Protein AF-A0ABD2NDL5-F1 (afdb_monomer_lite)

Secondary structure (DSSP, 8-state):
-HHHHHHHHHHHHTTTTSS-EEHHHHHHHHHHHHHIIIII-----GGGTTTHHHHHHHHHHHHHHHHHHH-GGGGSHHHHHTSHHHHHHHHHHHHHHHHHHHHHHHHHHHHHH-TTS--SHHHHHHHTTTT-GGGSSHHHHHHHHHHHHHHHHHHHHHHHHHHHHHHHH-HHHHHHHHHHHHHHS-TTPPP-HHHHTT-HHHHHHHHHHHHHS-SSS-EEEE-SS-EEETTEEE-TT-EEEE-HHHHTT-TTT-SSTTS--GGGGSHHHHHHS-TTS--TT--GGGS-TTHHHHHHHHHHHHHHHHHHEEEE--S---HHHHHHHHHSS-TTSSS--EEEEEE--HHHHHHHHHHHHHHHTTT-BGGGTB---TTEEEEEEEEEEEETTEEEEEEEEEEEEE-GGG-EEEEEEEEEEETTEEEEEEEEEEEEEEEEEEEEEEEEETTTEEEEEEEEEEEEEEEEEEEEEEEEEEETTEEEEEEEEEEEEEEEEEEEETTSSSSHHHHHHHHHHHHHHHHHHHHHHHHHHHHHHHHHHHHHHHHHHHTS-HHHHHHHHS--

Organism: NCBI:txid559131

InterPro domains:
  IPR001128 Cytochrome P450 [PF00067] (5-317)
  IPR001128 Cytochrome P450 [PR00385] (169-182)
  IPR001128 Cytochrome P450 [PR00385] (204-215)
  IPR001128 Cytochrome P450 [PR00385] (279-288)
  IPR001128 Cytochrome P450 [PR00385] (288-299)
  IPR002401 Cytochrome P450, E-class, group I [PR00463] (30-48)
  IPR002401 Cytochrome P450, E-class, group I [PR00463] (160-186)
  IPR002401 Cytochrome P450, E-class, group I [PR00463] (203-221)
  IPR002401 Cytochrome P450, E-class, group I [PR00463] (243-267)
  IPR002401 Cytochrome P450, E-class, group I [PR00463] (278-288)
  IPR002401 Cytochrome P450, E-class, group I [PR00463] (288-311)
  IPR010562 Haemolymph juvenile hormone binding [PF06585] (346-553)
  IPR010562 Haemolymph juvenile hormone binding [SM00700] (334-556)
  IPR017972 Cytochrome P450, conserved site [PS00086] (281-290)
  IPR036396 Cytochrome P450 superfamily [G3DSA:1.10.630.10] (1-344)
  IPR036396 Cytochrome P450 superfamily [SSF48264] (3-318)
  IPR038606 Takeout superfamily [G3DSA:3.15.10.30] (345-554)
  IPR050196 Cytochrome P450 Monooxygenases [PTHR24291] (2-347)

Foldseek 3Di:
DLVLLVLLLVLCVVQAPPQKDQSLQSLLLSQLQVCCCAALNDGDRCNVVPCVVLSVLLLLLVVLVLCCVVPVLCVVPVSVCVDVSVVSNVVSCCSLLVVLLVSLVVLVVVCVVPVPPGNHNLSVCVVCLVVDVLSVDSVSSSVVSSVSSSVRRSQLSVLLLLLLQVCQVDVVLLVVLLVQLCVQAPVPDRDDPVSLVSSQSLLLQSQLSCLLPQPDQKDKDFACAWDDDPPDTDHGRDIDIGRSNCLSQPVVLDDVSLDRDSCCPDPVNCVPGDPPSRASQHDDPNGNPCVVVSSSSSSSSNSSNSNFWRKHDRPDPDCLCVCSSVPRSPPSPRHCSMIHTHTCPVQVVVVLLLLLVLVALCVADVVLPGHNVAQDWDAKDWDWDDDPQKTKTKMWGGKTKHQPSVKDFPDWDWDDPDPQKIKIKTKIKRQKMKIKGWMFMWMDDGPPDTFGFTDIKMKMFGTKIKIKIWMWGQDPQQTAGPDMFIDIATDWMQMADPGRDDDDVVSVVVRVVCGVCVRVVCVVVCVVCRVVVRVVVRVSVCSSRVVDGPSRVCCVSPDD

Radius of gyration: 34.67 Å; chains: 1; bounding box: 88×45×112 Å

pLDDT: mean 81.93, std 14.52, range [29.78, 98.44]

Structure (mmCIF, N/CA/C/O backbone):
data_AF-A0ABD2NDL5-F1
#
_entry.id   AF-A0ABD2NDL5-F1
#
loop_
_atom_site.group_PDB
_atom_site.id
_atom_site.type_symbol
_atom_site.label_atom_id
_atom_site.label_alt_id
_atom_site.label_comp_id
_atom_site.label_asym_id
_atom_site.label_entity_id
_atom_site.label_seq_id
_atom_site.pdbx_PDB_ins_code
_atom_site.Cartn_x
_atom_site.Cartn_y
_atom_site.Cartn_z
_atom_site.occupancy
_atom_site.B_iso_or_equiv
_atom_site.auth_seq_id
_atom_site.auth_comp_id
_atom_site.auth_asym_id
_atom_site.auth_atom_id
_atom_site.pdbx_PDB_model_num
ATOM 1 N N . MET A 1 1 ? 13.851 -3.740 1.553 1.00 88.56 1 MET A N 1
ATOM 2 C CA . MET A 1 1 ? 12.398 -3.566 1.286 1.00 88.56 1 MET A CA 1
ATOM 3 C C . MET A 1 1 ? 11.616 -3.175 2.536 1.00 88.56 1 MET A C 1
ATOM 5 O O . MET A 1 1 ? 11.213 -2.027 2.623 1.00 88.56 1 MET A O 1
ATOM 9 N N . VAL A 1 2 ? 11.441 -4.063 3.525 1.00 88.69 2 VAL A N 1
ATOM 10 C CA . VAL A 1 2 ? 10.561 -3.800 4.689 1.00 88.69 2 VAL A CA 1
ATOM 11 C C . VAL A 1 2 ? 10.950 -2.557 5.496 1.00 88.69 2 VAL A C 1
ATOM 13 O O . VAL A 1 2 ? 10.071 -1.824 5.937 1.00 88.69 2 VAL A O 1
ATOM 16 N N . TYR A 1 3 ? 12.251 -2.309 5.673 1.00 89.31 3 TYR A N 1
ATOM 17 C CA . TYR A 1 3 ? 12.766 -1.117 6.352 1.00 89.31 3 TYR A CA 1
ATOM 18 C C . TYR A 1 3 ? 12.253 0.183 5.704 1.00 89.31 3 TYR A C 1
ATOM 20 O O . TYR A 1 3 ? 11.531 0.941 6.347 1.00 89.31 3 TYR A O 1
ATOM 28 N N . HIS A 1 4 ? 12.504 0.371 4.404 1.00 92.75 4 HIS A N 1
ATOM 29 C CA . HIS A 1 4 ? 12.040 1.542 3.644 1.00 92.75 4 HIS A CA 1
ATOM 30 C C . HIS A 1 4 ? 10.516 1.669 3.590 1.00 92.75 4 HIS A C 1
ATOM 32 O O . HIS A 1 4 ? 9.988 2.777 3.654 1.00 92.75 4 HIS A O 1
ATOM 38 N N . SER A 1 5 ? 9.785 0.549 3.546 1.00 90.81 5 SER A N 1
ATOM 39 C CA . SER A 1 5 ? 8.317 0.569 3.602 1.00 90.81 5 SER A CA 1
ATOM 40 C C . SER A 1 5 ? 7.766 1.015 4.964 1.00 90.81 5 SER A C 1
ATOM 42 O O . SER A 1 5 ? 6.661 1.547 5.020 1.00 90.81 5 SER A O 1
ATOM 44 N N . ARG A 1 6 ? 8.508 0.828 6.065 1.00 86.88 6 ARG A N 1
ATOM 45 C CA . ARG A 1 6 ? 8.119 1.353 7.386 1.00 86.88 6 ARG A CA 1
ATOM 46 C C . ARG A 1 6 ? 8.321 2.858 7.479 1.00 86.88 6 ARG A C 1
ATOM 48 O O . ARG A 1 6 ? 7.403 3.542 7.911 1.00 86.88 6 ARG A O 1
ATOM 55 N N . ILE A 1 7 ? 9.458 3.359 6.994 1.00 87.56 7 ILE A N 1
ATOM 56 C CA . ILE A 1 7 ? 9.716 4.804 6.891 1.00 87.56 7 ILE A CA 1
ATOM 57 C C . ILE A 1 7 ? 8.628 5.471 6.041 1.00 87.56 7 ILE A C 1
ATOM 59 O O . ILE A 1 7 ? 8.085 6.506 6.414 1.00 87.56 7 ILE A O 1
ATOM 63 N N . LEU A 1 8 ? 8.235 4.834 4.931 1.00 89.81 8 LEU A N 1
ATOM 64 C CA . LEU A 1 8 ? 7.115 5.294 4.112 1.00 89.81 8 LEU A CA 1
ATOM 65 C C . LEU A 1 8 ? 5.822 5.424 4.924 1.00 89.81 8 LEU A C 1
ATOM 67 O O . LEU A 1 8 ? 5.166 6.457 4.849 1.00 89.81 8 LEU A O 1
ATOM 71 N N . VAL A 1 9 ? 5.454 4.404 5.701 1.00 86.62 9 VAL A N 1
ATOM 72 C CA . VAL A 1 9 ? 4.267 4.459 6.566 1.00 86.62 9 VAL A CA 1
ATOM 73 C C . VAL A 1 9 ? 4.369 5.590 7.588 1.00 86.62 9 VAL A C 1
ATOM 75 O O . VAL A 1 9 ? 3.394 6.312 7.779 1.00 86.62 9 VAL A O 1
ATOM 78 N N . GLU A 1 10 ? 5.523 5.769 8.229 1.00 84.06 10 GLU A N 1
ATOM 79 C CA . GLU A 1 10 ? 5.743 6.849 9.198 1.00 84.06 10 GLU A CA 1
ATOM 80 C C . GLU A 1 10 ? 5.541 8.224 8.546 1.00 84.06 10 GLU A C 1
ATOM 82 O O . GLU A 1 10 ? 4.783 9.050 9.059 1.00 84.06 10 GLU A O 1
ATOM 87 N N . ASN A 1 11 ? 6.116 8.427 7.358 1.00 83.25 11 ASN A N 1
ATOM 88 C CA . ASN A 1 11 ? 5.963 9.658 6.585 1.00 83.25 11 ASN A CA 1
ATOM 89 C C . ASN A 1 11 ? 4.508 9.891 6.147 1.00 83.25 11 ASN A C 1
ATOM 91 O O . ASN A 1 11 ? 3.997 11.007 6.271 1.00 83.25 11 ASN A O 1
ATOM 95 N N . LEU A 1 12 ? 3.809 8.842 5.700 1.00 84.12 12 LEU A N 1
ATOM 96 C CA . LEU A 1 12 ? 2.383 8.899 5.353 1.00 84.12 12 LEU A CA 1
ATOM 97 C C . LEU A 1 12 ? 1.493 9.192 6.570 1.00 84.12 12 LEU A C 1
ATOM 99 O O . LEU A 1 12 ? 0.417 9.766 6.412 1.00 84.12 12 LEU A O 1
ATOM 103 N N . GLY A 1 13 ? 1.942 8.863 7.785 1.00 76.12 13 GLY A N 1
ATOM 104 C CA . GLY A 1 13 ? 1.235 9.175 9.027 1.00 76.12 13 GLY A CA 1
ATOM 105 C C . GLY A 1 13 ? 0.962 10.672 9.211 1.00 76.12 13 GLY A C 1
ATOM 106 O O . GLY A 1 13 ? -0.068 11.041 9.772 1.00 76.12 13 GLY A O 1
ATOM 107 N N . SER A 1 14 ? 1.835 11.535 8.676 1.00 78.19 14 SER A N 1
ATOM 108 C CA . SER A 1 14 ? 1.661 12.996 8.694 1.00 78.19 14 SER A CA 1
ATOM 109 C C . SER A 1 14 ? 0.554 13.507 7.764 1.00 78.19 14 SER A C 1
ATOM 111 O O . SER A 1 14 ? 0.133 14.658 7.882 1.00 78.19 14 SER A O 1
ATOM 113 N N . GLU A 1 15 ? 0.073 12.670 6.843 1.00 79.44 15 GLU A N 1
ATOM 114 C CA . GLU A 1 15 ? -0.952 13.007 5.854 1.00 79.44 15 GLU A CA 1
ATOM 115 C C . GLU A 1 15 ? -2.347 12.471 6.216 1.00 79.44 15 GLU A C 1
ATOM 117 O O . GLU A 1 15 ? -3.315 12.679 5.480 1.00 79.44 15 GLU A O 1
ATOM 122 N N . VAL A 1 16 ? -2.474 11.788 7.355 1.00 73.56 16 VAL A N 1
ATOM 123 C CA . VAL A 1 16 ? -3.747 11.223 7.806 1.00 73.56 16 VAL A CA 1
ATOM 124 C C . VAL A 1 16 ? -4.762 12.316 8.144 1.00 73.56 16 VAL A C 1
ATOM 126 O O . VAL A 1 16 ? -4.411 13.367 8.674 1.00 73.56 16 VAL A O 1
ATOM 129 N N . ASP A 1 17 ? -6.035 12.050 7.838 1.00 67.81 17 ASP A N 1
ATOM 130 C CA . ASP A 1 17 ? -7.184 12.940 8.056 1.00 67.81 17 ASP A CA 1
ATOM 131 C C . ASP A 1 17 ? -7.135 14.244 7.219 1.00 67.81 17 ASP A C 1
ATOM 133 O O . ASP A 1 17 ? -8.033 15.084 7.325 1.00 67.81 17 ASP A O 1
ATOM 137 N N . LYS A 1 18 ? -6.142 14.413 6.329 1.00 71.44 18 LYS A N 1
ATOM 138 C CA . LYS A 1 18 ? -6.111 15.513 5.352 1.00 71.44 18 LYS A CA 1
ATOM 139 C C . LYS A 1 18 ? -7.074 15.251 4.181 1.00 71.44 18 LYS A C 1
ATOM 141 O O . LYS A 1 18 ? -7.290 14.094 3.820 1.00 71.44 18 LYS A O 1
ATOM 146 N N . PRO A 1 19 ? -7.610 16.301 3.521 1.00 66.56 19 PRO A N 1
ATOM 147 C CA . PRO A 1 19 ? -8.629 16.145 2.479 1.00 66.56 19 PRO A CA 1
ATOM 148 C C . PRO A 1 19 ? -8.207 15.284 1.283 1.00 66.56 19 PRO A C 1
ATOM 150 O O . PRO A 1 19 ? -9.039 14.548 0.763 1.00 66.56 19 PRO A O 1
ATOM 153 N N . ALA A 1 20 ? -6.955 15.408 0.823 1.00 74.75 20 ALA A N 1
ATOM 154 C CA . ALA A 1 20 ? -6.309 14.546 -0.171 1.00 74.75 20 ALA A CA 1
ATOM 155 C C . ALA A 1 20 ? -4.837 14.954 -0.360 1.00 74.75 20 ALA A C 1
ATOM 157 O O . ALA A 1 20 ? -4.524 16.144 -0.286 1.00 74.75 20 ALA A O 1
ATOM 158 N N . PHE A 1 21 ? -3.952 14.019 -0.710 1.00 77.00 21 PHE A N 1
ATOM 159 C CA . PHE A 1 21 ? -2.549 14.331 -1.016 1.00 77.00 21 PHE A CA 1
ATOM 160 C C . PHE A 1 21 ? -1.947 13.377 -2.048 1.00 77.00 21 PHE A C 1
ATOM 162 O O . PHE A 1 21 ? -2.416 12.253 -2.192 1.00 77.00 21 PHE A O 1
ATOM 169 N N . ASN A 1 22 ? -0.892 13.820 -2.741 1.00 80.19 22 ASN A N 1
ATOM 170 C CA . ASN A 1 22 ? -0.174 13.010 -3.727 1.00 80.19 22 ASN A CA 1
ATOM 171 C C . ASN A 1 22 ? 0.654 11.908 -3.036 1.00 80.19 22 ASN A C 1
ATOM 173 O O . ASN A 1 22 ? 1.711 12.194 -2.470 1.00 80.19 22 ASN A O 1
ATOM 177 N N . VAL A 1 23 ? 0.196 10.655 -3.109 1.00 84.56 23 VAL A N 1
ATOM 178 C CA . VAL A 1 23 ? 0.885 9.499 -2.517 1.00 84.56 23 VAL A CA 1
ATOM 179 C C . VAL A 1 23 ? 2.127 9.085 -3.311 1.00 84.56 23 VAL A C 1
ATOM 181 O O . VAL A 1 23 ? 3.100 8.619 -2.709 1.00 84.56 23 VAL A O 1
ATOM 184 N N . LYS A 1 24 ? 2.136 9.302 -4.640 1.00 84.56 24 LYS A N 1
ATOM 185 C CA . LYS A 1 24 ? 3.252 8.927 -5.522 1.00 84.56 24 LYS A CA 1
ATOM 186 C C . LYS A 1 24 ? 4.547 9.555 -5.029 1.00 84.56 24 LYS A C 1
ATOM 188 O O . LYS A 1 24 ? 5.542 8.852 -4.949 1.00 84.56 24 LYS A O 1
ATOM 193 N N . LYS A 1 25 ? 4.534 10.825 -4.607 1.00 86.31 25 LYS A N 1
ATOM 194 C CA . LYS A 1 25 ? 5.729 11.514 -4.082 1.00 86.31 25 LYS A CA 1
ATOM 195 C C . LYS A 1 25 ? 6.410 10.749 -2.935 1.00 86.31 25 LYS A C 1
ATOM 197 O O . LYS A 1 25 ? 7.629 10.597 -2.937 1.00 86.31 25 LYS A O 1
ATOM 202 N N . TYR A 1 26 ? 5.638 10.266 -1.962 1.00 91.00 26 TYR A N 1
ATOM 203 C CA . TYR A 1 26 ? 6.174 9.548 -0.799 1.00 91.00 26 TYR A CA 1
ATOM 204 C C . TYR A 1 26 ? 6.679 8.161 -1.189 1.00 91.00 26 TYR A C 1
ATOM 206 O O . TYR A 1 26 ? 7.771 7.758 -0.789 1.00 91.00 26 TYR A O 1
ATOM 214 N N . ILE A 1 27 ? 5.905 7.450 -2.015 1.00 92.19 27 ILE A N 1
ATOM 215 C CA . ILE A 1 27 ? 6.296 6.137 -2.530 1.00 92.19 27 ILE A CA 1
ATOM 216 C C . ILE A 1 27 ? 7.577 6.259 -3.354 1.00 92.19 27 ILE A C 1
ATOM 218 O O . ILE A 1 27 ? 8.486 5.464 -3.158 1.00 92.19 27 ILE A O 1
ATOM 222 N N . GLN A 1 28 ? 7.671 7.262 -4.226 1.00 90.81 28 GLN A N 1
ATOM 223 C CA . GLN A 1 28 ? 8.812 7.491 -5.104 1.00 90.81 28 GLN A CA 1
ATOM 224 C C . GLN A 1 28 ? 10.102 7.683 -4.297 1.00 90.81 28 GLN A C 1
ATOM 226 O O . GLN A 1 28 ? 11.097 7.017 -4.559 1.00 90.81 28 GLN A O 1
ATOM 231 N N . ARG A 1 29 ? 10.063 8.501 -3.237 1.00 94.25 29 ARG A N 1
ATOM 232 C CA . ARG A 1 29 ? 11.198 8.663 -2.313 1.00 94.25 29 ARG A CA 1
ATOM 233 C C . ARG A 1 29 ? 11.581 7.353 -1.616 1.00 94.25 29 ARG A C 1
ATOM 235 O O . ARG A 1 29 ? 12.750 6.992 -1.594 1.00 94.25 29 ARG A O 1
ATOM 242 N N . SER A 1 30 ? 10.604 6.607 -1.097 1.00 95.06 30 SER A N 1
ATOM 243 C CA . SER A 1 30 ? 10.858 5.318 -0.433 1.00 95.06 30 SER A CA 1
ATOM 244 C C . SER A 1 30 ? 11.430 4.259 -1.387 1.00 95.06 30 SER A C 1
ATOM 246 O O . SER A 1 30 ? 12.334 3.509 -1.022 1.00 95.06 30 SER A O 1
ATOM 248 N N . VAL A 1 31 ? 10.927 4.208 -2.622 1.00 94.62 31 VAL A N 1
ATOM 249 C CA . VAL A 1 31 ? 11.410 3.308 -3.675 1.00 94.62 31 VAL A CA 1
ATOM 250 C C . VAL A 1 31 ? 12.810 3.717 -4.144 1.00 94.62 31 VAL A C 1
ATOM 252 O O . VAL A 1 31 ? 13.638 2.840 -4.372 1.00 94.62 31 VAL A O 1
ATOM 255 N N . CYS A 1 32 ? 13.103 5.018 -4.219 1.00 94.75 32 CYS A N 1
ATOM 256 C CA . CYS A 1 32 ? 14.436 5.539 -4.513 1.00 94.75 32 CYS A CA 1
ATOM 257 C C . CYS A 1 32 ? 15.469 5.045 -3.490 1.00 94.75 32 CYS A C 1
ATOM 259 O O . CYS A 1 32 ? 16.437 4.405 -3.890 1.00 94.75 32 CYS A O 1
ATOM 261 N N . ASP A 1 33 ? 15.226 5.229 -2.186 1.00 94.62 33 ASP A N 1
ATOM 262 C CA . ASP A 1 33 ? 16.136 4.729 -1.139 1.00 94.62 33 ASP A CA 1
ATOM 263 C C . ASP A 1 33 ? 16.263 3.200 -1.172 1.00 94.62 33 ASP A C 1
ATOM 265 O O . ASP A 1 33 ? 17.358 2.648 -1.051 1.00 94.62 33 ASP A O 1
ATOM 269 N N . LEU A 1 34 ? 15.155 2.495 -1.423 1.00 94.38 34 LEU A N 1
ATOM 270 C CA . LEU A 1 34 ? 15.169 1.047 -1.596 1.00 94.38 34 LEU A CA 1
ATOM 271 C C . LEU A 1 34 ? 16.096 0.605 -2.738 1.00 94.38 34 LEU A C 1
ATOM 273 O O . LEU A 1 34 ? 16.859 -0.347 -2.573 1.00 94.38 34 LEU A O 1
ATOM 277 N N . ILE A 1 35 ? 16.004 1.244 -3.898 1.00 93.62 35 ILE A N 1
ATOM 278 C CA . ILE A 1 35 ? 16.787 0.895 -5.088 1.00 93.62 35 ILE A CA 1
ATOM 279 C C . ILE A 1 35 ? 18.239 1.320 -4.923 1.00 93.62 35 ILE A C 1
ATOM 281 O O . ILE A 1 35 ? 19.132 0.550 -5.278 1.00 93.62 35 ILE A O 1
ATOM 285 N N . ASN A 1 36 ? 18.481 2.495 -4.348 1.00 92.38 36 ASN A N 1
ATOM 286 C CA . ASN A 1 36 ? 19.826 2.957 -4.043 1.00 92.38 36 ASN A CA 1
ATOM 287 C C . ASN A 1 36 ? 20.545 1.944 -3.151 1.00 92.38 36 ASN A C 1
ATOM 289 O O . ASN A 1 36 ? 21.659 1.549 -3.470 1.00 92.38 36 ASN A O 1
ATOM 293 N N . GLU A 1 37 ? 19.889 1.401 -2.126 1.00 91.25 37 GLU A N 1
ATOM 294 C CA . GLU A 1 37 ? 20.528 0.411 -1.257 1.00 91.25 37 GLU A CA 1
ATOM 295 C C . GLU A 1 37 ? 20.640 -0.990 -1.877 1.00 91.25 37 GLU A C 1
ATOM 297 O O . GLU A 1 37 ? 21.647 -1.667 -1.687 1.00 91.25 37 GLU A O 1
ATOM 302 N N . THR A 1 38 ? 19.615 -1.463 -2.593 1.00 90.62 38 THR A N 1
ATOM 303 C CA . THR A 1 38 ? 19.553 -2.873 -3.041 1.00 90.62 38 THR A CA 1
ATOM 304 C C . THR A 1 38 ? 20.092 -3.108 -4.449 1.00 90.62 38 THR A C 1
ATOM 306 O O . THR A 1 38 ? 20.641 -4.173 -4.726 1.00 90.62 38 THR A O 1
ATOM 309 N N . ILE A 1 39 ? 19.947 -2.138 -5.350 1.00 88.94 39 ILE A N 1
ATOM 310 C CA . ILE A 1 39 ? 20.439 -2.231 -6.726 1.00 88.94 39 ILE A CA 1
ATOM 311 C C . ILE A 1 39 ? 21.792 -1.549 -6.826 1.00 88.94 39 ILE A C 1
ATOM 313 O O . ILE A 1 39 ? 22.735 -2.175 -7.298 1.00 88.94 39 ILE A O 1
ATOM 317 N N . ILE A 1 40 ? 21.893 -0.301 -6.367 1.00 88.88 40 ILE A N 1
ATOM 318 C CA . ILE A 1 40 ? 23.134 0.469 -6.481 1.00 88.88 40 ILE A CA 1
ATOM 319 C C . ILE A 1 40 ? 24.108 0.104 -5.354 1.00 88.88 40 ILE A C 1
ATOM 321 O O . ILE A 1 40 ? 25.292 0.002 -5.605 1.00 88.88 40 ILE A O 1
ATOM 325 N N . GLY A 1 41 ? 23.652 -0.163 -4.133 1.00 87.62 41 GLY A N 1
ATOM 326 C CA . GLY A 1 41 ? 24.536 -0.440 -2.995 1.00 87.62 41 GLY A CA 1
ATOM 327 C C . GLY A 1 41 ? 25.013 0.801 -2.237 1.00 87.62 41 GLY A C 1
ATOM 328 O O . GLY A 1 41 ? 25.973 0.699 -1.477 1.00 87.62 41 GLY A O 1
ATOM 329 N N . VAL A 1 42 ? 24.342 1.945 -2.406 1.00 88.38 42 VAL A N 1
ATOM 330 C CA . VAL A 1 42 ? 24.605 3.189 -1.663 1.00 88.38 42 VAL A CA 1
ATOM 331 C C . VAL A 1 42 ? 23.419 3.537 -0.771 1.00 88.38 42 VAL A C 1
ATOM 333 O O . VAL A 1 42 ? 22.262 3.427 -1.176 1.00 88.38 42 VAL A O 1
ATOM 336 N N . LYS A 1 43 ? 23.691 3.960 0.464 1.00 89.62 43 LYS A N 1
ATOM 337 C CA . LYS A 1 43 ? 22.641 4.447 1.365 1.00 89.62 43 LYS A CA 1
ATOM 338 C C . LYS A 1 43 ? 22.362 5.910 1.072 1.00 89.62 43 LYS A C 1
ATOM 340 O O . LYS A 1 43 ? 23.276 6.727 1.073 1.00 89.62 43 LYS A O 1
ATOM 345 N N . THR A 1 44 ? 21.094 6.237 0.877 1.00 90.75 44 THR A N 1
ATOM 346 C CA . THR A 1 44 ? 20.635 7.605 0.633 1.00 90.75 44 THR A CA 1
ATOM 347 C C . THR A 1 44 ? 19.526 7.983 1.604 1.00 90.75 44 THR A C 1
ATOM 349 O O . THR A 1 44 ? 19.044 7.153 2.371 1.00 90.75 44 THR A O 1
ATOM 352 N N . ASP A 1 45 ? 19.148 9.259 1.585 1.00 91.00 45 ASP A N 1
ATOM 353 C CA . ASP A 1 45 ? 18.039 9.790 2.374 1.00 91.00 45 ASP A CA 1
ATOM 354 C C . ASP A 1 45 ? 17.078 10.576 1.468 1.00 91.00 45 ASP A C 1
ATOM 356 O O . ASP A 1 45 ? 16.866 11.782 1.608 1.00 91.00 45 ASP A O 1
ATOM 360 N N . ALA A 1 46 ? 16.518 9.906 0.461 1.00 91.75 46 ALA A N 1
ATOM 361 C CA . ALA A 1 46 ? 15.512 10.477 -0.427 1.00 91.75 46 ALA A CA 1
ATOM 362 C C . ALA A 1 46 ? 14.252 10.889 0.348 1.00 91.75 46 ALA A C 1
ATOM 364 O O . ALA A 1 46 ? 13.554 11.825 -0.051 1.00 91.75 46 ALA A O 1
ATOM 365 N N . ASN A 1 47 ? 13.958 10.218 1.466 1.00 87.81 47 ASN A N 1
ATOM 366 C CA . ASN A 1 47 ? 12.808 10.518 2.315 1.00 87.81 47 ASN A CA 1
ATOM 367 C C . ASN A 1 47 ? 12.836 11.940 2.909 1.00 87.81 47 ASN A C 1
ATOM 369 O O . ASN A 1 47 ? 11.774 12.572 2.952 1.00 87.81 47 ASN A O 1
ATOM 373 N N . SER A 1 48 ? 14.007 12.494 3.257 1.00 88.06 48 SER A N 1
ATOM 374 C CA . SER A 1 48 ? 14.131 13.907 3.668 1.00 88.06 48 SER A CA 1
ATOM 375 C C . SER A 1 48 ? 13.906 14.911 2.532 1.00 88.06 48 SER A C 1
ATOM 377 O O . SER A 1 48 ? 13.716 16.103 2.775 1.00 88.06 48 SER A O 1
ATOM 379 N N . GLY A 1 49 ? 13.863 14.438 1.284 1.00 89.81 49 GLY A N 1
ATOM 380 C CA . GLY A 1 49 ? 13.773 15.267 0.085 1.00 89.81 49 GLY A CA 1
ATOM 381 C C . GLY A 1 49 ? 15.129 15.663 -0.497 1.00 89.81 49 GLY A C 1
ATOM 382 O O . GLY A 1 49 ? 15.156 16.419 -1.465 1.00 89.81 49 GLY A O 1
ATOM 383 N N . SER A 1 50 ? 16.240 15.137 0.034 1.00 92.69 50 SER A N 1
ATOM 384 C CA . SER A 1 50 ? 17.595 15.415 -0.471 1.00 92.69 50 SER A CA 1
ATOM 385 C C . SER A 1 50 ? 17.775 15.091 -1.964 1.00 92.69 50 SER A C 1
ATOM 387 O O . SER A 1 50 ? 18.521 15.773 -2.663 1.00 92.69 50 SER A O 1
ATOM 389 N N . LEU A 1 51 ? 17.034 14.100 -2.476 1.00 93.69 51 LEU A N 1
ATOM 390 C CA . LEU A 1 51 ? 17.059 13.666 -3.877 1.00 93.69 51 LEU A CA 1
ATOM 391 C C . LEU A 1 51 ? 15.865 14.169 -4.709 1.00 93.69 51 LEU A C 1
ATOM 393 O O . LEU A 1 51 ? 15.665 13.708 -5.831 1.00 93.69 51 LEU A O 1
ATOM 397 N N . ASP A 1 52 ? 15.076 15.131 -4.218 1.00 92.75 52 ASP A N 1
ATOM 398 C CA . ASP A 1 52 ? 13.899 15.630 -4.947 1.00 92.75 52 ASP A CA 1
ATOM 399 C C . ASP A 1 52 ? 14.262 16.223 -6.317 1.00 92.75 52 ASP A C 1
ATOM 401 O O . ASP A 1 52 ? 13.556 15.968 -7.291 1.00 92.75 52 ASP A O 1
ATOM 405 N N . TYR A 1 53 ? 15.356 16.988 -6.419 1.00 93.50 53 TYR A N 1
ATOM 406 C CA . TYR A 1 53 ? 15.808 17.549 -7.701 1.00 93.50 53 TYR A CA 1
ATOM 407 C C . TYR A 1 53 ? 16.200 16.445 -8.692 1.00 93.50 53 TYR A C 1
ATOM 409 O O . TYR A 1 53 ? 15.827 16.495 -9.865 1.00 93.50 53 TYR A O 1
ATOM 417 N N . TYR A 1 54 ? 16.887 15.410 -8.208 1.00 92.69 54 TYR A N 1
ATOM 418 C CA . TYR A 1 54 ? 17.280 14.254 -9.009 1.00 92.69 54 TYR A CA 1
ATOM 419 C C . TYR A 1 54 ? 16.053 13.484 -9.532 1.00 92.69 54 TYR A C 1
ATOM 421 O O . TYR A 1 54 ? 15.929 13.253 -10.736 1.00 92.69 54 TYR A O 1
ATOM 429 N N . LEU A 1 55 ? 15.084 13.184 -8.660 1.00 90.31 55 LEU A N 1
ATOM 430 C CA . LEU A 1 55 ? 13.833 12.513 -9.039 1.00 90.31 55 LEU A CA 1
ATOM 431 C C . LEU A 1 55 ? 12.983 13.359 -10.001 1.00 90.31 55 LEU A C 1
ATOM 433 O O . LEU A 1 55 ? 12.435 12.846 -10.977 1.00 90.31 55 LEU A O 1
ATOM 437 N N . GLN A 1 56 ? 12.898 14.674 -9.779 1.00 90.06 56 GLN A N 1
ATOM 438 C CA . GLN A 1 56 ? 12.226 15.594 -10.705 1.00 90.06 56 GLN A CA 1
ATOM 439 C C . GLN A 1 56 ? 12.908 15.621 -12.076 1.00 90.06 56 GLN A C 1
ATOM 441 O O . GLN A 1 56 ? 12.222 15.645 -13.099 1.00 90.06 56 GLN A O 1
ATOM 446 N N . THR A 1 57 ? 14.239 15.566 -12.104 1.00 92.50 57 THR A N 1
ATOM 447 C CA . THR A 1 57 ? 15.025 15.520 -13.340 1.00 92.50 57 THR A CA 1
ATOM 448 C C . THR A 1 57 ? 14.750 14.240 -14.129 1.00 92.50 57 THR A C 1
ATOM 450 O O . THR A 1 57 ? 14.496 14.309 -15.330 1.00 92.50 57 THR A O 1
ATOM 453 N N . ILE A 1 58 ? 14.689 13.080 -13.469 1.00 88.62 58 ILE A N 1
ATOM 454 C CA . ILE A 1 58 ? 14.283 11.818 -14.111 1.00 88.62 58 ILE A CA 1
ATOM 455 C C . ILE A 1 58 ? 12.865 11.919 -14.678 1.00 88.62 58 ILE A C 1
ATOM 457 O O . ILE A 1 58 ? 12.635 11.591 -15.843 1.00 88.62 58 ILE A O 1
ATOM 461 N N . ASN A 1 59 ? 11.919 12.435 -13.890 1.00 84.25 59 ASN A N 1
ATOM 462 C CA . ASN A 1 59 ? 10.544 12.618 -14.344 1.00 84.25 59 ASN A CA 1
ATOM 463 C C . ASN A 1 59 ? 10.480 13.510 -15.597 1.00 84.25 59 ASN A C 1
ATOM 465 O O . ASN A 1 59 ? 9.757 13.191 -16.538 1.00 84.25 59 ASN A O 1
ATOM 469 N N . ARG A 1 60 ? 11.274 14.591 -15.658 1.00 87.88 60 ARG A N 1
ATOM 470 C CA . ARG A 1 60 ? 11.409 15.442 -16.854 1.00 87.88 60 ARG A CA 1
ATOM 471 C C . ARG A 1 60 ? 12.005 14.697 -18.047 1.00 87.88 60 ARG A C 1
ATOM 473 O O . ARG A 1 60 ? 11.487 14.829 -19.155 1.00 87.88 60 ARG A O 1
ATOM 480 N N . MET A 1 61 ? 13.023 13.868 -17.828 1.00 90.25 61 MET A N 1
ATOM 481 C CA . MET A 1 61 ? 13.611 13.033 -18.879 1.00 90.25 61 MET A CA 1
ATOM 482 C C . MET A 1 61 ? 12.584 12.089 -19.507 1.00 90.25 61 MET A C 1
ATOM 484 O O . MET A 1 61 ? 12.562 11.946 -20.730 1.00 90.25 61 MET A O 1
ATOM 488 N N . TYR A 1 62 ? 11.668 11.515 -18.719 1.00 84.25 62 TYR A N 1
ATOM 489 C CA . TYR A 1 62 ? 10.567 10.733 -19.284 1.00 84.25 62 TYR A CA 1
ATOM 490 C C . TYR A 1 62 ? 9.682 11.577 -20.204 1.00 84.25 62 TYR A C 1
ATOM 492 O O . TYR A 1 62 ? 9.341 11.112 -21.288 1.00 84.25 62 TYR A O 1
ATOM 500 N N . ILE A 1 63 ? 9.351 12.824 -19.853 1.00 83.12 63 ILE A N 1
ATOM 501 C CA . ILE A 1 63 ? 8.563 13.719 -20.726 1.00 83.12 63 ILE A CA 1
ATOM 502 C C . ILE A 1 63 ? 9.266 13.927 -22.069 1.00 83.12 63 ILE A C 1
ATOM 504 O O . ILE A 1 63 ? 8.624 13.850 -23.118 1.00 83.12 63 ILE A O 1
ATOM 508 N N . VAL A 1 64 ? 10.581 14.161 -22.044 1.00 89.62 64 VAL A N 1
ATOM 509 C CA . VAL A 1 64 ? 11.399 14.320 -23.254 1.00 89.62 64 VAL A CA 1
ATOM 510 C C . VAL A 1 64 ? 11.333 13.058 -24.116 1.00 89.62 64 VAL A C 1
ATOM 512 O O . VAL A 1 64 ? 11.050 13.147 -25.311 1.00 89.62 64 VAL A O 1
ATOM 515 N N . VAL A 1 65 ? 11.540 11.879 -23.521 1.00 86.81 65 VAL A N 1
ATOM 516 C CA . VAL A 1 65 ? 11.504 10.591 -24.232 1.00 86.81 65 VAL A CA 1
ATOM 517 C C . VAL A 1 65 ? 10.132 10.345 -24.864 1.00 86.81 65 VAL A C 1
ATOM 519 O O . VAL A 1 65 ? 10.054 10.053 -26.057 1.00 86.81 65 VAL A O 1
ATOM 522 N N . HIS A 1 66 ? 9.044 10.541 -24.116 1.00 82.62 66 HIS A N 1
ATOM 523 C CA . HIS A 1 66 ? 7.682 10.387 -24.636 1.00 82.62 66 HIS A CA 1
ATOM 524 C C . HIS A 1 66 ? 7.377 11.384 -25.756 1.00 82.62 66 HIS A C 1
ATOM 526 O O . HIS A 1 66 ? 6.779 11.015 -26.767 1.00 82.62 66 HIS A O 1
ATOM 532 N N . ALA A 1 67 ? 7.824 12.636 -25.619 1.00 84.69 67 ALA A N 1
ATOM 533 C CA . ALA A 1 67 ? 7.672 13.635 -26.667 1.00 84.69 67 ALA A CA 1
ATOM 534 C C . ALA A 1 67 ? 8.404 13.215 -27.946 1.00 84.69 67 ALA A C 1
ATOM 536 O O . ALA A 1 67 ? 7.827 13.342 -29.024 1.00 84.69 67 ALA A O 1
ATOM 537 N N . ARG A 1 68 ? 9.629 12.677 -27.841 1.00 90.88 68 ARG A N 1
ATOM 538 C CA . ARG A 1 68 ? 10.366 12.153 -29.000 1.00 90.88 68 ARG A CA 1
ATOM 539 C C . ARG A 1 68 ? 9.625 10.986 -29.645 1.00 90.88 68 ARG A C 1
ATOM 541 O O . ARG A 1 68 ? 9.480 10.986 -30.861 1.00 90.88 68 ARG A O 1
ATOM 548 N N . ILE A 1 69 ? 9.114 10.035 -28.861 1.00 83.88 69 ILE A N 1
ATOM 549 C CA . ILE A 1 69 ? 8.340 8.891 -29.378 1.00 83.88 69 ILE A CA 1
ATOM 550 C C . ILE A 1 69 ? 7.093 9.361 -30.145 1.00 83.88 69 ILE A C 1
ATOM 552 O O . ILE A 1 69 ? 6.835 8.88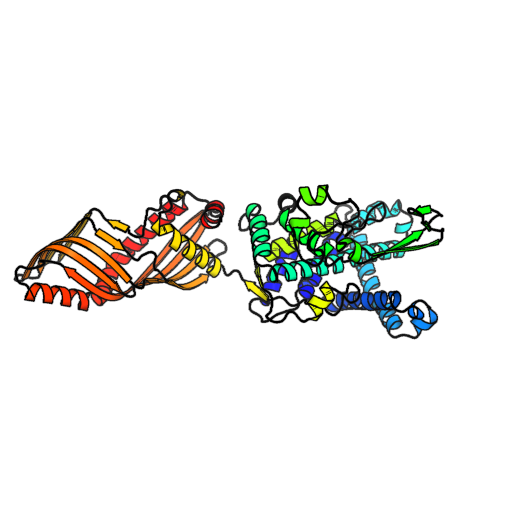0 -31.243 1.00 83.88 69 ILE A O 1
ATOM 556 N N . ALA A 1 70 ? 6.335 10.311 -29.591 1.00 83.44 70 ALA A N 1
ATOM 557 C CA . ALA A 1 70 ? 5.058 10.741 -30.162 1.00 83.44 70 ALA A CA 1
ATOM 558 C C . ALA A 1 70 ? 5.194 11.740 -31.327 1.00 83.44 70 ALA A C 1
ATOM 560 O O . ALA A 1 70 ? 4.321 11.807 -32.191 1.00 83.44 70 ALA A O 1
ATOM 561 N N . LYS A 1 71 ? 6.256 12.555 -31.349 1.00 87.38 71 LYS A N 1
ATOM 562 C CA . LYS A 1 71 ? 6.436 13.641 -32.323 1.00 87.38 71 LYS A CA 1
ATOM 563 C C . LYS A 1 71 ? 7.542 13.280 -33.303 1.00 87.38 71 LYS A C 1
ATOM 565 O O . LYS A 1 71 ? 8.721 13.466 -33.005 1.00 87.38 71 LYS A O 1
ATOM 570 N N . PHE A 1 72 ? 7.165 12.825 -34.497 1.00 90.75 72 PHE A N 1
ATOM 571 C CA . PHE A 1 72 ? 8.123 12.345 -35.501 1.00 90.75 72 PHE A CA 1
ATOM 572 C C . PHE A 1 72 ? 9.219 13.374 -35.843 1.00 90.75 72 PHE A C 1
ATOM 574 O O . PHE A 1 72 ? 10.368 12.997 -36.042 1.00 90.75 72 PHE A O 1
ATOM 581 N N . TRP A 1 73 ? 8.920 14.680 -35.846 1.00 93.25 73 TRP A N 1
ATOM 582 C CA . TRP A 1 73 ? 9.923 15.715 -36.136 1.00 93.25 73 TRP A CA 1
ATOM 583 C C . TRP A 1 73 ? 11.005 15.837 -35.052 1.00 93.25 73 TRP A C 1
ATOM 585 O O . TRP A 1 73 ? 12.093 16.325 -35.336 1.00 93.25 73 TRP A O 1
ATOM 595 N N . LEU A 1 74 ? 10.752 15.359 -33.827 1.00 94.38 74 LEU A N 1
ATOM 596 C CA . LEU A 1 74 ? 11.760 15.275 -32.761 1.00 94.38 74 LEU A CA 1
ATOM 597 C C . LEU A 1 74 ? 12.671 14.037 -32.888 1.00 94.38 74 LEU A C 1
ATOM 599 O O . LEU A 1 74 ? 13.629 13.900 -32.123 1.00 94.38 74 LEU A O 1
ATOM 603 N N . GLN A 1 75 ? 12.399 13.135 -33.836 1.00 93.19 75 GLN A N 1
ATOM 604 C CA . GLN A 1 75 ? 13.326 12.059 -34.214 1.00 93.19 75 GLN A CA 1
ATOM 605 C C . GLN A 1 75 ? 14.455 12.582 -35.112 1.00 93.19 75 GLN A C 1
ATOM 607 O O . GLN A 1 75 ? 15.527 11.986 -35.174 1.00 93.19 75 GLN A O 1
ATOM 612 N N . ILE A 1 76 ? 14.242 13.721 -35.777 1.00 95.50 76 ILE A N 1
ATOM 613 C CA . ILE A 1 76 ? 15.247 14.370 -36.614 1.00 95.50 76 ILE A CA 1
ATOM 614 C C . ILE A 1 76 ? 16.205 15.144 -35.706 1.00 95.50 76 ILE A C 1
ATOM 616 O O . ILE A 1 76 ? 15.846 16.159 -35.111 1.00 95.50 76 ILE A O 1
ATOM 620 N N . GLU A 1 77 ? 17.442 14.662 -35.603 1.00 95.12 77 GLU A N 1
ATOM 621 C CA . GLU A 1 77 ? 18.387 15.094 -34.566 1.00 95.12 77 GLU A CA 1
ATOM 622 C C . GLU A 1 77 ? 18.700 16.600 -34.596 1.00 95.12 77 GLU A C 1
ATOM 624 O O . GLU A 1 77 ? 18.773 17.238 -33.547 1.00 95.12 77 GLU A O 1
ATOM 629 N N . TRP A 1 78 ? 18.842 17.209 -35.777 1.00 96.62 78 TRP A N 1
ATOM 630 C CA . TRP A 1 78 ? 19.106 18.649 -35.870 1.00 96.62 78 TRP A CA 1
ATOM 631 C C . TRP A 1 78 ? 17.895 19.495 -35.457 1.00 96.62 78 TRP A C 1
ATOM 633 O O . TRP A 1 78 ? 18.080 20.517 -34.805 1.00 96.62 78 TRP A O 1
ATOM 643 N N . ILE A 1 79 ? 16.666 19.052 -35.759 1.00 96.12 79 ILE A N 1
ATOM 644 C CA . ILE A 1 79 ? 15.439 19.719 -35.293 1.00 96.12 79 ILE A CA 1
ATOM 645 C C . ILE A 1 79 ? 15.366 19.608 -33.776 1.00 96.12 79 ILE A C 1
ATOM 647 O O . ILE A 1 79 ? 15.141 20.603 -33.093 1.00 96.12 79 ILE A O 1
ATOM 651 N N . PHE A 1 80 ? 15.599 18.408 -33.240 1.00 96.94 80 PHE A N 1
ATOM 652 C CA . PHE A 1 80 ? 15.570 18.161 -31.805 1.00 96.94 80 PHE A CA 1
ATOM 653 C C . PHE A 1 80 ? 16.539 19.078 -31.050 1.00 96.94 80 PHE A C 1
ATOM 655 O O . PHE A 1 80 ? 16.125 19.715 -30.080 1.00 96.94 80 PHE A O 1
ATOM 662 N N . LYS A 1 81 ? 17.774 19.236 -31.547 1.00 97.06 81 LYS A N 1
ATOM 663 C CA . LYS A 1 81 ? 18.804 20.129 -30.983 1.00 97.06 81 LYS A CA 1
ATOM 664 C C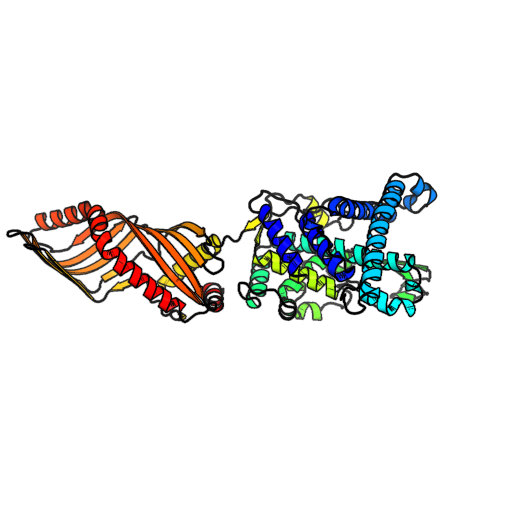 . LYS A 1 81 ? 18.382 21.596 -30.861 1.00 97.06 81 LYS A C 1
ATOM 666 O O . LYS A 1 81 ? 18.903 22.300 -30.001 1.00 97.06 81 LYS A O 1
ATOM 671 N N . LEU A 1 82 ? 17.425 22.052 -31.671 1.00 96.81 82 LEU A N 1
ATOM 672 C CA . LEU A 1 82 ? 16.889 23.418 -31.618 1.00 96.81 82 LEU A CA 1
ATOM 673 C C . LEU A 1 82 ? 15.779 23.595 -30.567 1.00 96.81 82 LEU A C 1
ATOM 675 O O . LEU A 1 82 ? 15.317 24.711 -30.338 1.00 96.81 82 LEU A O 1
ATOM 679 N N . THR A 1 83 ? 15.330 22.517 -29.919 1.00 96.69 83 THR A N 1
ATOM 680 C CA . THR A 1 83 ? 14.206 22.550 -28.973 1.00 96.69 83 THR A CA 1
ATOM 681 C C . THR A 1 83 ? 14.647 22.675 -27.515 1.00 96.69 83 THR A C 1
ATOM 683 O O . THR A 1 83 ? 15.748 22.278 -27.133 1.00 96.69 83 THR A O 1
ATOM 686 N N . ASN A 1 84 ? 13.737 23.144 -26.654 1.00 96.06 84 ASN A N 1
ATOM 687 C CA . ASN A 1 84 ? 13.943 23.099 -25.201 1.00 96.06 84 ASN A CA 1
ATOM 688 C C . ASN A 1 84 ? 14.056 21.662 -24.670 1.00 96.06 84 ASN A C 1
ATOM 690 O O . ASN A 1 84 ? 14.784 21.438 -23.710 1.00 96.06 84 ASN A O 1
ATOM 694 N N . TYR A 1 85 ? 13.430 20.681 -25.334 1.00 94.75 85 TYR A N 1
ATOM 695 C CA . TYR A 1 85 ? 13.568 19.274 -24.959 1.00 94.75 85 TYR A CA 1
ATOM 696 C C . TYR A 1 85 ? 15.018 18.785 -25.041 1.00 94.75 85 TYR A C 1
ATOM 698 O O . TYR A 1 85 ? 15.428 17.994 -24.201 1.00 94.75 85 TYR A O 1
ATOM 706 N N . TYR A 1 86 ? 15.809 19.256 -26.012 1.00 96.50 86 TYR A N 1
ATOM 707 C CA . TYR A 1 86 ? 17.231 18.910 -26.079 1.00 96.50 86 TYR A CA 1
ATOM 708 C C . TYR A 1 86 ? 18.018 19.520 -24.917 1.00 96.50 86 TYR A C 1
ATOM 710 O O . TYR A 1 86 ? 18.828 18.830 -24.308 1.00 96.50 86 TYR A O 1
ATOM 718 N N . LYS A 1 87 ? 17.741 20.780 -24.556 1.00 95.56 87 LYS A N 1
ATOM 719 C CA . LYS A 1 87 ? 18.371 21.424 -23.391 1.00 95.56 87 LYS A CA 1
ATOM 720 C C . LYS A 1 87 ? 18.065 20.658 -22.101 1.00 95.56 87 LYS A C 1
ATOM 722 O O . LYS A 1 87 ? 18.991 20.330 -21.367 1.00 95.56 87 LYS A O 1
ATOM 727 N N . GLU A 1 88 ? 16.794 20.308 -21.886 1.00 95.31 88 GLU A N 1
ATOM 728 C CA . GLU A 1 88 ? 16.359 19.472 -20.758 1.00 95.31 88 GLU A CA 1
ATOM 729 C C . GLU A 1 88 ? 17.032 18.091 -20.786 1.00 95.31 88 GLU A C 1
ATOM 731 O O . GLU A 1 88 ? 17.465 17.601 -19.747 1.00 95.31 88 GLU A O 1
ATOM 736 N N . GLN A 1 89 ? 17.186 17.480 -21.969 1.00 95.50 89 GLN A N 1
ATOM 737 C CA . GLN A 1 89 ? 17.872 16.194 -22.117 1.00 95.50 89 GLN A CA 1
ATOM 738 C C . GLN A 1 89 ? 19.343 16.270 -21.696 1.00 95.50 89 GLN A C 1
ATOM 740 O O . GLN A 1 89 ? 19.839 15.380 -21.009 1.00 95.50 89 GLN A O 1
ATOM 745 N N . GLU A 1 90 ? 20.058 17.304 -22.133 1.00 96.19 90 GLU A N 1
ATOM 746 C CA . GLU A 1 90 ? 21.485 17.452 -21.846 1.00 96.19 90 GLU A CA 1
ATOM 747 C C . GLU A 1 90 ? 21.744 17.824 -20.382 1.00 96.19 90 GLU A C 1
ATOM 749 O O . GLU A 1 90 ? 22.695 17.320 -19.786 1.00 96.19 90 GLU A O 1
ATOM 754 N N . GLU A 1 91 ? 20.888 18.644 -19.768 1.00 95.31 91 GLU A N 1
ATOM 755 C CA . GLU A 1 91 ? 20.931 18.888 -18.322 1.00 95.31 91 GLU A CA 1
ATOM 756 C C . GLU A 1 91 ? 20.614 17.609 -17.539 1.00 95.31 91 GLU A C 1
ATOM 758 O O . GLU A 1 91 ? 21.381 17.209 -16.661 1.00 95.31 91 GLU A O 1
ATOM 763 N N . GLY A 1 92 ? 19.546 16.903 -17.920 1.00 95.44 92 GLY A N 1
ATOM 764 C CA . GLY A 1 92 ? 19.134 15.675 -17.254 1.00 95.44 92 GLY A CA 1
ATOM 765 C C . GLY A 1 92 ? 20.182 14.570 -17.330 1.00 95.44 92 GLY A C 1
ATOM 766 O O . GLY A 1 92 ? 20.459 13.920 -16.324 1.00 95.44 92 GLY A O 1
ATOM 767 N N . LYS A 1 93 ? 20.851 14.408 -18.478 1.00 94.25 93 LYS A N 1
ATOM 768 C CA . LYS A 1 93 ? 21.993 13.491 -18.615 1.00 94.25 93 LYS A CA 1
ATOM 769 C C . LYS A 1 93 ? 23.127 13.833 -17.656 1.00 94.25 93 LYS A C 1
ATOM 771 O O . LYS A 1 93 ? 23.694 12.917 -17.071 1.00 94.25 93 LYS A O 1
ATOM 776 N N . LYS A 1 94 ? 23.471 15.115 -17.484 1.00 94.88 94 LYS A N 1
ATOM 777 C CA . LYS A 1 94 ? 24.543 15.525 -16.559 1.00 94.88 94 LYS A CA 1
ATOM 778 C C . LYS A 1 94 ? 24.211 15.140 -15.122 1.00 94.88 94 LYS A C 1
ATOM 780 O O . LYS A 1 94 ? 25.057 14.562 -14.450 1.00 94.88 94 LYS A O 1
ATOM 785 N N . VAL A 1 95 ? 22.984 15.413 -14.682 1.00 95.38 95 VAL A N 1
ATOM 786 C CA . VAL A 1 95 ? 22.518 15.087 -13.325 1.00 95.38 95 VAL A CA 1
ATOM 787 C C . VAL A 1 95 ? 22.465 13.572 -13.110 1.00 95.38 95 VAL A C 1
ATOM 789 O O . VAL A 1 95 ? 23.022 13.071 -12.137 1.00 95.38 95 VAL A O 1
ATOM 792 N N . ILE A 1 96 ? 21.845 12.833 -14.038 1.00 92.88 96 ILE A N 1
ATOM 793 C CA . ILE A 1 96 ? 21.662 11.381 -13.913 1.00 92.88 96 ILE A CA 1
ATOM 794 C C . ILE A 1 96 ? 23.001 10.649 -13.977 1.00 92.88 96 ILE A C 1
ATOM 796 O O . ILE A 1 96 ? 23.310 9.849 -13.098 1.00 92.88 96 ILE A O 1
ATOM 800 N N . HIS A 1 97 ? 23.821 10.933 -14.990 1.00 92.31 97 HIS A N 1
ATOM 801 C CA . HIS A 1 97 ? 25.119 10.278 -15.122 1.00 92.31 97 HIS A CA 1
ATOM 802 C C . HIS A 1 97 ? 26.099 10.707 -14.031 1.00 92.31 97 HIS A C 1
ATOM 804 O O . HIS A 1 97 ? 26.921 9.889 -13.636 1.00 92.31 97 HIS A O 1
ATOM 810 N N . GLY A 1 98 ? 26.015 11.948 -13.536 1.00 93.56 98 GLY A N 1
ATOM 811 C CA . GLY A 1 98 ? 26.807 12.404 -12.393 1.00 93.56 98 GLY A CA 1
ATOM 812 C C . GLY A 1 98 ? 26.535 11.550 -11.159 1.00 93.56 98 GLY A C 1
ATOM 813 O O . GLY A 1 98 ? 27.447 10.906 -10.653 1.00 93.56 98 GLY A O 1
ATOM 814 N N . PHE A 1 99 ? 25.263 11.430 -10.769 1.00 92.56 99 PHE A N 1
ATOM 815 C CA . PHE A 1 99 ? 24.856 10.581 -9.646 1.00 92.56 99 PHE A CA 1
ATOM 816 C C . PHE A 1 99 ? 25.293 9.117 -9.820 1.00 92.56 99 PHE A C 1
ATOM 818 O O . PHE A 1 99 ? 25.850 8.520 -8.902 1.00 92.56 99 PHE A O 1
ATOM 825 N N . MET A 1 100 ? 25.083 8.537 -11.009 1.00 91.50 100 MET A N 1
ATOM 826 C CA . MET A 1 100 ? 25.462 7.143 -11.280 1.00 91.50 100 MET A CA 1
ATOM 827 C C . MET A 1 100 ? 26.971 6.923 -11.247 1.00 91.50 100 MET A C 1
ATOM 829 O O . MET A 1 100 ? 27.423 5.874 -10.794 1.00 91.50 100 MET A O 1
ATOM 833 N N . ARG A 1 101 ? 27.754 7.898 -11.719 1.00 92.00 101 ARG A N 1
ATOM 834 C CA . ARG A 1 101 ? 29.214 7.846 -11.656 1.00 92.00 101 ARG A CA 1
ATOM 835 C C . ARG A 1 101 ? 29.702 7.916 -10.212 1.00 92.00 101 ARG A C 1
ATOM 837 O O . ARG A 1 101 ? 30.545 7.111 -9.827 1.00 92.00 101 ARG A O 1
ATOM 844 N N . ASP A 1 102 ? 29.167 8.841 -9.422 1.00 91.31 102 ASP A N 1
ATOM 845 C CA . ASP A 1 102 ? 29.554 8.999 -8.018 1.00 91.31 102 ASP A CA 1
ATOM 846 C C . ASP A 1 102 ? 29.255 7.716 -7.233 1.00 91.31 102 ASP A C 1
ATOM 848 O O . ASP A 1 102 ? 30.134 7.177 -6.557 1.00 91.31 102 ASP A O 1
ATOM 852 N N . ALA A 1 103 ? 28.057 7.155 -7.422 1.00 88.75 103 ALA A N 1
ATOM 853 C CA . ALA A 1 103 ? 27.673 5.895 -6.801 1.00 88.75 103 ALA A CA 1
ATOM 854 C C . ALA A 1 103 ? 28.530 4.709 -7.278 1.00 88.75 103 ALA A C 1
ATOM 856 O O . ALA A 1 103 ? 28.933 3.870 -6.472 1.00 88.75 103 ALA A O 1
ATOM 857 N N . TYR A 1 104 ? 28.860 4.650 -8.573 1.00 87.88 104 TYR A N 1
ATOM 858 C CA . TYR A 1 104 ? 29.778 3.646 -9.111 1.00 87.88 104 TYR A CA 1
ATOM 859 C C . TYR A 1 104 ? 31.147 3.706 -8.425 1.00 87.88 104 TYR A C 1
ATOM 861 O O . TYR A 1 104 ? 31.657 2.673 -7.992 1.00 87.88 104 TYR A O 1
ATOM 869 N N . HIS A 1 105 ? 31.738 4.895 -8.290 1.00 89.44 105 HIS A N 1
ATOM 870 C CA . HIS A 1 105 ? 33.042 5.048 -7.645 1.00 89.44 105 HIS A CA 1
ATOM 871 C C . HIS A 1 105 ? 33.005 4.712 -6.154 1.00 89.44 105 HIS A C 1
ATOM 873 O O . HIS A 1 105 ? 33.952 4.109 -5.646 1.00 89.44 105 HIS A O 1
ATOM 879 N N . GLU A 1 106 ? 31.929 5.073 -5.453 1.00 87.50 106 GLU A N 1
ATOM 880 C CA . GLU A 1 106 ? 31.748 4.717 -4.047 1.00 87.50 106 GLU A CA 1
ATOM 881 C C . GLU A 1 106 ? 31.724 3.195 -3.864 1.00 87.50 106 GLU A C 1
ATOM 883 O O . GLU A 1 106 ? 32.473 2.648 -3.050 1.00 87.50 106 GLU A O 1
ATOM 888 N N . VAL A 1 107 ? 30.933 2.495 -4.676 1.00 83.69 107 VAL A N 1
ATOM 889 C CA . VAL A 1 107 ? 30.781 1.042 -4.562 1.00 83.69 107 VAL A CA 1
ATOM 890 C C . VAL A 1 107 ? 32.002 0.291 -5.082 1.00 83.69 107 VAL A C 1
ATOM 892 O O . VAL A 1 107 ? 32.413 -0.673 -4.444 1.00 83.69 107 VAL A O 1
ATOM 895 N N . ASP A 1 108 ? 32.657 0.741 -6.157 1.00 85.00 108 ASP A N 1
ATOM 896 C CA . ASP A 1 108 ? 33.931 0.160 -6.614 1.00 85.00 108 ASP A CA 1
ATOM 897 C C . ASP A 1 108 ? 35.032 0.315 -5.552 1.00 85.00 108 ASP A C 1
ATOM 899 O O . ASP A 1 108 ? 35.812 -0.612 -5.319 1.00 85.00 108 ASP A O 1
ATOM 903 N N . LYS A 1 109 ? 35.072 1.454 -4.846 1.00 86.06 109 LYS A N 1
ATOM 904 C CA . LYS A 1 109 ? 36.000 1.668 -3.728 1.00 86.06 109 LYS A CA 1
ATOM 905 C C . LYS A 1 109 ? 35.725 0.704 -2.573 1.00 86.06 109 LYS A C 1
ATOM 907 O O . LYS A 1 109 ? 36.670 0.108 -2.057 1.00 86.06 109 LYS A O 1
ATOM 912 N N . LEU A 1 110 ? 34.460 0.540 -2.177 1.00 80.94 110 LEU A N 1
ATOM 913 C CA . LEU A 1 110 ? 34.063 -0.403 -1.124 1.00 80.94 110 LEU A CA 1
ATOM 914 C C . LEU A 1 110 ? 34.358 -1.851 -1.526 1.00 80.94 110 LEU A C 1
ATOM 916 O O . LEU A 1 110 ? 34.946 -2.594 -0.748 1.00 80.94 110 LEU A O 1
ATOM 920 N N . TYR A 1 111 ? 34.046 -2.218 -2.767 1.00 79.12 111 TYR A N 1
ATOM 921 C CA . TYR A 1 111 ? 34.295 -3.546 -3.318 1.00 79.12 111 TYR A CA 1
ATOM 922 C C . TYR A 1 111 ? 35.789 -3.907 -3.347 1.00 79.12 111 TYR A C 1
ATOM 924 O O . TYR A 1 111 ? 36.164 -5.041 -3.055 1.00 79.12 111 TYR A O 1
ATOM 932 N N . LYS A 1 112 ? 36.670 -2.947 -3.666 1.00 81.19 112 LYS A N 1
ATOM 933 C CA . LYS A 1 112 ? 38.132 -3.142 -3.614 1.00 81.19 112 LYS A CA 1
ATOM 934 C C . LYS A 1 112 ? 38.653 -3.374 -2.197 1.00 81.19 112 LYS A C 1
ATOM 936 O O . LYS A 1 112 ? 39.660 -4.061 -2.041 1.00 81.19 112 LYS A O 1
ATOM 941 N N . TYR A 1 113 ? 38.004 -2.783 -1.197 1.00 80.94 113 TYR A N 1
ATOM 942 C CA . TYR A 1 113 ? 38.383 -2.920 0.207 1.00 80.94 113 TYR A CA 1
ATOM 943 C C . TYR A 1 113 ? 37.852 -4.222 0.819 1.00 80.94 113 TYR A C 1
ATOM 945 O O . TYR A 1 113 ? 38.590 -4.924 1.504 1.00 80.94 113 TYR A O 1
ATOM 953 N N . ASP A 1 114 ? 36.596 -4.563 0.535 1.00 76.19 114 ASP A N 1
ATOM 954 C CA . ASP A 1 114 ? 35.946 -5.786 0.994 1.00 76.19 114 ASP A CA 1
ATOM 955 C C . ASP A 1 114 ? 35.013 -6.333 -0.099 1.00 76.19 114 ASP A C 1
ATOM 957 O O . ASP A 1 114 ? 33.899 -5.841 -0.314 1.00 76.19 114 ASP A O 1
ATOM 961 N N . LYS A 1 115 ? 35.483 -7.389 -0.773 1.00 67.69 115 LYS A N 1
ATOM 962 C CA . LYS A 1 115 ? 34.781 -8.051 -1.882 1.00 67.69 115 LYS A CA 1
ATOM 963 C C . LYS A 1 115 ? 33.490 -8.761 -1.453 1.00 67.69 115 LYS A C 1
ATOM 965 O O . LYS A 1 115 ? 32.676 -9.077 -2.323 1.00 67.69 115 LYS A O 1
ATOM 970 N N . GLU A 1 116 ? 33.298 -9.012 -0.157 1.00 66.62 116 GLU A N 1
ATOM 971 C CA . GLU A 1 116 ? 32.105 -9.662 0.404 1.00 66.62 116 GLU A CA 1
ATOM 972 C C . GLU A 1 116 ? 31.141 -8.669 1.082 1.00 66.62 116 GLU A C 1
ATOM 974 O O . GLU A 1 116 ? 30.021 -9.043 1.430 1.00 66.62 116 GLU A O 1
ATOM 979 N N . SER A 1 117 ? 31.522 -7.391 1.218 1.00 62.16 117 SER A N 1
ATOM 980 C CA . SER A 1 117 ? 30.760 -6.390 1.988 1.00 62.16 117 SER A CA 1
ATOM 981 C C . SER A 1 117 ? 29.388 -6.006 1.424 1.00 62.16 117 SER A C 1
ATOM 983 O O . SER A 1 117 ? 28.544 -5.510 2.175 1.00 62.16 117 SER A O 1
ATOM 985 N N . SER A 1 118 ? 29.137 -6.186 0.122 1.00 61.84 118 SER A N 1
ATOM 986 C CA . SER A 1 118 ? 27.930 -5.671 -0.539 1.00 61.84 118 SER A CA 1
ATOM 987 C C . SER A 1 118 ? 27.156 -6.763 -1.274 1.00 61.84 118 SER A C 1
ATOM 989 O O . SER A 1 118 ? 27.689 -7.459 -2.132 1.00 61.84 118 SER A O 1
ATOM 991 N N . SER A 1 119 ? 25.865 -6.869 -0.947 1.00 72.06 119 SER A N 1
ATOM 992 C CA . SER A 1 119 ? 24.879 -7.772 -1.565 1.00 72.06 119 SER A CA 1
ATOM 993 C C . SER A 1 119 ? 24.022 -7.079 -2.635 1.00 72.06 119 SER A C 1
ATOM 995 O O . SER A 1 119 ? 22.967 -7.584 -3.021 1.00 72.06 119 SER A O 1
ATOM 997 N N . SER A 1 120 ? 24.444 -5.896 -3.091 1.00 85.81 120 SER A N 1
ATOM 998 C CA . SER A 1 120 ? 23.730 -5.147 -4.127 1.00 85.81 120 SER A CA 1
ATOM 999 C C . SER A 1 120 ? 23.914 -5.766 -5.513 1.00 85.81 120 SER A C 1
ATOM 1001 O O . SER A 1 120 ? 24.935 -6.394 -5.799 1.00 85.81 120 SER A O 1
ATOM 1003 N N . ILE A 1 121 ? 22.952 -5.529 -6.413 1.00 83.44 121 ILE A N 1
ATOM 1004 C CA . ILE A 1 121 ? 23.074 -5.943 -7.824 1.00 83.44 121 ILE A CA 1
ATOM 1005 C C . ILE A 1 121 ? 24.341 -5.345 -8.447 1.00 83.44 121 ILE A C 1
ATOM 1007 O O . ILE A 1 121 ? 25.041 -6.027 -9.191 1.00 83.44 121 ILE A O 1
ATOM 1011 N N . LEU A 1 122 ? 24.666 -4.097 -8.108 1.00 83.31 122 LEU A N 1
ATOM 1012 C CA . LEU A 1 122 ? 25.861 -3.422 -8.582 1.00 83.31 122 LEU A CA 1
ATOM 1013 C C . LEU A 1 122 ? 27.147 -4.153 -8.168 1.00 83.31 122 LEU A C 1
ATOM 1015 O O . LEU A 1 122 ? 28.027 -4.374 -9.000 1.00 83.31 122 LEU A O 1
ATOM 1019 N N . ALA A 1 123 ? 27.247 -4.565 -6.905 1.00 82.00 123 ALA A N 1
ATOM 1020 C CA . ALA A 1 123 ? 28.393 -5.326 -6.419 1.00 82.00 123 ALA A CA 1
ATOM 1021 C C . ALA A 1 123 ? 28.526 -6.684 -7.130 1.00 82.00 123 ALA A C 1
ATOM 1023 O O . ALA A 1 123 ? 29.634 -7.086 -7.485 1.00 82.00 123 ALA A O 1
ATOM 1024 N N . GLU A 1 124 ? 27.412 -7.364 -7.415 1.00 83.88 124 GLU A N 1
ATOM 1025 C CA . GLU A 1 124 ? 27.421 -8.595 -8.217 1.00 83.88 124 GLU A CA 1
ATOM 1026 C C . GLU A 1 124 ? 27.856 -8.339 -9.669 1.00 83.88 124 GLU A C 1
ATOM 1028 O O . GLU A 1 124 ? 28.644 -9.105 -10.225 1.00 83.88 124 GLU A O 1
ATOM 1033 N N . MET A 1 125 ? 27.424 -7.230 -10.279 1.00 81.94 125 MET A N 1
ATOM 1034 C CA . MET A 1 125 ? 27.879 -6.829 -11.615 1.00 81.94 125 MET A CA 1
ATOM 1035 C C . MET A 1 125 ? 29.389 -6.547 -11.647 1.00 81.94 125 MET A C 1
ATOM 1037 O O . MET A 1 125 ? 30.059 -6.912 -12.614 1.00 81.94 125 MET A O 1
ATOM 1041 N N . LEU A 1 126 ? 29.949 -5.950 -10.587 1.00 81.12 126 LEU A N 1
ATOM 1042 C CA . LEU A 1 126 ? 31.393 -5.720 -10.472 1.00 81.12 126 LEU A CA 1
ATOM 1043 C C . LEU A 1 126 ? 32.194 -7.029 -10.426 1.00 81.12 126 LEU A C 1
ATOM 1045 O O . LEU A 1 126 ? 33.285 -7.074 -10.992 1.00 81.12 126 LEU A O 1
ATOM 1049 N N . LYS A 1 127 ? 31.658 -8.108 -9.835 1.00 80.06 127 LYS A N 1
ATOM 1050 C CA . LYS A 1 127 ? 32.328 -9.425 -9.799 1.00 80.06 127 LYS A CA 1
ATOM 1051 C C . LYS A 1 127 ? 32.514 -10.040 -11.186 1.00 80.06 127 LYS A C 1
ATOM 1053 O O . LYS A 1 127 ? 33.478 -10.765 -11.406 1.00 80.06 127 LYS A O 1
ATOM 1058 N N . ILE A 1 128 ? 31.606 -9.757 -12.118 1.00 78.81 128 ILE A N 1
ATOM 1059 C CA . ILE A 1 128 ? 31.615 -10.327 -13.477 1.00 78.81 128 ILE A CA 1
ATOM 1060 C C . ILE A 1 128 ? 32.135 -9.352 -14.541 1.00 78.81 128 ILE A C 1
ATOM 1062 O O . ILE A 1 128 ? 32.177 -9.698 -15.722 1.00 78.81 128 ILE A O 1
ATOM 1066 N N . ARG A 1 129 ? 32.570 -8.147 -14.142 1.00 77.31 129 ARG A N 1
ATOM 1067 C CA . ARG A 1 129 ? 33.001 -7.088 -15.071 1.00 77.31 129 ARG A CA 1
ATOM 1068 C C . ARG A 1 129 ? 34.203 -7.476 -15.934 1.00 77.31 129 ARG A C 1
ATOM 1070 O O . ARG A 1 129 ? 34.302 -7.041 -17.070 1.00 77.31 129 ARG A O 1
ATOM 1077 N N . GLU A 1 130 ? 35.109 -8.291 -15.392 1.00 69.88 130 GLU A N 1
ATOM 1078 C CA . GLU A 1 130 ? 36.330 -8.729 -16.087 1.00 69.88 130 GLU A CA 1
ATOM 1079 C C . GLU A 1 130 ? 36.041 -9.837 -17.110 1.00 69.88 130 GLU A C 1
ATOM 1081 O O . GLU A 1 130 ? 36.840 -10.080 -18.009 1.00 69.88 130 GLU A O 1
ATOM 1086 N N . VAL A 1 131 ? 34.880 -10.490 -16.992 1.00 75.94 131 VAL A N 1
ATOM 1087 C CA . VAL A 1 131 ? 34.452 -11.601 -17.852 1.00 75.94 131 VAL A CA 1
ATOM 1088 C C . VAL A 1 131 ? 33.533 -11.117 -18.979 1.00 75.94 131 VAL A C 1
ATOM 1090 O O . VAL A 1 131 ? 33.458 -11.751 -20.029 1.00 75.94 131 VAL A O 1
ATOM 1093 N N . ILE A 1 132 ? 32.837 -9.991 -18.785 1.00 74.44 132 ILE A N 1
ATOM 1094 C CA . ILE A 1 132 ? 31.859 -9.448 -19.734 1.00 74.44 132 ILE A CA 1
ATOM 1095 C C . ILE A 1 132 ? 32.425 -8.177 -20.392 1.00 74.44 132 ILE A C 1
ATOM 1097 O O . ILE A 1 132 ? 32.500 -7.142 -19.732 1.00 74.44 132 ILE A O 1
ATOM 1101 N N . PRO A 1 133 ? 32.764 -8.205 -21.698 1.00 69.19 133 PRO A N 1
ATOM 1102 C CA . PRO A 1 133 ? 33.358 -7.063 -22.403 1.00 69.19 133 PRO A CA 1
ATOM 1103 C C . PRO A 1 133 ? 32.536 -5.766 -22.324 1.00 69.19 133 PRO A C 1
ATOM 1105 O O . PRO A 1 133 ? 33.109 -4.688 -22.186 1.00 69.19 133 PRO A O 1
ATOM 1108 N N . ASP A 1 134 ? 31.201 -5.863 -22.332 1.00 67.62 134 ASP A N 1
ATOM 1109 C CA . ASP A 1 134 ? 30.290 -4.709 -22.214 1.00 67.62 134 ASP A CA 1
ATOM 1110 C C . ASP A 1 134 ? 30.393 -3.990 -20.852 1.00 67.62 134 ASP A C 1
ATOM 1112 O O . ASP A 1 134 ? 30.014 -2.824 -20.723 1.00 67.62 134 ASP A O 1
ATOM 1116 N N . PHE A 1 135 ? 30.933 -4.663 -19.832 1.00 69.44 135 PHE A N 1
ATOM 1117 C CA . PHE A 1 135 ? 31.169 -4.115 -18.493 1.00 69.44 135 PHE A CA 1
ATOM 1118 C C . PHE A 1 135 ? 32.620 -3.662 -18.276 1.00 69.44 135 PHE A C 1
ATOM 1120 O O . PHE A 1 135 ? 32.927 -3.110 -17.220 1.00 69.44 135 PHE A O 1
ATOM 1127 N N . ALA A 1 136 ? 33.505 -3.857 -19.261 1.00 66.69 136 ALA A N 1
ATOM 1128 C CA . ALA A 1 136 ? 34.921 -3.515 -19.141 1.00 66.69 136 ALA A CA 1
ATOM 1129 C C . ALA A 1 136 ? 35.172 -1.995 -19.156 1.00 66.69 136 ALA A C 1
ATOM 1131 O O . ALA A 1 136 ? 36.141 -1.516 -18.569 1.00 66.69 136 ALA A O 1
ATOM 1132 N N . GLY A 1 137 ? 34.301 -1.225 -19.817 1.00 77.50 137 GLY A N 1
ATOM 1133 C CA . GLY A 1 137 ? 34.360 0.236 -19.832 1.00 77.50 137 GLY A CA 1
ATOM 1134 C C . GLY A 1 137 ? 33.475 0.863 -18.755 1.00 77.50 137 GLY A C 1
ATOM 1135 O O . GLY A 1 137 ? 32.296 0.525 -18.657 1.00 77.50 137 GLY A O 1
ATOM 1136 N N . GLU A 1 138 ? 34.007 1.849 -18.022 1.00 82.19 138 GLU A N 1
ATOM 1137 C CA . GLU A 1 138 ? 33.279 2.602 -16.982 1.00 82.19 138 GLU A CA 1
ATOM 1138 C C . GLU A 1 138 ? 31.911 3.095 -17.477 1.00 82.19 138 GLU A C 1
ATOM 1140 O O . GLU A 1 138 ? 30.887 2.895 -16.832 1.00 82.19 138 GLU A O 1
ATOM 1145 N N . TRP A 1 139 ? 31.872 3.687 -18.671 1.00 84.62 139 TRP A N 1
ATOM 1146 C CA . TRP A 1 139 ? 30.632 4.209 -19.238 1.00 84.62 139 TRP A CA 1
ATOM 1147 C C . TRP A 1 139 ? 29.635 3.132 -19.651 1.00 84.62 139 TRP A C 1
ATOM 1149 O O . TRP A 1 139 ? 28.440 3.320 -19.439 1.00 84.62 139 TRP A O 1
ATOM 1159 N N . GLY A 1 140 ? 30.100 2.010 -20.211 1.00 82.00 140 GLY A N 1
ATOM 1160 C CA . GLY A 1 140 ? 29.221 0.881 -20.534 1.00 82.00 140 GLY A CA 1
ATOM 1161 C C . GLY A 1 140 ? 28.513 0.390 -19.276 1.00 82.00 140 GLY A C 1
ATOM 1162 O O . GLY A 1 140 ? 27.289 0.261 -19.231 1.00 82.00 140 GLY A O 1
ATOM 1163 N N . PHE A 1 141 ? 29.284 0.269 -18.202 1.00 80.00 141 PHE A N 1
ATOM 1164 C CA . PHE A 1 141 ? 28.791 -0.096 -16.892 1.00 80.00 141 PHE A CA 1
ATOM 1165 C C . PHE A 1 141 ? 27.787 0.927 -16.315 1.00 80.00 141 PHE A C 1
ATOM 1167 O O . PHE A 1 141 ? 26.684 0.549 -15.909 1.00 80.00 141 PHE A O 1
ATOM 1174 N N . ILE A 1 142 ? 28.110 2.228 -16.346 1.00 85.94 142 ILE A N 1
ATOM 1175 C CA . ILE A 1 142 ? 27.209 3.314 -15.909 1.00 85.94 142 ILE A CA 1
ATOM 1176 C C . ILE A 1 142 ? 25.888 3.298 -16.695 1.00 85.94 142 ILE A C 1
ATOM 1178 O O . ILE A 1 142 ? 24.824 3.504 -16.107 1.00 85.94 142 ILE A O 1
ATOM 1182 N N . TYR A 1 143 ? 25.907 3.023 -18.003 1.00 87.19 143 TYR A N 1
ATOM 1183 C CA . TYR A 1 143 ? 24.682 2.941 -18.807 1.00 87.19 143 TYR A CA 1
ATOM 1184 C C . TYR A 1 143 ? 23.795 1.760 -18.406 1.00 87.19 143 TYR A C 1
ATOM 1186 O O . TYR A 1 143 ? 22.571 1.913 -18.303 1.00 87.19 143 TYR A O 1
ATOM 1194 N N . HIS A 1 144 ? 24.387 0.598 -18.123 1.00 85.50 144 HIS A N 1
ATOM 1195 C CA . HIS A 1 144 ? 23.635 -0.539 -17.599 1.00 85.50 144 HIS A CA 1
ATOM 1196 C C . HIS A 1 144 ? 23.032 -0.224 -16.229 1.00 85.50 144 HIS A C 1
ATOM 1198 O O . HIS A 1 144 ? 21.836 -0.444 -16.037 1.00 85.50 144 HIS A O 1
ATOM 1204 N N . LEU A 1 145 ? 23.803 0.375 -15.318 1.00 85.00 145 LEU A N 1
ATOM 1205 C CA . LEU A 1 145 ? 23.313 0.792 -14.002 1.00 85.00 145 LEU A CA 1
ATOM 1206 C C . LEU A 1 145 ? 22.157 1.799 -14.110 1.00 85.00 145 LEU A C 1
ATOM 1208 O O . LEU A 1 145 ? 21.114 1.622 -13.481 1.00 85.00 145 LEU A O 1
ATOM 1212 N N . THR A 1 146 ? 22.299 2.800 -14.982 1.00 88.31 146 THR A N 1
ATOM 1213 C CA . THR A 1 146 ? 21.249 3.789 -15.272 1.00 88.31 146 THR A CA 1
ATOM 1214 C C . THR A 1 146 ? 19.972 3.110 -15.779 1.00 88.31 146 THR A C 1
ATOM 1216 O O . THR A 1 146 ? 18.861 3.486 -15.395 1.00 88.31 146 THR A O 1
ATOM 1219 N N . THR A 1 147 ? 20.115 2.073 -16.610 1.00 88.31 147 THR A N 1
ATOM 1220 C CA . THR A 1 147 ? 18.989 1.276 -17.119 1.00 88.31 147 THR A CA 1
ATOM 1221 C C . THR A 1 147 ? 18.292 0.506 -15.995 1.00 88.31 147 THR A C 1
ATOM 1223 O O . THR A 1 147 ? 17.068 0.553 -15.900 1.00 88.31 147 THR A O 1
ATOM 1226 N N . PHE A 1 148 ? 19.043 -0.168 -15.116 1.00 87.62 148 PHE A N 1
ATOM 1227 C CA . PHE A 1 148 ? 18.471 -0.873 -13.961 1.00 87.62 148 PHE A CA 1
ATOM 1228 C C . PHE A 1 148 ? 17.724 0.071 -13.021 1.00 87.62 148 PHE A C 1
ATOM 1230 O O . PHE A 1 148 ? 16.611 -0.237 -12.590 1.00 87.62 148 PHE A O 1
ATOM 1237 N N . TYR A 1 149 ? 18.322 1.225 -12.730 1.00 88.25 149 TYR A N 1
ATOM 1238 C CA . TYR A 1 149 ? 17.734 2.230 -11.857 1.00 88.25 149 TYR A CA 1
ATOM 1239 C C . TYR A 1 149 ? 16.421 2.780 -12.422 1.00 88.25 149 TYR A C 1
ATOM 1241 O O . TYR A 1 149 ? 15.369 2.646 -11.801 1.00 88.25 149 TYR A O 1
ATOM 1249 N N . SER A 1 150 ? 16.463 3.336 -13.637 1.00 83.12 150 SER A N 1
ATOM 1250 C CA . SER A 1 150 ? 15.283 3.937 -14.276 1.00 83.12 150 SER A CA 1
ATOM 1251 C C . SER A 1 150 ? 14.144 2.928 -14.468 1.00 83.12 150 SER A C 1
ATOM 1253 O O . SER A 1 150 ? 12.987 3.243 -14.201 1.00 83.12 150 SER A O 1
ATOM 1255 N N . ALA A 1 151 ? 14.456 1.684 -14.848 1.00 86.00 151 ALA A N 1
ATOM 1256 C CA . ALA A 1 151 ? 13.450 0.643 -15.051 1.00 86.00 151 ALA A CA 1
ATOM 1257 C C . ALA A 1 151 ? 12.785 0.152 -13.753 1.00 86.00 151 ALA A C 1
ATOM 1259 O O . ALA A 1 151 ? 11.682 -0.396 -13.817 1.00 86.00 151 ALA A O 1
ATOM 1260 N N . SER A 1 152 ? 13.430 0.302 -12.592 1.00 88.19 152 SER A N 1
ATOM 1261 C CA . SER A 1 152 ? 12.910 -0.190 -11.308 1.00 88.19 152 SER A CA 1
ATOM 1262 C C . SER A 1 152 ? 12.215 0.891 -10.480 1.00 88.19 152 SER A C 1
ATOM 1264 O O . SER A 1 152 ? 11.234 0.590 -9.801 1.00 88.19 152 SER A O 1
ATOM 1266 N N . GLU A 1 153 ? 12.689 2.133 -10.547 1.00 86.81 153 GLU A N 1
ATOM 1267 C CA . GLU A 1 153 ? 12.242 3.221 -9.676 1.00 86.81 153 GLU A CA 1
ATOM 1268 C C . GLU A 1 153 ? 10.820 3.688 -10.000 1.00 86.81 153 GLU A C 1
ATOM 1270 O O . GLU A 1 153 ? 9.898 3.458 -9.209 1.00 86.81 153 GLU A O 1
ATOM 1275 N N . ASP A 1 154 ? 10.604 4.253 -11.188 1.00 82.19 154 ASP A N 1
ATOM 1276 C CA . ASP A 1 154 ? 9.296 4.803 -11.553 1.00 82.19 154 ASP A CA 1
ATOM 1277 C C . ASP A 1 154 ? 8.237 3.697 -11.682 1.00 82.19 154 ASP A C 1
ATOM 1279 O O . ASP A 1 154 ? 7.096 3.875 -11.251 1.00 82.19 154 ASP A O 1
ATOM 1283 N N . THR A 1 155 ? 8.608 2.511 -12.180 1.00 87.75 155 THR A N 1
ATOM 1284 C CA . THR A 1 155 ? 7.650 1.413 -12.399 1.00 87.75 155 THR A CA 1
ATOM 1285 C C . THR A 1 155 ? 7.036 0.905 -11.093 1.00 87.75 155 THR A C 1
ATOM 1287 O O . THR A 1 155 ? 5.811 0.793 -10.996 1.00 87.75 155 THR A O 1
ATOM 1290 N N . ILE A 1 156 ? 7.839 0.649 -10.053 1.00 92.81 156 ILE A N 1
ATOM 1291 C CA . ILE A 1 156 ? 7.326 0.210 -8.746 1.00 92.81 156 ILE A CA 1
ATOM 1292 C C . ILE A 1 156 ? 6.530 1.338 -8.081 1.00 92.81 156 ILE A C 1
ATOM 1294 O O . ILE A 1 156 ? 5.467 1.075 -7.504 1.00 92.81 156 ILE A O 1
ATOM 1298 N N . ALA A 1 157 ? 7.001 2.586 -8.176 1.00 89.75 157 ALA A N 1
ATOM 1299 C CA . ALA A 1 157 ? 6.332 3.728 -7.563 1.00 89.75 157 ALA A CA 1
ATOM 1300 C C . ALA A 1 157 ? 4.942 3.984 -8.170 1.00 89.75 157 ALA A C 1
ATOM 1302 O O . ALA A 1 157 ? 3.957 4.145 -7.441 1.00 89.75 157 ALA A O 1
ATOM 1303 N N . VAL A 1 158 ? 4.840 3.953 -9.500 1.00 85.25 158 VAL A N 1
ATOM 1304 C CA . VAL A 1 158 ? 3.589 4.149 -10.243 1.00 85.25 158 VAL A CA 1
ATOM 1305 C C . VAL A 1 158 ? 2.603 3.013 -9.973 1.00 85.25 158 VAL A C 1
ATOM 1307 O O . VAL A 1 158 ? 1.459 3.277 -9.602 1.00 85.25 158 VAL A O 1
ATOM 1310 N N . ILE A 1 159 ? 3.030 1.750 -10.079 1.00 90.56 159 ILE A N 1
ATOM 1311 C CA . ILE A 1 159 ? 2.125 0.607 -9.872 1.00 90.56 159 ILE A CA 1
ATOM 1312 C C . ILE A 1 159 ? 1.652 0.517 -8.418 1.00 90.56 159 ILE A C 1
ATOM 1314 O O . ILE A 1 159 ? 0.474 0.243 -8.179 1.00 90.56 159 ILE A O 1
ATOM 1318 N N . SER A 1 160 ? 2.518 0.815 -7.443 1.00 93.62 160 SER A N 1
ATOM 1319 C CA . SER A 1 160 ? 2.102 0.916 -6.037 1.00 93.62 160 SER A CA 1
ATOM 1320 C C . SER A 1 160 ? 1.025 1.986 -5.861 1.00 93.62 160 SER A C 1
ATOM 1322 O O . SER A 1 160 ? 0.005 1.728 -5.225 1.00 93.62 160 SER A O 1
ATOM 1324 N N . SER A 1 161 ? 1.214 3.161 -6.468 1.00 88.75 161 SER A N 1
ATOM 1325 C CA . SER A 1 161 ? 0.250 4.267 -6.408 1.00 88.75 161 SER A CA 1
ATOM 1326 C C . SER A 1 161 ? -1.109 3.855 -6.982 1.00 88.75 161 SER A C 1
ATOM 1328 O O . SER A 1 161 ? -2.129 4.029 -6.315 1.00 88.75 161 SER A O 1
ATOM 1330 N N . PHE A 1 162 ? -1.133 3.211 -8.154 1.00 86.38 162 PHE A N 1
ATOM 1331 C CA . PHE A 1 162 ? -2.367 2.688 -8.748 1.00 86.38 162 PHE A CA 1
ATOM 1332 C C . PHE A 1 162 ? -3.062 1.645 -7.877 1.00 86.38 162 PHE A C 1
ATOM 1334 O O . PHE A 1 162 ? -4.281 1.698 -7.716 1.00 86.38 162 PHE A O 1
ATOM 1341 N N . CYS A 1 163 ? -2.305 0.728 -7.271 1.00 92.94 163 CYS A N 1
ATOM 1342 C CA . CYS A 1 163 ? -2.871 -0.242 -6.339 1.00 92.94 163 CYS A CA 1
ATOM 1343 C C . CYS A 1 163 ? -3.557 0.456 -5.160 1.00 92.94 163 CYS A C 1
ATOM 1345 O O . CYS A 1 163 ? -4.667 0.081 -4.792 1.00 92.94 163 CYS A O 1
ATOM 1347 N N . LEU A 1 164 ? -2.939 1.492 -4.586 1.00 90.12 164 LEU A N 1
ATOM 1348 C CA . LEU A 1 164 ? -3.538 2.244 -3.484 1.00 90.12 164 LEU A CA 1
ATOM 1349 C C . LEU A 1 164 ? -4.807 2.991 -3.908 1.00 90.12 164 LEU A C 1
ATOM 1351 O O . LEU A 1 164 ? -5.777 2.993 -3.148 1.00 90.12 164 LEU A O 1
ATOM 1355 N N . VAL A 1 165 ? -4.828 3.577 -5.112 1.00 82.19 165 VAL A N 1
ATOM 1356 C CA . VAL A 1 165 ? -6.037 4.199 -5.678 1.00 82.19 165 VAL A CA 1
ATOM 1357 C C . VAL A 1 165 ? -7.150 3.161 -5.761 1.00 82.19 165 VAL A C 1
ATOM 1359 O O . VAL A 1 165 ? -8.219 3.362 -5.193 1.00 82.19 165 VAL A O 1
ATOM 1362 N N . VAL A 1 166 ? -6.877 2.013 -6.381 1.00 84.44 166 VAL A N 1
ATOM 1363 C CA . VAL A 1 166 ? -7.833 0.910 -6.509 1.00 84.44 166 VAL A CA 1
ATOM 1364 C C . VAL A 1 166 ? -8.315 0.419 -5.140 1.00 84.44 166 VAL A C 1
ATOM 1366 O O . VAL A 1 166 ? -9.514 0.260 -4.929 1.00 84.44 166 VAL A O 1
ATOM 1369 N N . PHE A 1 167 ? -7.435 0.265 -4.152 1.00 88.94 167 PHE A N 1
ATOM 1370 C CA . PHE A 1 167 ? -7.863 -0.090 -2.799 1.00 88.94 167 PHE A CA 1
ATOM 1371 C C . PHE A 1 167 ? -8.768 0.972 -2.166 1.00 88.94 167 PHE A C 1
ATOM 1373 O O . PHE A 1 167 ? -9.722 0.607 -1.477 1.00 88.94 167 PHE A O 1
ATOM 1380 N N . GLY A 1 168 ? -8.516 2.259 -2.411 1.00 83.56 168 GLY A N 1
ATOM 1381 C CA . GLY A 1 168 ? -9.394 3.350 -1.984 1.00 83.56 168 GLY A CA 1
ATOM 1382 C C . GLY A 1 168 ? -10.775 3.328 -2.654 1.00 83.56 168 GLY A C 1
ATOM 1383 O O . GLY A 1 168 ? -11.754 3.704 -2.009 1.00 83.56 168 GLY A O 1
ATOM 1384 N N . LEU A 1 169 ? -10.855 2.855 -3.906 1.00 78.75 169 LEU A N 1
ATOM 1385 C CA . LEU A 1 169 ? -12.088 2.721 -4.697 1.00 78.75 169 LEU A CA 1
ATOM 1386 C C . LEU A 1 169 ? -12.912 1.476 -4.356 1.00 78.75 169 LEU A C 1
ATOM 1388 O O . LEU A 1 169 ? -14.137 1.507 -4.446 1.00 78.75 169 LEU A O 1
ATOM 1392 N N . PHE A 1 170 ? -12.262 0.386 -3.941 1.00 83.44 170 PHE A N 1
ATOM 1393 C CA . PHE A 1 170 ? -12.914 -0.899 -3.685 1.00 83.44 170 PHE A CA 1
ATOM 1394 C C . PHE A 1 170 ? -12.707 -1.367 -2.230 1.00 83.44 170 PHE A C 1
ATOM 1396 O O . PHE A 1 170 ? -11.904 -2.274 -1.977 1.00 83.44 170 PHE A O 1
ATOM 1403 N N . PRO A 1 171 ? -13.461 -0.823 -1.246 1.00 81.38 171 PRO A N 1
ATOM 1404 C CA . PRO A 1 171 ? -13.291 -1.148 0.175 1.00 81.38 171 PRO A CA 1
ATOM 1405 C C . PRO A 1 171 ? -13.413 -2.640 0.505 1.00 81.38 171 PRO A C 1
ATOM 1407 O O . PRO A 1 171 ? -12.697 -3.138 1.372 1.00 81.38 171 PRO A O 1
ATOM 1410 N N . ASN A 1 172 ? -14.284 -3.375 -0.197 1.00 86.06 172 ASN A N 1
ATOM 1411 C CA . ASN A 1 172 ? -14.441 -4.821 -0.006 1.00 86.06 172 ASN A CA 1
ATOM 1412 C C . ASN A 1 172 ? -13.186 -5.594 -0.444 1.00 86.06 172 ASN A C 1
ATOM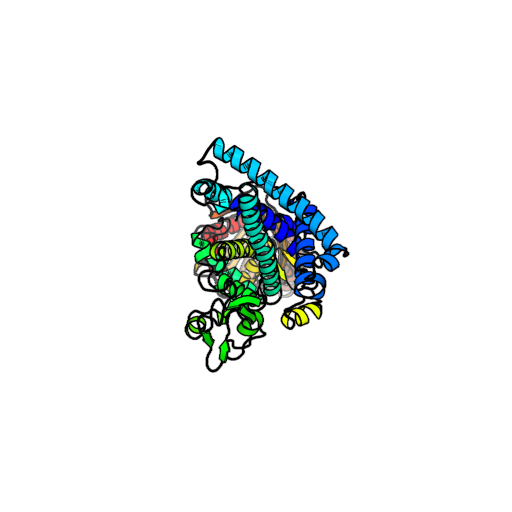 1414 O O . ASN A 1 172 ? -12.762 -6.522 0.242 1.00 86.06 172 ASN A O 1
ATOM 1418 N N . ILE A 1 173 ? -12.555 -5.178 -1.547 1.00 91.56 173 ILE A N 1
ATOM 1419 C CA . ILE A 1 173 ? -11.310 -5.780 -2.038 1.00 91.56 173 ILE A CA 1
ATOM 1420 C C . ILE A 1 173 ? -10.150 -5.428 -1.101 1.00 91.56 173 ILE A C 1
ATOM 1422 O O . ILE A 1 173 ? -9.395 -6.317 -0.713 1.00 91.56 173 ILE A O 1
ATOM 1426 N N . GLN A 1 174 ? -10.060 -4.167 -0.664 1.00 91.75 174 GLN A N 1
ATOM 1427 C CA . GLN A 1 174 ? -9.091 -3.727 0.346 1.00 91.75 174 GLN A CA 1
ATOM 1428 C C . GLN A 1 174 ? -9.220 -4.540 1.640 1.00 91.75 174 GLN A C 1
ATOM 1430 O O . GLN A 1 174 ? -8.216 -4.989 2.193 1.00 91.75 174 GLN A O 1
ATOM 1435 N N . LYS A 1 175 ? -10.454 -4.763 2.114 1.00 87.12 175 LYS A N 1
ATOM 1436 C CA . LYS A 1 175 ? -10.737 -5.567 3.307 1.00 87.12 175 LYS A CA 1
ATOM 1437 C C . LYS A 1 175 ? -10.257 -7.011 3.139 1.00 87.12 175 LYS A C 1
ATOM 1439 O O . LYS A 1 175 ? -9.554 -7.499 4.018 1.00 87.12 175 LYS A O 1
ATOM 1444 N N . LYS A 1 176 ? -10.558 -7.654 2.009 1.00 91.69 176 LYS A N 1
ATOM 1445 C CA . LYS A 1 176 ? -10.133 -9.035 1.732 1.00 91.69 176 LYS A CA 1
ATOM 1446 C C . LYS A 1 176 ? -8.605 -9.169 1.635 1.00 91.69 176 LYS A C 1
ATOM 1448 O O . LYS A 1 176 ? -8.037 -10.080 2.229 1.00 91.69 176 LYS A O 1
ATOM 1453 N N . ALA A 1 177 ? -7.925 -8.225 0.976 1.00 94.62 177 ALA A N 1
ATOM 1454 C CA . ALA A 1 177 ? -6.459 -8.181 0.945 1.00 94.62 177 ALA A CA 1
ATOM 1455 C C . ALA A 1 177 ? -5.867 -7.983 2.351 1.00 94.62 177 ALA A C 1
ATOM 1457 O O . ALA A 1 177 ? -4.942 -8.685 2.749 1.00 94.62 177 ALA A O 1
ATOM 1458 N N . TYR A 1 178 ? -6.442 -7.077 3.147 1.00 90.00 178 TYR A N 1
ATOM 1459 C CA . TYR A 1 178 ? -6.053 -6.882 4.544 1.00 90.00 178 TYR A CA 1
ATOM 1460 C C . TYR A 1 178 ? -6.213 -8.159 5.383 1.00 90.00 178 TYR A C 1
ATOM 1462 O O . TYR A 1 178 ? -5.338 -8.482 6.191 1.00 90.00 178 TYR A O 1
ATOM 1470 N N . GLU A 1 179 ? -7.325 -8.875 5.232 1.00 86.75 179 GLU A N 1
ATOM 1471 C CA . GLU A 1 179 ? -7.601 -10.117 5.961 1.00 86.75 179 GLU A CA 1
ATOM 1472 C C . GLU A 1 179 ? -6.591 -11.211 5.617 1.00 86.75 179 GLU A C 1
ATOM 1474 O O . GLU A 1 179 ? -6.038 -11.818 6.535 1.00 86.75 179 GLU A O 1
ATOM 1479 N N . GLU A 1 180 ? -6.267 -11.392 4.333 1.00 91.88 180 GLU A N 1
ATOM 1480 C CA . GLU A 1 180 ? -5.195 -12.290 3.892 1.00 91.88 180 GLU A CA 1
ATOM 1481 C C . GLU A 1 180 ? -3.861 -11.936 4.563 1.00 91.88 180 GLU A C 1
ATOM 1483 O O . GLU A 1 180 ? -3.267 -12.778 5.244 1.00 91.88 180 GLU A O 1
ATOM 1488 N N . ILE A 1 181 ? -3.420 -10.678 4.441 1.00 89.12 181 ILE A N 1
ATOM 1489 C CA . ILE A 1 181 ? -2.138 -10.204 4.984 1.00 89.12 181 ILE A CA 1
ATOM 1490 C C . ILE A 1 181 ? -2.040 -10.513 6.488 1.00 89.12 181 ILE A C 1
ATOM 1492 O O . ILE A 1 181 ? -1.039 -11.058 6.961 1.00 89.12 181 ILE A O 1
ATOM 1496 N N . ASN A 1 182 ? -3.088 -10.209 7.260 1.00 82.62 182 ASN A N 1
ATOM 1497 C CA . ASN A 1 182 ? -3.089 -10.431 8.710 1.00 82.62 182 ASN A CA 1
ATOM 1498 C C . ASN A 1 182 ? -3.332 -11.890 9.112 1.00 82.62 182 ASN A C 1
ATOM 1500 O O . ASN A 1 182 ? -3.024 -12.276 10.244 1.00 82.62 182 ASN A O 1
ATOM 1504 N N . SER A 1 183 ? -3.859 -12.724 8.214 1.00 81.25 183 SER A N 1
ATOM 1505 C CA . SER A 1 183 ? -3.963 -14.159 8.461 1.00 81.25 183 SER A CA 1
ATOM 1506 C C . SER A 1 183 ? -2.575 -14.805 8.551 1.00 81.25 183 SER A C 1
ATOM 1508 O O . SER A 1 183 ? -2.386 -15.716 9.362 1.00 81.25 183 SER A O 1
ATOM 1510 N N . HIS A 1 184 ? -1.582 -14.276 7.828 1.00 75.81 184 HIS A N 1
ATOM 1511 C CA . HIS A 1 184 ? -0.208 -14.785 7.804 1.00 75.81 184 HIS A CA 1
ATOM 1512 C C . HIS A 1 184 ? 0.753 -14.015 8.724 1.00 75.81 184 HIS A C 1
ATOM 1514 O O . HIS A 1 184 ? 1.695 -14.606 9.252 1.00 75.81 184 HIS A O 1
ATOM 1520 N N . LEU A 1 185 ? 0.484 -12.735 9.004 1.00 71.25 185 LEU A N 1
ATOM 1521 C CA . LEU A 1 185 ? 1.357 -11.868 9.799 1.00 71.25 185 LEU A CA 1
ATOM 1522 C C . LEU A 1 185 ? 0.746 -11.526 11.161 1.00 71.25 185 LEU A C 1
ATOM 1524 O O . LEU A 1 185 ? -0.201 -10.746 11.267 1.00 71.25 185 LEU A O 1
ATOM 1528 N N . ALA A 1 186 ? 1.332 -12.058 12.236 1.00 60.59 186 ALA A N 1
ATOM 1529 C CA . ALA A 1 186 ? 0.933 -11.685 13.592 1.00 60.59 186 ALA A CA 1
ATOM 1530 C C . ALA A 1 186 ? 1.153 -10.177 13.852 1.00 60.59 186 ALA A C 1
ATOM 1532 O O . ALA A 1 186 ? 2.007 -9.530 13.238 1.00 60.59 186 ALA A O 1
ATOM 1533 N N . ILE A 1 187 ? 0.406 -9.609 14.804 1.00 53.25 187 ILE A N 1
ATOM 1534 C CA . ILE A 1 187 ? 0.572 -8.206 15.223 1.00 53.25 187 ILE A CA 1
ATOM 1535 C C . ILE A 1 187 ? 2.016 -7.982 15.692 1.00 53.25 187 ILE A C 1
ATOM 1537 O O . ILE A 1 187 ? 2.513 -8.730 16.532 1.00 53.25 187 ILE A O 1
ATOM 1541 N N . GLY A 1 188 ? 2.679 -6.961 15.143 1.00 51.16 188 GLY A N 1
ATOM 1542 C CA . GLY A 1 188 ? 4.074 -6.628 15.450 1.00 51.16 188 GLY A CA 1
ATOM 1543 C C . GLY A 1 188 ? 5.125 -7.470 14.715 1.00 51.16 188 GLY A C 1
ATOM 1544 O O . GLY A 1 188 ? 6.305 -7.136 14.789 1.00 51.16 188 GLY A O 1
ATOM 1545 N N . LYS A 1 189 ? 4.735 -8.519 13.969 1.00 61.53 189 LYS A N 1
ATOM 1546 C CA . LYS A 1 189 ? 5.677 -9.285 13.137 1.00 61.53 189 LYS A CA 1
ATOM 1547 C C . LYS A 1 189 ? 6.140 -8.441 11.941 1.00 61.53 189 LYS A C 1
ATOM 1549 O O . LYS A 1 189 ? 5.316 -7.816 11.256 1.00 61.53 189 LYS A O 1
ATOM 1554 N N . VAL A 1 190 ? 7.453 -8.435 11.710 1.00 69.81 190 VAL A N 1
ATOM 1555 C CA . VAL A 1 190 ? 8.098 -7.952 10.478 1.00 69.81 190 VAL A CA 1
ATOM 1556 C C . VAL A 1 190 ? 7.696 -8.890 9.330 1.00 69.81 190 VAL A C 1
ATOM 1558 O O . VAL A 1 190 ? 7.505 -10.080 9.562 1.00 69.81 190 VAL A O 1
ATOM 1561 N N . ILE A 1 191 ? 7.519 -8.364 8.118 1.00 81.56 191 ILE A N 1
ATOM 1562 C CA . ILE A 1 191 ? 7.239 -9.197 6.940 1.00 81.56 191 ILE A CA 1
ATOM 1563 C C . ILE A 1 191 ? 8.510 -9.974 6.584 1.00 81.56 191 ILE A C 1
ATOM 1565 O O . ILE A 1 191 ? 9.556 -9.362 6.382 1.00 81.56 191 ILE A O 1
ATOM 1569 N N . GLU A 1 192 ? 8.423 -11.299 6.508 1.00 83.81 192 GLU A N 1
ATOM 1570 C CA . GLU A 1 192 ? 9.508 -12.168 6.036 1.00 83.81 192 GLU A CA 1
ATOM 1571 C C . GLU A 1 192 ? 9.202 -12.684 4.623 1.00 83.81 192 GLU A C 1
ATOM 1573 O O . GLU A 1 192 ? 8.056 -12.660 4.174 1.00 83.81 192 GLU A O 1
ATOM 1578 N N . GLU A 1 193 ? 10.212 -13.202 3.924 1.00 81.38 193 GLU A N 1
ATOM 1579 C CA . GLU A 1 193 ? 10.069 -13.712 2.552 1.00 81.38 193 GLU A CA 1
ATOM 1580 C C . GLU A 1 193 ? 8.967 -14.778 2.420 1.00 81.38 193 GLU A C 1
ATOM 1582 O O . GLU A 1 193 ? 8.101 -14.695 1.548 1.00 81.38 193 GLU A O 1
ATOM 1587 N N . ASN A 1 194 ? 8.917 -15.722 3.363 1.00 85.38 194 ASN A N 1
ATOM 1588 C CA . ASN A 1 194 ? 7.892 -16.767 3.402 1.00 85.38 194 ASN A CA 1
ATOM 1589 C C . ASN A 1 194 ? 6.465 -16.228 3.584 1.00 85.38 194 ASN A C 1
ATOM 1591 O O . ASN A 1 194 ? 5.504 -16.926 3.256 1.00 85.38 194 ASN A O 1
ATOM 1595 N N . ASP A 1 195 ? 6.304 -15.021 4.132 1.00 86.56 195 ASP A N 1
ATOM 1596 C CA . ASP A 1 195 ? 4.995 -14.387 4.266 1.00 86.56 195 ASP A CA 1
ATOM 1597 C C . ASP A 1 195 ? 4.557 -13.755 2.937 1.00 86.56 195 ASP A C 1
ATOM 1599 O O . ASP A 1 195 ? 3.380 -13.827 2.596 1.00 86.56 195 ASP A O 1
ATOM 1603 N N . ILE A 1 196 ? 5.495 -13.203 2.153 1.00 88.06 196 ILE A N 1
ATOM 1604 C CA . ILE A 1 196 ? 5.233 -12.591 0.834 1.00 88.06 196 ILE A CA 1
ATOM 1605 C C . ILE A 1 196 ? 4.639 -13.619 -0.139 1.00 88.06 196 ILE A C 1
ATOM 1607 O O . ILE A 1 196 ? 3.697 -13.316 -0.879 1.00 88.06 196 ILE A O 1
ATOM 1611 N N . ASN A 1 197 ? 5.155 -14.850 -0.112 1.00 88.88 197 ASN A N 1
ATOM 1612 C CA . ASN A 1 197 ? 4.690 -15.935 -0.980 1.00 88.88 197 ASN A CA 1
ATOM 1613 C C . ASN A 1 197 ? 3.245 -16.368 -0.688 1.00 88.88 197 ASN A C 1
ATOM 1615 O O . ASN A 1 197 ? 2.595 -16.910 -1.571 1.00 88.88 197 ASN A O 1
ATOM 1619 N N . LYS A 1 198 ? 2.723 -16.089 0.514 1.00 91.00 198 LYS A N 1
ATOM 1620 C CA . LYS A 1 198 ? 1.350 -16.438 0.921 1.00 91.00 198 LYS A CA 1
ATOM 1621 C C . LYS A 1 198 ? 0.320 -15.352 0.601 1.00 91.00 198 LYS A C 1
ATOM 1623 O O . LYS A 1 198 ? -0.866 -15.561 0.808 1.00 91.00 198 LYS A O 1
ATOM 1628 N N . MET A 1 199 ? 0.759 -14.180 0.141 1.00 94.69 199 MET A N 1
ATOM 1629 C CA . MET A 1 199 ? -0.124 -13.064 -0.222 1.00 94.69 199 MET A CA 1
ATOM 1630 C C . MET A 1 199 ? -0.658 -13.253 -1.651 1.00 94.69 199 MET A C 1
ATOM 1632 O O . MET A 1 199 ? -0.261 -12.526 -2.568 1.00 94.69 199 MET A O 1
ATOM 1636 N N . GLU A 1 200 ? -1.459 -14.295 -1.868 1.00 96.00 200 GLU A N 1
ATOM 1637 C CA . GLU A 1 200 ? -1.948 -14.714 -3.187 1.00 96.00 200 GLU A CA 1
ATOM 1638 C C . GLU A 1 200 ? -3.020 -13.760 -3.731 1.00 96.00 200 GLU A C 1
ATOM 1640 O O . GLU A 1 200 ? -2.935 -13.301 -4.868 1.00 96.00 200 GLU A O 1
ATOM 1645 N N . TYR A 1 201 ? -3.993 -13.382 -2.908 1.00 97.88 201 TYR A N 1
ATOM 1646 C CA . TYR A 1 201 ? -5.054 -12.446 -3.254 1.00 97.88 201 TYR A CA 1
ATOM 1647 C C . TYR A 1 201 ? -4.522 -11.025 -3.456 1.00 97.88 201 TYR A C 1
ATOM 1649 O O . TYR A 1 201 ? -4.934 -10.340 -4.396 1.00 97.88 201 TYR A O 1
ATOM 1657 N N . LEU A 1 202 ? -3.565 -10.575 -2.636 1.00 97.88 202 LEU A N 1
ATOM 1658 C CA . LEU A 1 202 ? -2.844 -9.328 -2.905 1.00 97.88 202 LEU A CA 1
ATOM 1659 C C . LEU A 1 202 ? -2.126 -9.393 -4.261 1.00 97.88 202 LEU A C 1
ATOM 1661 O O . LEU A 1 202 ? -2.151 -8.417 -5.009 1.00 97.88 202 LEU A O 1
ATOM 1665 N N . GLU A 1 203 ? -1.525 -10.536 -4.612 1.00 98.12 203 GLU A N 1
ATOM 1666 C CA . GLU A 1 203 ? -0.915 -10.730 -5.932 1.00 98.12 203 GLU A CA 1
ATOM 1667 C C . GLU A 1 203 ? -1.938 -10.621 -7.063 1.00 98.12 203 GLU A C 1
ATOM 1669 O O . GLU A 1 203 ? -1.662 -9.966 -8.064 1.00 98.12 203 GLU A O 1
ATOM 1674 N N . MET A 1 204 ? -3.118 -11.224 -6.905 1.00 98.44 204 MET A N 1
ATOM 1675 C CA . MET A 1 204 ? -4.215 -11.113 -7.870 1.00 98.44 204 MET A CA 1
ATOM 1676 C C . MET A 1 204 ? -4.641 -9.653 -8.066 1.00 98.44 204 MET A C 1
ATOM 1678 O O . MET A 1 204 ? -4.819 -9.215 -9.201 1.00 98.44 204 MET A O 1
ATOM 1682 N N . CYS A 1 205 ? -4.725 -8.877 -6.980 1.00 98.25 205 CYS A N 1
ATOM 1683 C CA . CYS A 1 205 ? -5.015 -7.444 -7.050 1.00 98.25 205 CYS A CA 1
ATOM 1684 C C . CYS A 1 205 ? -3.931 -6.689 -7.835 1.00 98.25 205 CYS A C 1
ATOM 1686 O O . CYS A 1 205 ? -4.251 -5.922 -8.739 1.00 98.25 205 CYS A O 1
ATOM 1688 N N . ILE A 1 206 ? -2.650 -6.931 -7.530 1.00 98.31 206 ILE A N 1
ATOM 1689 C CA . ILE A 1 206 ? -1.519 -6.310 -8.242 1.00 98.31 206 ILE A CA 1
ATOM 1690 C C . ILE A 1 206 ? -1.547 -6.678 -9.731 1.00 98.31 206 ILE A C 1
ATOM 1692 O O . ILE A 1 206 ? -1.313 -5.824 -10.585 1.00 98.31 206 ILE A O 1
ATOM 1696 N N . LYS A 1 207 ? -1.844 -7.939 -10.062 1.00 98.06 207 LYS A N 1
ATOM 1697 C CA . LYS A 1 207 ? -1.911 -8.406 -11.449 1.00 98.06 207 LYS A CA 1
ATOM 1698 C C . LYS A 1 207 ? -3.023 -7.722 -12.241 1.00 98.06 207 LYS A C 1
ATOM 1700 O O . LYS A 1 207 ? -2.798 -7.320 -13.378 1.00 98.06 207 LYS A O 1
ATOM 1705 N N . ASP A 1 208 ? -4.193 -7.529 -11.641 1.00 96.88 208 ASP A N 1
ATOM 1706 C CA . ASP A 1 208 ? -5.290 -6.846 -12.328 1.00 96.88 208 ASP A CA 1
ATOM 1707 C C . ASP A 1 208 ? -5.059 -5.329 -12.442 1.00 96.88 208 ASP A C 1
ATOM 1709 O O . ASP A 1 208 ? -5.414 -4.720 -13.451 1.00 96.88 208 ASP A O 1
ATOM 1713 N N . VAL A 1 209 ? -4.318 -4.729 -11.499 1.00 94.62 209 VAL A N 1
ATOM 1714 C CA . VAL A 1 209 ? -3.777 -3.369 -11.670 1.00 94.62 209 VAL A CA 1
ATOM 1715 C C . VAL A 1 209 ? -2.800 -3.307 -12.843 1.00 94.62 209 VAL A C 1
ATOM 1717 O O . VAL A 1 209 ? -2.922 -2.413 -13.667 1.00 94.62 209 VAL A O 1
ATOM 1720 N N . LEU A 1 210 ? -1.865 -4.251 -12.972 1.00 94.88 210 LEU A N 1
ATOM 1721 C CA . LEU A 1 210 ? -0.931 -4.314 -14.108 1.00 94.88 210 LEU A CA 1
ATOM 1722 C C . LEU A 1 210 ? -1.629 -4.594 -15.448 1.00 94.88 210 LEU A C 1
ATOM 1724 O O . LEU A 1 210 ? -1.108 -4.237 -16.506 1.00 94.88 210 LEU A O 1
ATOM 1728 N N . ARG A 1 211 ? -2.798 -5.240 -15.416 1.00 95.19 211 ARG A N 1
ATOM 1729 C CA . ARG A 1 211 ? -3.646 -5.443 -16.589 1.00 95.19 211 ARG A CA 1
ATOM 1730 C C . ARG A 1 211 ? -4.246 -4.119 -17.063 1.00 95.19 211 ARG A C 1
ATOM 1732 O O . ARG A 1 211 ? -4.071 -3.751 -18.222 1.00 95.19 211 ARG A O 1
ATOM 1739 N N . LEU A 1 212 ? -4.905 -3.392 -16.160 1.00 87.12 212 LEU A N 1
ATOM 1740 C CA . LEU A 1 212 ? -5.551 -2.115 -16.468 1.00 87.12 212 LEU A CA 1
ATOM 1741 C C . LEU A 1 212 ? -4.539 -0.984 -16.698 1.00 87.12 212 LEU A C 1
ATOM 1743 O O . LEU A 1 212 ? -4.687 -0.198 -17.630 1.00 87.12 212 LEU A O 1
ATOM 1747 N N . PHE A 1 213 ? -3.481 -0.927 -15.900 1.00 84.12 213 PHE A N 1
ATOM 1748 C CA . PHE A 1 213 ? -2.480 0.138 -15.894 1.00 84.12 213 PHE A CA 1
ATOM 1749 C C . PHE A 1 213 ? -1.078 -0.446 -16.137 1.00 84.12 213 PHE A C 1
ATOM 1751 O O . PHE A 1 213 ? -0.229 -0.421 -15.242 1.00 84.12 213 PHE A O 1
ATOM 1758 N N . PRO A 1 214 ? -0.809 -1.021 -17.326 1.00 86.50 214 PRO A N 1
ATOM 1759 C CA . PRO A 1 214 ? 0.505 -1.570 -17.626 1.00 86.50 214 PRO A CA 1
ATOM 1760 C C . PRO A 1 214 ? 1.547 -0.447 -17.650 1.00 86.50 214 PRO A C 1
ATOM 1762 O O . PRO A 1 214 ? 1.384 0.538 -18.367 1.00 86.50 214 PRO A O 1
ATOM 1765 N N . ALA A 1 215 ? 2.649 -0.622 -16.914 1.00 83.88 215 ALA A N 1
ATOM 1766 C CA . ALA A 1 215 ? 3.752 0.345 -16.905 1.00 83.88 215 ALA A CA 1
ATOM 1767 C C . ALA A 1 215 ? 4.357 0.559 -18.308 1.00 83.88 215 ALA A C 1
ATOM 1769 O O . ALA A 1 215 ? 4.804 1.654 -18.631 1.00 83.88 215 ALA A O 1
ATOM 1770 N N . ALA A 1 216 ? 4.333 -0.479 -19.150 1.00 85.94 216 ALA A N 1
ATOM 1771 C CA . ALA A 1 216 ? 4.667 -0.412 -20.569 1.00 85.94 216 ALA A CA 1
ATOM 1772 C C . ALA A 1 216 ? 3.426 -0.801 -21.402 1.00 85.94 216 ALA A C 1
ATOM 1774 O O . ALA A 1 216 ? 3.181 -1.994 -21.602 1.00 85.94 216 ALA A O 1
ATOM 1775 N N . PRO A 1 217 ? 2.614 0.168 -21.874 1.00 83.75 217 PRO A N 1
ATOM 1776 C CA . PRO A 1 217 ? 1.354 -0.116 -22.572 1.00 83.75 217 PRO A CA 1
ATOM 1777 C C . PRO A 1 217 ? 1.548 -0.705 -23.973 1.00 83.75 217 PRO A C 1
ATOM 1779 O O . PRO A 1 217 ? 0.641 -1.343 -24.508 1.00 83.75 217 PRO A O 1
ATOM 1782 N N . PHE A 1 218 ? 2.728 -0.530 -24.561 1.00 87.56 218 PHE A N 1
ATOM 1783 C CA . PHE A 1 218 ? 3.140 -1.206 -25.781 1.00 87.56 218 PHE A CA 1
ATOM 1784 C C . PHE A 1 218 ? 4.642 -1.481 -25.757 1.00 87.56 218 PHE A C 1
ATOM 1786 O O . PHE A 1 218 ? 5.403 -0.837 -25.035 1.00 87.56 218 PHE A O 1
ATOM 1793 N N . ILE A 1 219 ? 5.072 -2.432 -26.579 1.00 91.44 219 ILE A N 1
ATOM 1794 C CA . ILE A 1 219 ? 6.487 -2.686 -26.858 1.00 91.44 219 ILE A CA 1
ATOM 1795 C C . ILE A 1 219 ? 6.703 -2.789 -28.363 1.00 91.44 219 ILE A C 1
ATOM 1797 O O . ILE A 1 219 ? 5.808 -3.197 -29.099 1.00 91.44 219 ILE A O 1
ATOM 1801 N N . ILE A 1 220 ? 7.906 -2.443 -28.811 1.00 92.31 220 ILE A N 1
ATOM 1802 C CA . ILE A 1 220 ? 8.277 -2.470 -30.228 1.00 92.31 220 ILE A CA 1
ATOM 1803 C C . ILE A 1 220 ? 9.323 -3.566 -30.455 1.00 92.31 220 ILE A C 1
ATOM 1805 O O . ILE A 1 220 ? 10.183 -3.822 -29.601 1.00 92.31 220 ILE A O 1
ATOM 1809 N N . ARG A 1 221 ? 9.229 -4.251 -31.593 1.00 94.38 221 ARG A N 1
ATOM 1810 C CA . ARG A 1 221 ? 10.213 -5.214 -32.100 1.00 94.38 221 ARG A CA 1
ATOM 1811 C C . ARG A 1 221 ? 10.510 -4.919 -33.563 1.00 94.38 221 ARG A C 1
ATOM 1813 O O . ARG A 1 221 ? 9.638 -4.441 -34.272 1.00 94.38 221 ARG A O 1
ATOM 1820 N N . THR A 1 222 ? 11.707 -5.268 -34.013 1.00 96.19 222 THR A N 1
ATOM 1821 C CA . THR A 1 222 ? 12.061 -5.265 -35.437 1.00 96.19 222 THR A CA 1
ATOM 1822 C C . THR A 1 222 ? 12.198 -6.708 -35.896 1.00 96.19 222 THR A C 1
ATOM 1824 O O . THR A 1 222 ? 12.921 -7.484 -35.267 1.00 96.19 222 THR A O 1
ATOM 1827 N N . ALA A 1 223 ? 11.502 -7.083 -36.967 1.00 96.81 223 ALA A N 1
ATOM 1828 C CA . ALA A 1 223 ? 11.584 -8.416 -37.548 1.00 96.81 223 ALA A CA 1
ATOM 1829 C C . ALA A 1 223 ? 13.025 -8.701 -38.006 1.00 96.81 223 ALA A C 1
ATOM 1831 O O . ALA A 1 223 ? 13.554 -8.035 -38.895 1.00 96.81 223 ALA A O 1
ATOM 1832 N N . ALA A 1 224 ? 13.685 -9.681 -37.387 1.00 96.31 224 ALA A N 1
ATOM 1833 C CA . ALA A 1 224 ? 15.082 -10.008 -37.695 1.00 96.31 224 ALA A CA 1
ATOM 1834 C C . ALA A 1 224 ? 15.247 -10.758 -39.032 1.00 96.31 224 ALA A C 1
ATOM 1836 O O . ALA A 1 224 ? 16.322 -10.747 -39.635 1.00 96.31 224 ALA A O 1
ATOM 1837 N N . LYS A 1 225 ? 14.173 -11.404 -39.485 1.00 97.25 225 LYS A N 1
ATOM 1838 C CA . LYS A 1 225 ? 14.048 -12.145 -40.739 1.00 97.25 225 LYS A CA 1
ATOM 1839 C C . LYS A 1 225 ? 12.591 -12.110 -41.190 1.00 97.25 225 LYS A C 1
ATOM 1841 O O . LYS A 1 225 ? 11.724 -11.804 -40.370 1.00 97.25 225 LYS A O 1
ATOM 1846 N N . ASP A 1 226 ? 12.353 -12.474 -42.440 1.00 97.94 226 ASP A N 1
ATOM 1847 C CA . ASP A 1 226 ? 11.006 -12.716 -42.943 1.00 97.94 226 ASP A CA 1
ATOM 1848 C C . ASP A 1 226 ? 10.372 -13.865 -42.148 1.00 97.94 226 ASP A C 1
ATOM 1850 O O . ASP A 1 226 ? 11.027 -14.879 -41.871 1.00 97.94 226 ASP A O 1
ATOM 1854 N N . PHE A 1 227 ? 9.115 -13.706 -41.740 1.00 97.00 227 PHE A N 1
ATOM 1855 C CA . PHE A 1 227 ? 8.358 -14.775 -41.097 1.00 97.00 227 PHE A CA 1
ATOM 1856 C C . PHE A 1 227 ? 6.864 -14.657 -41.390 1.00 97.00 227 PHE A C 1
ATOM 1858 O O . PHE A 1 227 ? 6.338 -13.566 -41.589 1.00 97.00 227 PHE A O 1
ATOM 1865 N N . GLN A 1 228 ? 6.188 -15.801 -41.396 1.00 97.25 228 GLN A N 1
ATOM 1866 C CA . GLN A 1 228 ? 4.749 -15.884 -41.595 1.00 97.25 228 GLN A CA 1
ATOM 1867 C C . GLN A 1 228 ? 4.025 -15.713 -40.249 1.00 97.25 228 GLN A C 1
ATOM 1869 O O . GLN A 1 228 ? 4.361 -16.399 -39.280 1.00 97.25 228 GLN A O 1
ATOM 1874 N N . LEU A 1 229 ? 3.045 -14.812 -40.191 1.00 93.88 229 LEU A N 1
ATOM 1875 C CA . LEU A 1 229 ? 2.092 -14.646 -39.094 1.00 93.88 229 LEU A CA 1
ATOM 1876 C C . LEU A 1 229 ? 0.686 -14.868 -39.655 1.00 93.88 229 LEU A C 1
ATOM 1878 O O . LEU A 1 229 ? 0.143 -13.996 -40.328 1.00 93.88 229 LEU A O 1
ATOM 1882 N N . ASP A 1 230 ? 0.126 -16.049 -39.409 1.00 92.81 230 ASP A N 1
ATOM 1883 C CA . ASP A 1 230 ? -1.110 -16.518 -40.042 1.00 92.81 230 ASP A CA 1
ATOM 1884 C C . ASP A 1 230 ? -1.031 -16.392 -41.575 1.00 92.81 230 ASP A C 1
ATOM 1886 O O . ASP A 1 230 ? -0.159 -16.998 -42.198 1.00 92.81 230 ASP A O 1
ATOM 1890 N N . GLU A 1 231 ? -1.886 -15.586 -42.200 1.00 95.00 231 GLU A N 1
ATOM 1891 C CA . GLU A 1 231 ? -1.878 -15.347 -43.651 1.00 95.00 231 GLU A CA 1
ATOM 1892 C C . GLU A 1 231 ? -0.946 -14.193 -44.073 1.00 95.00 231 GLU A C 1
ATOM 1894 O O . GLU A 1 231 ? -0.720 -13.972 -45.263 1.00 95.00 231 GLU A O 1
ATOM 1899 N N . LEU A 1 232 ? -0.335 -13.486 -43.117 1.00 95.44 232 LEU A N 1
ATOM 1900 C CA . LEU A 1 232 ? 0.507 -12.317 -43.367 1.00 95.44 232 LEU A CA 1
ATOM 1901 C C . LEU A 1 232 ? 2.000 -12.672 -43.376 1.00 95.44 232 LEU A C 1
ATOM 1903 O O . LEU A 1 232 ? 2.556 -13.130 -42.378 1.00 95.44 232 LEU A O 1
ATOM 1907 N N . LEU A 1 233 ? 2.687 -12.369 -44.479 1.00 96.75 233 LEU A N 1
ATOM 1908 C CA . LEU A 1 233 ? 4.149 -12.378 -44.520 1.00 96.75 233 LEU A CA 1
ATOM 1909 C C . LEU A 1 233 ? 4.687 -11.080 -43.906 1.00 96.75 233 LEU A C 1
ATOM 1911 O O . LEU A 1 233 ? 4.476 -9.994 -44.446 1.00 96.75 233 LEU A O 1
ATOM 1915 N N . ILE A 1 234 ? 5.415 -11.191 -42.797 1.00 97.50 234 ILE A N 1
ATOM 1916 C CA . ILE A 1 234 ? 6.079 -10.063 -42.143 1.00 97.50 234 ILE A CA 1
ATOM 1917 C C . ILE A 1 234 ? 7.531 -9.991 -42.631 1.00 97.50 234 ILE A C 1
ATOM 1919 O O . ILE A 1 234 ? 8.320 -10.885 -42.308 1.00 97.50 234 ILE A O 1
ATOM 1923 N N . PRO A 1 235 ? 7.920 -8.947 -43.385 1.00 97.75 235 PRO A N 1
ATOM 1924 C CA . PRO A 1 235 ? 9.264 -8.847 -43.935 1.00 97.75 235 PRO A CA 1
ATOM 1925 C C . PRO A 1 235 ? 10.291 -8.445 -42.871 1.00 97.75 235 PRO A C 1
ATOM 1927 O O . PRO A 1 235 ? 10.001 -7.718 -41.914 1.00 97.75 235 PRO A O 1
ATOM 1930 N N . LYS A 1 236 ? 11.538 -8.863 -43.077 1.00 97.94 236 LYS A N 1
ATOM 1931 C CA . LYS A 1 236 ? 12.709 -8.436 -42.316 1.00 97.94 236 LYS A CA 1
ATOM 1932 C C . LYS A 1 236 ? 12.796 -6.911 -42.288 1.00 97.94 236 LYS A C 1
ATOM 1934 O O . LYS A 1 236 ? 12.622 -6.235 -43.295 1.00 97.94 236 LYS A O 1
ATOM 1939 N N . GLY A 1 237 ? 13.113 -6.365 -41.118 1.00 97.25 237 GLY A N 1
ATOM 1940 C CA . GLY A 1 237 ? 13.193 -4.925 -40.885 1.00 97.25 237 GLY A CA 1
ATOM 1941 C C . GLY A 1 237 ? 11.849 -4.270 -40.5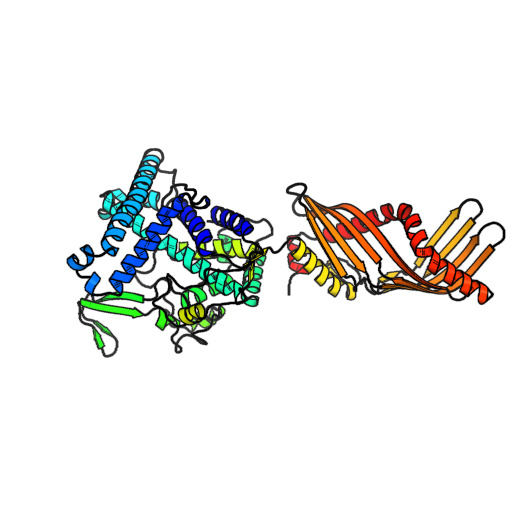56 1.00 97.25 237 GLY A C 1
ATOM 1942 O O . GLY A 1 237 ? 11.845 -3.135 -40.084 1.00 97.25 237 GLY A O 1
ATOM 1943 N N . CYS A 1 238 ? 10.719 -4.971 -40.719 1.00 96.94 238 CYS A N 1
ATOM 1944 C CA . CYS A 1 238 ? 9.414 -4.456 -40.312 1.00 96.94 238 CYS A CA 1
ATOM 1945 C C . CYS A 1 238 ? 9.370 -4.199 -38.794 1.00 96.94 238 CYS A C 1
ATOM 1947 O O . CYS A 1 238 ? 9.815 -5.034 -37.999 1.00 96.94 238 CYS A O 1
ATOM 1949 N N . SER A 1 239 ? 8.834 -3.043 -38.390 1.00 94.38 239 SER A N 1
ATOM 1950 C CA . SER A 1 239 ? 8.586 -2.717 -36.982 1.00 94.38 239 SER A CA 1
ATOM 1951 C C . SER A 1 239 ? 7.220 -3.242 -36.552 1.00 94.38 239 SER A C 1
ATOM 1953 O O . SER A 1 239 ? 6.204 -2.907 -37.150 1.00 94.38 239 SER A O 1
ATOM 1955 N N . ILE A 1 240 ? 7.198 -4.033 -35.486 1.00 94.06 240 ILE A N 1
ATOM 1956 C CA . ILE A 1 240 ? 6.008 -4.664 -34.919 1.00 94.06 240 ILE A CA 1
ATOM 1957 C C . ILE A 1 240 ? 5.738 -4.022 -33.564 1.00 94.06 240 ILE A C 1
ATOM 1959 O O . ILE A 1 240 ? 6.588 -4.066 -32.670 1.00 94.06 240 ILE A O 1
ATOM 1963 N N . ILE A 1 241 ? 4.550 -3.444 -33.403 1.00 92.50 241 ILE A N 1
ATOM 1964 C CA . ILE A 1 241 ? 4.094 -2.860 -32.141 1.00 92.50 241 ILE A CA 1
ATOM 1965 C C . ILE A 1 241 ? 3.129 -3.843 -31.485 1.00 92.50 241 ILE A C 1
ATOM 1967 O O . ILE A 1 241 ? 2.061 -4.122 -32.021 1.00 92.50 241 ILE A O 1
ATOM 1971 N N . LEU A 1 242 ? 3.488 -4.352 -30.308 1.00 92.75 242 LEU A N 1
ATOM 1972 C CA . LEU A 1 242 ? 2.581 -5.148 -29.489 1.00 92.75 242 LEU A CA 1
ATOM 1973 C C . LEU A 1 242 ? 1.842 -4.211 -28.538 1.00 92.75 242 LEU A C 1
ATOM 1975 O O . LEU A 1 242 ? 2.432 -3.710 -27.578 1.00 92.75 242 LEU A O 1
ATOM 1979 N N . ALA A 1 243 ? 0.557 -3.983 -28.801 1.00 91.38 243 ALA A N 1
ATOM 1980 C CA . ALA A 1 243 ? -0.316 -3.155 -27.975 1.00 91.38 243 ALA A CA 1
ATOM 1981 C C . ALA A 1 243 ? -0.788 -3.926 -26.726 1.00 91.38 243 ALA A C 1
ATOM 1983 O O . ALA A 1 243 ? -1.926 -4.385 -26.656 1.00 91.38 243 ALA A O 1
ATOM 1984 N N . ILE A 1 244 ? 0.099 -4.073 -25.732 1.00 92.00 244 ILE A N 1
ATOM 1985 C CA . ILE A 1 244 ? -0.164 -4.787 -24.466 1.00 92.00 244 ILE A CA 1
ATOM 1986 C C . ILE A 1 244 ? -1.438 -4.270 -23.789 1.00 92.00 244 ILE A C 1
ATOM 1988 O O . ILE A 1 244 ? -2.248 -5.067 -23.327 1.00 92.00 244 ILE A O 1
ATOM 1992 N N . HIS A 1 245 ? -1.644 -2.952 -23.775 1.00 88.75 245 HIS A N 1
ATOM 1993 C CA . HIS A 1 245 ? -2.844 -2.329 -23.219 1.00 88.75 245 HIS A CA 1
ATOM 1994 C C . HIS A 1 245 ? -4.142 -2.873 -23.839 1.00 88.75 245 HIS A C 1
ATOM 1996 O O . HIS A 1 245 ? -5.106 -3.107 -23.110 1.00 88.75 245 HIS A O 1
ATOM 2002 N N . ASN A 1 246 ? -4.153 -3.105 -25.156 1.00 89.81 246 ASN A N 1
ATOM 2003 C CA . ASN A 1 246 ? -5.315 -3.627 -25.876 1.00 89.81 246 ASN A CA 1
ATOM 2004 C C . ASN A 1 246 ? -5.479 -5.126 -25.623 1.00 89.81 246 ASN A C 1
ATOM 2006 O O . ASN A 1 246 ? -6.572 -5.561 -25.293 1.00 89.81 246 ASN A O 1
ATOM 2010 N N . ILE A 1 247 ? -4.386 -5.896 -25.666 1.00 93.88 247 ILE A N 1
ATOM 2011 C CA . ILE A 1 247 ? -4.396 -7.336 -25.343 1.00 93.88 247 ILE A CA 1
ATOM 2012 C C . ILE A 1 247 ? -4.950 -7.574 -23.925 1.00 93.88 247 ILE A C 1
ATOM 2014 O O . ILE A 1 247 ? -5.709 -8.507 -23.678 1.00 93.88 247 ILE A O 1
ATOM 2018 N N . HIS A 1 248 ? -4.603 -6.703 -22.976 1.00 94.38 248 HIS A N 1
ATOM 2019 C CA . HIS A 1 248 ? -5.071 -6.749 -21.590 1.00 94.38 248 HIS A CA 1
ATOM 2020 C C . HIS A 1 248 ? -6.545 -6.350 -21.393 1.00 94.38 248 HIS A C 1
ATOM 2022 O O . HIS A 1 248 ? -7.059 -6.468 -20.278 1.00 94.38 248 HIS A O 1
ATOM 2028 N N . ARG A 1 249 ? -7.215 -5.864 -22.442 1.00 91.81 249 ARG A N 1
ATOM 2029 C CA . ARG A 1 249 ? -8.629 -5.453 -22.458 1.00 91.81 249 ARG A CA 1
ATOM 2030 C C . ARG A 1 249 ? -9.433 -6.134 -23.561 1.00 91.81 249 ARG A C 1
ATOM 2032 O O . ARG A 1 249 ? -10.575 -5.767 -23.805 1.00 91.81 249 ARG A O 1
ATOM 2039 N N . ASP A 1 250 ? -8.843 -7.114 -24.224 1.00 93.12 250 ASP A N 1
ATOM 2040 C CA . ASP A 1 250 ? -9.519 -7.861 -25.266 1.00 93.12 250 ASP A CA 1
ATOM 2041 C C . ASP A 1 250 ? -10.646 -8.702 -24.646 1.00 93.12 250 ASP A C 1
ATOM 2043 O O . ASP A 1 250 ? -10.402 -9.535 -23.763 1.00 93.12 250 ASP A O 1
ATOM 2047 N N . SER A 1 251 ? -11.885 -8.453 -25.075 1.00 94.69 251 SER A N 1
ATOM 2048 C CA . SER A 1 251 ? -13.076 -9.137 -24.566 1.00 94.69 251 SER A CA 1
ATOM 2049 C C . SER A 1 251 ? -13.073 -10.637 -24.852 1.00 94.69 251 SER A C 1
ATOM 2051 O O . SER A 1 251 ? -13.769 -11.376 -24.157 1.00 94.69 251 SER A O 1
ATOM 2053 N N . ASP A 1 252 ? -12.264 -11.093 -25.811 1.00 94.94 252 ASP A N 1
ATOM 2054 C CA . ASP A 1 252 ? -12.115 -12.515 -26.121 1.00 94.94 252 ASP A CA 1
ATOM 2055 C C . ASP A 1 252 ? -11.332 -13.261 -25.023 1.00 94.94 252 ASP A C 1
ATOM 2057 O O . ASP A 1 252 ? -11.493 -14.471 -24.848 1.00 94.94 252 ASP A O 1
ATOM 2061 N N . TYR A 1 253 ? -10.509 -12.551 -24.235 1.00 94.38 253 TYR A N 1
ATOM 2062 C CA . TYR A 1 253 ? -9.657 -13.141 -23.187 1.00 94.38 253 TYR A CA 1
ATOM 2063 C C . TYR A 1 253 ? -9.981 -12.675 -21.759 1.00 94.38 253 TYR A C 1
ATOM 2065 O O . TYR A 1 253 ? -9.528 -13.300 -20.787 1.00 94.38 253 TYR A O 1
ATOM 2073 N N . TRP A 1 254 ? -10.727 -11.578 -21.616 1.00 93.25 254 TRP A N 1
ATOM 2074 C CA . TRP A 1 254 ? -11.055 -10.956 -20.335 1.00 93.25 254 TRP A CA 1
ATOM 2075 C C . TRP A 1 254 ? -12.555 -10.690 -20.235 1.00 93.25 254 TRP A C 1
ATOM 2077 O O . TRP A 1 254 ? -13.109 -9.872 -20.966 1.00 93.25 254 TRP A O 1
ATOM 2087 N N . ASN A 1 255 ? -13.219 -11.332 -19.272 1.00 88.50 255 ASN A N 1
ATOM 2088 C CA . ASN A 1 255 ? -14.566 -10.928 -18.885 1.00 88.50 255 ASN A CA 1
ATOM 2089 C C . ASN A 1 255 ? -14.507 -9.546 -18.218 1.00 88.50 255 ASN A C 1
ATOM 2091 O O . ASN A 1 255 ? -13.563 -9.235 -17.503 1.00 88.50 255 ASN A O 1
ATOM 2095 N N . THR A 1 256 ? -15.505 -8.690 -18.447 1.00 87.31 256 THR A N 1
ATOM 2096 C CA . THR A 1 256 ? -15.524 -7.319 -17.890 1.00 87.31 256 THR A CA 1
ATOM 2097 C C . THR A 1 256 ? -14.192 -6.557 -18.088 1.00 87.31 256 THR A C 1
ATOM 2099 O O . THR A 1 256 ? -13.598 -6.097 -17.109 1.00 87.31 256 THR A O 1
ATOM 2102 N N . PRO A 1 257 ? -13.689 -6.427 -19.333 1.00 86.88 257 PRO A N 1
ATOM 2103 C CA . PRO A 1 257 ? -12.314 -6.001 -19.614 1.00 86.88 257 PRO A CA 1
ATOM 2104 C C . PRO A 1 257 ? -11.967 -4.619 -19.045 1.00 86.88 257 PRO A C 1
ATOM 2106 O O . PRO A 1 257 ? -10.841 -4.399 -18.608 1.00 86.88 257 PRO A O 1
ATOM 2109 N N . ASP A 1 258 ? -12.925 -3.705 -18.943 1.00 81.94 258 ASP A N 1
ATOM 2110 C CA . ASP A 1 258 ? -12.671 -2.357 -18.418 1.00 81.94 258 ASP A CA 1
ATOM 2111 C C . ASP A 1 258 ? -12.857 -2.241 -16.897 1.00 81.94 258 ASP A C 1
ATOM 2113 O O . ASP A 1 258 ? -12.691 -1.170 -16.317 1.00 81.94 258 ASP A O 1
ATOM 2117 N N . THR A 1 259 ? -13.199 -3.342 -16.219 1.00 83.12 259 THR A N 1
ATOM 2118 C CA . THR A 1 259 ? -13.473 -3.361 -14.777 1.00 83.12 259 THR A CA 1
ATOM 2119 C C . THR A 1 259 ? -12.318 -3.981 -14.004 1.00 83.12 259 THR A C 1
ATOM 2121 O O . THR A 1 259 ? -11.777 -5.018 -14.385 1.00 83.12 259 THR A O 1
ATOM 2124 N N . PHE A 1 260 ? -11.960 -3.360 -12.879 1.00 88.94 260 PHE A N 1
ATOM 2125 C CA . PHE A 1 260 ? -11.035 -3.965 -11.929 1.00 88.94 260 PHE A CA 1
ATOM 2126 C C . PHE A 1 260 ? -11.703 -5.141 -11.212 1.00 88.94 260 PHE A C 1
ATOM 2128 O O . PHE A 1 260 ? -12.704 -4.974 -10.512 1.00 88.94 260 PHE A O 1
ATOM 2135 N N . ASN A 1 261 ? -11.130 -6.324 -11.377 1.00 92.19 261 ASN A N 1
ATOM 2136 C CA . ASN A 1 261 ? -11.602 -7.574 -10.822 1.00 92.19 261 ASN A CA 1
ATOM 2137 C C . ASN A 1 261 ? -10.421 -8.542 -10.589 1.00 92.19 261 ASN A C 1
ATOM 2139 O O . ASN A 1 261 ? -9.984 -9.236 -11.511 1.00 92.19 261 ASN A O 1
ATOM 2143 N N . PRO A 1 262 ? -9.931 -8.666 -9.341 1.00 96.75 262 PRO A N 1
ATOM 2144 C CA . PRO A 1 262 ? -8.871 -9.612 -8.996 1.00 96.75 262 PRO A CA 1
ATOM 2145 C C . PRO A 1 262 ? -9.190 -11.060 -9.384 1.00 96.75 262 PRO A C 1
ATOM 2147 O O . PRO A 1 262 ? -8.269 -11.838 -9.635 1.00 96.75 262 PRO A O 1
ATOM 2150 N N . ASP A 1 263 ? -10.473 -11.436 -9.465 1.00 96.06 263 ASP A N 1
ATOM 2151 C CA . ASP A 1 263 ? -10.879 -12.810 -9.758 1.00 96.06 263 ASP A CA 1
ATOM 2152 C C . ASP A 1 263 ? -10.467 -13.272 -11.169 1.00 96.06 263 ASP A C 1
ATOM 2154 O O . ASP A 1 263 ? -10.362 -14.477 -11.394 1.00 96.06 263 ASP A O 1
ATOM 2158 N N . HIS A 1 264 ? -10.102 -12.355 -12.078 1.00 96.50 264 HIS A N 1
ATOM 2159 C CA . HIS A 1 264 ? -9.460 -12.695 -13.358 1.00 96.50 264 HIS A CA 1
ATOM 2160 C C . HIS A 1 264 ? -8.166 -13.509 -13.204 1.00 96.50 264 HIS A C 1
ATOM 2162 O O . HIS A 1 264 ? -7.705 -14.138 -14.163 1.00 96.50 264 HIS A O 1
ATOM 2168 N N . PHE A 1 265 ? -7.556 -13.468 -12.018 1.00 97.81 265 PHE A N 1
ATOM 2169 C CA . PHE A 1 265 ? -6.310 -14.150 -11.693 1.00 97.81 265 PHE A CA 1
ATOM 2170 C C . PHE A 1 265 ? -6.496 -15.330 -10.741 1.00 97.81 265 PHE A C 1
ATOM 2172 O O . PHE A 1 265 ? -5.504 -15.828 -10.205 1.00 97.81 265 PHE A O 1
ATOM 2179 N N . LYS A 1 266 ? -7.733 -15.809 -10.551 1.00 97.12 266 LYS A N 1
ATOM 2180 C CA . LYS A 1 266 ? -7.951 -17.105 -9.906 1.00 97.12 266 LYS A CA 1
ATOM 2181 C C . LYS A 1 266 ? -7.277 -18.216 -10.722 1.00 97.12 266 LYS A C 1
ATOM 2183 O O . LYS A 1 266 ? -7.246 -18.113 -11.953 1.00 97.12 266 LYS A O 1
ATOM 2188 N N . PRO A 1 267 ? -6.752 -19.274 -10.078 1.00 96.69 267 PRO A N 1
ATOM 2189 C CA . PRO A 1 267 ? -6.045 -20.352 -10.770 1.00 96.69 267 PRO A CA 1
ATOM 2190 C C . PRO A 1 267 ? -6.822 -20.936 -11.958 1.00 96.69 267 PRO A C 1
ATOM 2192 O O . PRO A 1 267 ? -6.255 -21.126 -13.031 1.00 96.69 267 PRO A O 1
ATOM 2195 N N . GLU A 1 268 ? -8.127 -21.152 -11.794 1.00 96.62 268 GLU A N 1
ATOM 2196 C CA . GLU A 1 268 ? -9.016 -21.690 -12.822 1.00 96.62 268 GLU A CA 1
ATOM 2197 C C . GLU A 1 268 ? -9.209 -20.751 -14.024 1.00 96.62 268 GLU A C 1
ATOM 2199 O O . GLU A 1 268 ? -9.285 -21.223 -15.156 1.00 96.62 268 GLU A O 1
ATOM 2204 N N . GLU A 1 269 ? -9.235 -19.434 -13.811 1.00 96.00 269 GLU A N 1
ATOM 2205 C CA . GLU A 1 269 ? -9.380 -18.446 -14.888 1.00 96.00 269 GLU A CA 1
ATOM 2206 C C . GLU A 1 269 ? -8.058 -18.243 -15.634 1.00 96.00 269 GLU A C 1
ATOM 2208 O O . GLU A 1 269 ? -8.033 -18.131 -16.859 1.00 96.00 269 GLU A O 1
ATOM 2213 N N . VAL A 1 270 ? -6.932 -18.284 -14.915 1.00 96.19 270 VAL A N 1
ATOM 2214 C CA . VAL A 1 270 ? -5.595 -18.256 -15.526 1.00 96.19 270 VAL A CA 1
ATOM 2215 C C . VAL A 1 270 ? -5.356 -19.500 -16.381 1.00 96.19 270 VAL A C 1
ATOM 2217 O O . VAL A 1 270 ? -4.789 -19.380 -17.462 1.00 96.19 270 VAL A O 1
ATOM 2220 N N . ALA A 1 271 ? -5.796 -20.679 -15.930 1.00 95.81 271 ALA A N 1
ATOM 2221 C CA . ALA A 1 271 ? -5.618 -21.932 -16.664 1.00 95.81 271 ALA A CA 1
ATOM 2222 C C . ALA A 1 271 ? -6.380 -21.969 -18.001 1.00 95.81 271 ALA A C 1
ATOM 2224 O O . ALA A 1 271 ? -5.899 -22.578 -18.954 1.00 95.81 271 ALA A O 1
ATOM 2225 N N . LYS A 1 272 ? -7.545 -21.310 -18.084 1.00 94.94 272 LYS A N 1
ATOM 2226 C CA . LYS A 1 272 ? -8.339 -21.198 -19.321 1.00 94.94 272 LYS A CA 1
ATOM 2227 C C . LYS A 1 272 ? -7.768 -20.174 -20.305 1.00 94.94 272 LYS A C 1
ATOM 2229 O O . LYS A 1 272 ? -8.011 -20.278 -21.504 1.00 94.94 272 LYS A O 1
ATOM 2234 N N . ARG A 1 273 ? -7.047 -19.167 -19.808 1.00 95.44 273 ARG A N 1
ATOM 2235 C CA . ARG A 1 273 ? -6.582 -18.035 -20.613 1.00 95.44 273 ARG A CA 1
ATOM 2236 C C . ARG A 1 273 ? -5.323 -18.392 -21.419 1.00 95.44 273 ARG A C 1
ATOM 2238 O O . ARG A 1 273 ? -4.387 -18.973 -20.864 1.00 95.44 273 ARG A O 1
ATOM 2245 N N . PRO A 1 274 ? -5.219 -17.978 -22.696 1.00 95.44 274 PRO A N 1
ATOM 2246 C CA . PRO A 1 274 ? -3.979 -18.112 -23.453 1.00 95.44 274 PRO A CA 1
ATOM 2247 C C . PRO A 1 274 ? -2.788 -17.461 -22.735 1.00 95.44 274 PRO A C 1
ATOM 2249 O O . PRO A 1 274 ? -2.878 -16.338 -22.235 1.00 95.44 274 PRO A O 1
ATOM 2252 N N . LYS A 1 275 ? -1.633 -18.142 -22.731 1.00 90.06 275 LYS A N 1
ATOM 2253 C CA . LYS A 1 275 ? -0.430 -17.717 -21.982 1.00 90.06 275 LYS A CA 1
ATOM 2254 C C . LYS A 1 275 ? 0.021 -16.284 -22.287 1.00 90.06 275 LYS A C 1
ATOM 2256 O O . LYS A 1 275 ? 0.558 -15.618 -21.407 1.00 90.06 275 LYS A O 1
ATOM 2261 N N . HIS A 1 276 ? -0.173 -15.822 -23.522 1.00 93.62 276 HIS A N 1
ATOM 2262 C CA . HIS A 1 276 ? 0.268 -14.505 -23.992 1.00 93.62 276 HIS A CA 1
ATOM 2263 C C . HIS A 1 276 ? -0.842 -13.442 -24.018 1.00 93.62 276 HIS A C 1
ATOM 2265 O O . HIS A 1 276 ? -0.592 -12.331 -24.469 1.00 93.62 276 HIS A O 1
ATOM 2271 N N . ALA A 1 277 ? -2.028 -13.730 -23.467 1.00 95.19 277 ALA A N 1
ATOM 2272 C CA . ALA A 1 277 ? -3.067 -12.717 -23.255 1.00 95.19 277 ALA A CA 1
ATOM 2273 C C . ALA A 1 277 ? -2.798 -11.827 -22.019 1.00 95.19 277 ALA A C 1
ATOM 2275 O O . ALA A 1 277 ? -3.483 -10.832 -21.803 1.00 95.19 277 ALA A O 1
ATOM 2276 N N . TYR A 1 278 ? -1.787 -12.162 -21.205 1.00 96.88 278 TYR A N 1
ATOM 2277 C CA . TYR A 1 278 ? -1.322 -11.359 -20.071 1.00 96.88 278 TYR A CA 1
ATOM 2278 C C . TYR A 1 278 ? 0.207 -11.194 -20.111 1.00 96.88 278 TYR A C 1
ATOM 2280 O O . TYR A 1 278 ? 0.958 -12.121 -19.806 1.00 96.88 278 TYR A O 1
ATOM 2288 N N . LEU A 1 279 ? 0.677 -10.004 -20.494 1.00 95.44 279 LEU A N 1
ATOM 2289 C CA . LEU A 1 279 ? 2.077 -9.666 -20.781 1.00 95.44 279 LEU A CA 1
ATOM 2290 C C . LEU A 1 279 ? 2.587 -8.403 -20.047 1.00 95.44 279 LEU A C 1
ATOM 2292 O O . LEU A 1 279 ? 3.346 -7.630 -20.634 1.00 95.44 279 LEU A O 1
ATOM 2296 N N . PRO A 1 280 ? 2.283 -8.184 -18.752 1.00 94.38 280 PRO A N 1
ATOM 2297 C CA . PRO A 1 280 ? 2.732 -6.980 -18.028 1.00 94.38 280 PRO A CA 1
ATOM 2298 C C . PRO A 1 280 ? 4.262 -6.868 -17.914 1.00 94.38 280 PRO A C 1
ATOM 2300 O O . PRO A 1 280 ? 4.801 -5.786 -17.714 1.00 94.38 280 PRO A O 1
ATOM 2303 N N . PHE A 1 281 ? 4.963 -7.997 -18.039 1.00 95.56 281 PHE A N 1
ATOM 2304 C CA . PHE A 1 281 ? 6.417 -8.116 -17.961 1.00 95.56 281 PHE A CA 1
ATOM 2305 C C . PHE A 1 281 ? 7.020 -8.623 -19.282 1.00 95.56 281 PHE A C 1
ATOM 2307 O O . PHE A 1 281 ? 8.155 -9.102 -19.292 1.00 95.56 281 PHE A O 1
ATOM 2314 N N . SER A 1 282 ? 6.276 -8.528 -20.395 1.00 94.44 282 SER A N 1
ATOM 2315 C CA . SER A 1 282 ? 6.637 -9.125 -21.690 1.00 94.44 282 SER A CA 1
ATOM 2316 C C . SER A 1 282 ? 6.894 -10.647 -21.590 1.00 94.44 282 SER A C 1
ATOM 2318 O O . SER A 1 282 ? 6.525 -11.290 -20.605 1.00 94.44 282 SER A O 1
ATOM 2320 N N . ALA A 1 283 ? 7.476 -11.247 -22.629 1.00 92.44 283 ALA A N 1
ATOM 2321 C CA . ALA A 1 283 ? 7.785 -12.675 -22.711 1.00 92.44 283 ALA A CA 1
ATOM 2322 C C . ALA A 1 283 ? 9.067 -12.944 -23.526 1.00 92.44 283 ALA A C 1
ATOM 2324 O O . ALA A 1 283 ? 9.583 -12.063 -24.220 1.00 92.44 283 ALA A O 1
ATOM 2325 N N . GLY A 1 284 ? 9.570 -14.181 -23.446 1.00 92.44 284 GLY A N 1
ATOM 2326 C CA . GLY A 1 284 ? 10.767 -14.639 -24.158 1.00 92.44 284 GLY A CA 1
ATOM 2327 C C . GLY A 1 284 ? 12.077 -14.122 -23.555 1.00 92.44 284 GLY A C 1
ATOM 2328 O O . GLY A 1 284 ? 12.113 -13.633 -22.432 1.00 92.44 284 GLY A O 1
ATOM 2329 N N . THR A 1 285 ? 13.167 -14.189 -24.321 1.00 92.81 285 THR A N 1
ATOM 2330 C CA . THR A 1 285 ? 14.526 -13.796 -23.883 1.00 92.81 285 THR A CA 1
ATOM 2331 C C . THR A 1 285 ? 14.676 -12.308 -23.548 1.00 92.81 285 THR A C 1
ATOM 2333 O O . THR A 1 285 ? 15.675 -11.902 -22.961 1.00 92.81 285 THR A O 1
ATOM 2336 N N . ARG A 1 286 ? 13.692 -11.480 -23.920 1.00 92.38 286 ARG A N 1
ATOM 2337 C CA . ARG A 1 286 ? 13.630 -10.040 -23.624 1.00 92.38 286 ARG A CA 1
ATOM 2338 C C . ARG A 1 286 ? 12.473 -9.702 -22.674 1.00 92.38 286 ARG A C 1
ATOM 2340 O O . ARG A 1 286 ? 11.980 -8.575 -22.697 1.00 92.38 286 ARG A O 1
ATOM 2347 N N . SER A 1 287 ? 12.014 -10.673 -21.876 1.00 93.88 287 SER A N 1
ATOM 2348 C CA . SER A 1 287 ? 11.097 -10.418 -20.760 1.00 93.88 287 SER A CA 1
ATOM 2349 C C . SER A 1 287 ? 11.761 -9.554 -19.685 1.00 93.88 287 SER A C 1
ATOM 2351 O O . SER A 1 287 ? 12.987 -9.499 -19.595 1.00 93.88 287 SER A O 1
ATOM 2353 N N . CYS A 1 288 ? 10.960 -8.902 -18.844 1.00 94.94 288 CYS A N 1
ATOM 2354 C CA . CYS A 1 288 ? 11.458 -8.054 -17.766 1.00 94.94 288 CYS A CA 1
ATOM 2355 C C . CYS A 1 288 ? 12.351 -8.842 -16.796 1.00 94.94 288 CYS A C 1
ATOM 2357 O O . CYS A 1 288 ? 11.884 -9.743 -16.096 1.00 94.94 288 CYS A O 1
ATOM 2359 N N . LEU A 1 289 ? 13.620 -8.440 -16.712 1.00 92.50 289 LEU A N 1
ATOM 2360 C CA . LEU A 1 289 ? 14.601 -9.008 -15.789 1.00 92.50 289 LEU A CA 1
ATOM 2361 C C . LEU A 1 289 ? 14.205 -8.789 -14.316 1.00 92.50 289 LEU A C 1
ATOM 2363 O O . LEU A 1 289 ? 14.428 -9.650 -13.472 1.00 92.50 289 LEU A O 1
ATOM 2367 N N . GLY A 1 290 ? 13.551 -7.662 -14.016 1.00 92.81 290 GLY A N 1
ATOM 2368 C CA . GLY A 1 290 ? 13.140 -7.268 -12.667 1.00 92.81 290 GLY A CA 1
ATOM 2369 C C . GLY A 1 290 ? 11.798 -7.832 -12.189 1.00 92.81 290 GLY A C 1
ATOM 2370 O O . GLY A 1 290 ? 11.322 -7.404 -11.143 1.00 92.81 290 GLY A O 1
ATOM 2371 N N . LYS A 1 291 ? 11.157 -8.765 -12.913 1.00 94.62 291 LYS A N 1
ATOM 2372 C CA . LYS A 1 291 ? 9.793 -9.246 -12.599 1.00 94.62 291 LYS A CA 1
ATOM 2373 C C . LYS A 1 291 ? 9.632 -9.724 -11.149 1.00 94.62 291 LYS A C 1
ATOM 2375 O O . LYS A 1 291 ? 8.674 -9.340 -10.482 1.00 94.62 291 LYS A O 1
ATOM 2380 N N . ILE A 1 292 ? 10.545 -10.574 -10.671 1.00 93.38 292 ILE A N 1
ATOM 2381 C CA . ILE A 1 292 ? 10.477 -11.141 -9.312 1.00 93.38 292 ILE A CA 1
ATOM 2382 C C . ILE A 1 292 ? 10.662 -10.029 -8.273 1.00 93.38 292 ILE A C 1
ATOM 2384 O O . ILE A 1 292 ? 9.834 -9.885 -7.374 1.00 93.38 292 ILE A O 1
ATOM 2388 N N . TYR A 1 293 ? 11.689 -9.197 -8.463 1.00 93.12 293 TYR A N 1
ATOM 2389 C CA . TYR A 1 293 ? 11.997 -8.060 -7.598 1.00 93.12 293 TYR A CA 1
ATOM 2390 C C . TYR A 1 293 ? 10.819 -7.079 -7.493 1.00 93.12 293 TYR A C 1
ATOM 2392 O O . TYR A 1 293 ? 10.412 -6.708 -6.393 1.00 93.12 293 TYR A O 1
ATOM 2400 N N . ALA A 1 294 ? 10.215 -6.713 -8.628 1.00 94.94 294 ALA A N 1
ATOM 2401 C CA . ALA A 1 294 ? 9.071 -5.811 -8.678 1.00 94.94 294 ALA A CA 1
ATOM 2402 C C . ALA A 1 294 ? 7.865 -6.387 -7.926 1.00 94.94 294 ALA A C 1
ATOM 2404 O O . ALA A 1 294 ? 7.289 -5.704 -7.086 1.00 94.94 294 ALA A O 1
ATOM 2405 N N . MET A 1 295 ? 7.507 -7.655 -8.159 1.00 96.38 295 MET A N 1
ATOM 2406 C CA . MET A 1 295 ? 6.371 -8.280 -7.470 1.00 96.38 295 MET A CA 1
ATOM 2407 C C . MET A 1 295 ? 6.585 -8.376 -5.954 1.00 96.38 295 MET A C 1
ATOM 2409 O O . MET A 1 295 ? 5.653 -8.116 -5.193 1.00 96.38 295 MET A O 1
ATOM 2413 N N . GLN A 1 296 ? 7.801 -8.698 -5.502 1.00 94.50 296 GLN A N 1
ATOM 2414 C CA . GLN A 1 296 ? 8.139 -8.702 -4.076 1.00 94.50 296 GLN A CA 1
ATOM 2415 C C . GLN A 1 296 ? 8.064 -7.292 -3.476 1.00 94.50 296 GLN A C 1
ATOM 2417 O O . GLN A 1 296 ? 7.416 -7.102 -2.446 1.00 94.50 296 GLN A O 1
ATOM 2422 N N . GLY A 1 297 ? 8.657 -6.296 -4.142 1.00 94.75 297 GLY A N 1
ATOM 2423 C CA . GLY A 1 297 ? 8.623 -4.897 -3.714 1.00 94.75 297 GLY A CA 1
ATOM 2424 C C . GLY A 1 297 ? 7.197 -4.357 -3.597 1.00 94.75 297 GLY A C 1
ATOM 2425 O O . GLY A 1 297 ? 6.827 -3.826 -2.550 1.00 94.75 297 GLY A O 1
ATOM 2426 N N . LEU A 1 298 ? 6.369 -4.581 -4.624 1.00 96.62 298 LEU A N 1
ATOM 2427 C CA . LEU A 1 298 ? 4.954 -4.199 -4.639 1.00 96.62 298 LEU A CA 1
ATOM 2428 C C . LEU A 1 298 ? 4.189 -4.840 -3.478 1.00 96.62 298 LEU A C 1
ATOM 2430 O O . LEU A 1 298 ? 3.515 -4.137 -2.726 1.00 96.62 298 LEU A O 1
ATOM 2434 N N . LYS A 1 299 ? 4.328 -6.157 -3.275 1.00 96.56 299 LYS A N 1
ATOM 2435 C CA . LYS A 1 299 ? 3.674 -6.853 -2.158 1.00 96.56 299 LYS A CA 1
ATOM 2436 C C . LYS A 1 299 ? 4.105 -6.294 -0.805 1.00 96.56 299 LYS A C 1
ATOM 2438 O O . LYS A 1 299 ? 3.247 -6.044 0.034 1.00 96.56 299 LYS A O 1
ATOM 2443 N N . VAL A 1 300 ? 5.402 -6.066 -0.584 1.00 95.19 300 VAL A N 1
ATOM 2444 C CA . VAL A 1 300 ? 5.914 -5.554 0.698 1.00 95.19 300 VAL A CA 1
ATOM 2445 C C . VAL A 1 300 ? 5.419 -4.137 0.972 1.00 95.19 300 VAL A C 1
ATOM 2447 O O . VAL A 1 300 ? 4.931 -3.877 2.074 1.00 95.19 300 VAL A O 1
ATOM 2450 N N . ILE A 1 301 ? 5.502 -3.237 -0.011 1.00 95.50 301 ILE A N 1
ATOM 2451 C CA . ILE A 1 301 ? 5.037 -1.848 0.119 1.00 95.50 301 ILE A CA 1
ATOM 2452 C C . ILE A 1 301 ? 3.540 -1.835 0.437 1.00 95.50 301 ILE A C 1
ATOM 2454 O O . ILE A 1 301 ? 3.124 -1.267 1.449 1.00 95.50 301 ILE A O 1
ATOM 2458 N N . LEU A 1 302 ? 2.732 -2.520 -0.377 1.00 95.88 302 LEU A N 1
ATOM 2459 C CA . LEU A 1 302 ? 1.278 -2.531 -0.228 1.00 95.88 302 LEU A CA 1
ATOM 2460 C C . LEU A 1 302 ? 0.840 -3.216 1.066 1.00 95.88 302 LEU A C 1
ATOM 2462 O O . LEU A 1 302 ? -0.008 -2.681 1.776 1.00 95.88 302 LEU A O 1
ATOM 2466 N N . ALA A 1 303 ? 1.441 -4.352 1.427 1.00 94.00 303 ALA A N 1
ATOM 2467 C CA . ALA A 1 303 ? 1.118 -5.035 2.674 1.00 94.00 303 ALA A CA 1
ATOM 2468 C C . ALA A 1 303 ? 1.483 -4.196 3.903 1.00 94.00 303 ALA A C 1
ATOM 2470 O O . ALA A 1 303 ? 0.734 -4.185 4.878 1.00 94.00 303 ALA A O 1
ATOM 2471 N N . THR A 1 304 ? 2.602 -3.468 3.863 1.00 90.69 304 THR A N 1
ATOM 2472 C CA . THR A 1 304 ? 3.011 -2.584 4.964 1.00 90.69 304 THR A CA 1
ATOM 2473 C C . THR A 1 304 ? 2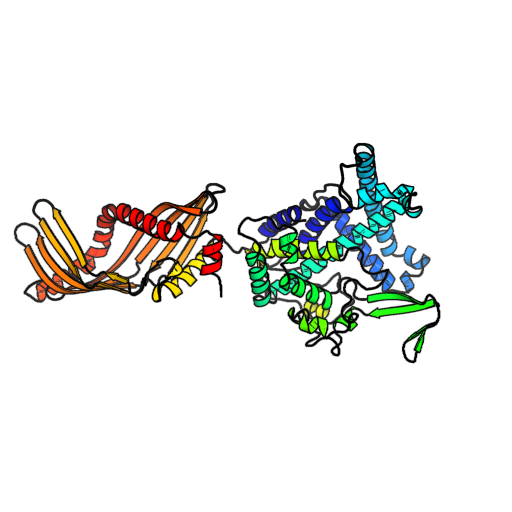.025 -1.425 5.127 1.00 90.69 304 THR A C 1
ATOM 2475 O O . THR A 1 304 ? 1.570 -1.174 6.239 1.00 90.69 304 THR A O 1
ATOM 2478 N N . ILE A 1 305 ? 1.601 -0.795 4.027 1.00 91.38 305 ILE A N 1
ATOM 2479 C CA . ILE A 1 305 ? 0.614 0.296 4.042 1.00 91.38 305 ILE A CA 1
ATOM 2480 C C . ILE A 1 305 ? -0.763 -0.190 4.516 1.00 91.38 305 ILE A C 1
ATOM 2482 O O . ILE A 1 305 ? -1.348 0.404 5.420 1.00 91.38 305 ILE A O 1
ATOM 2486 N N . LEU A 1 306 ? -1.277 -1.286 3.946 1.00 90.38 306 LEU A N 1
ATOM 2487 C CA . LEU A 1 306 ? -2.616 -1.804 4.254 1.00 90.38 306 LEU A CA 1
ATOM 2488 C C . LEU A 1 306 ? -2.758 -2.268 5.707 1.00 90.38 306 LEU A C 1
ATOM 2490 O O . LEU A 1 306 ? -3.862 -2.264 6.249 1.00 90.38 306 LEU A O 1
ATOM 2494 N N . ARG A 1 307 ? -1.663 -2.675 6.362 1.00 85.62 307 ARG A N 1
ATOM 2495 C CA . ARG A 1 307 ? -1.688 -3.051 7.784 1.00 85.62 307 ARG A CA 1
ATOM 2496 C C . ARG A 1 307 ? -1.929 -1.864 8.711 1.00 85.62 307 ARG A C 1
ATOM 2498 O O . ARG A 1 307 ? -2.527 -2.062 9.770 1.00 85.62 307 ARG A O 1
ATOM 2505 N N . GLU A 1 308 ? -1.500 -0.675 8.303 1.00 81.31 308 GLU A N 1
ATOM 2506 C CA . GLU A 1 308 ? -1.455 0.524 9.145 1.00 81.31 308 GLU A CA 1
ATOM 2507 C C . GLU A 1 308 ? -2.584 1.510 8.810 1.00 81.31 308 GLU A C 1
ATOM 2509 O O . GLU A 1 308 ? -3.154 2.149 9.700 1.00 81.31 308 GLU A O 1
ATOM 2514 N N . PHE A 1 309 ? -2.993 1.569 7.542 1.00 81.94 309 PHE A N 1
ATOM 2515 C CA . PHE A 1 309 ? -3.974 2.535 7.058 1.00 81.94 309 PHE A CA 1
ATOM 2516 C C . PHE A 1 309 ? -5.209 1.882 6.443 1.00 81.94 309 PHE A C 1
ATOM 2518 O O . PHE A 1 309 ? -5.154 0.807 5.848 1.00 81.94 309 PHE A O 1
ATOM 2525 N N . SER A 1 310 ? -6.343 2.577 6.554 1.00 82.25 310 SER A N 1
ATOM 2526 C CA . SER A 1 310 ? -7.504 2.343 5.698 1.00 82.25 310 SER A CA 1
ATOM 2527 C C . SER A 1 310 ? -7.557 3.447 4.650 1.00 82.25 310 SER A C 1
ATOM 2529 O O . SER A 1 310 ? -7.608 4.631 4.993 1.00 82.25 310 SER A O 1
ATOM 2531 N N . LEU A 1 311 ? -7.572 3.058 3.377 1.00 83.31 311 LEU A N 1
ATOM 2532 C CA . LEU A 1 311 ? -7.640 4.003 2.264 1.00 83.31 311 LEU A CA 1
ATOM 2533 C C . LEU A 1 311 ? -9.096 4.267 1.898 1.00 83.31 311 LEU A C 1
ATOM 2535 O O . LEU A 1 311 ? -9.913 3.341 1.900 1.00 83.31 311 LEU A O 1
ATOM 2539 N N . ARG A 1 312 ? -9.413 5.519 1.568 1.00 76.62 312 ARG A N 1
ATOM 2540 C CA . ARG A 1 312 ? -10.717 5.907 1.028 1.00 76.62 312 ARG A CA 1
ATOM 2541 C C . ARG A 1 312 ? -10.548 6.824 -0.172 1.00 76.62 312 ARG A C 1
ATOM 2543 O O . ARG A 1 312 ? -9.607 7.614 -0.250 1.00 76.62 312 ARG A O 1
ATOM 2550 N N . GLN A 1 313 ? -11.495 6.708 -1.091 1.00 69.75 313 GLN A N 1
ATOM 2551 C CA . GLN A 1 313 ? -11.653 7.634 -2.198 1.00 69.75 313 GLN A CA 1
ATOM 2552 C C . GLN A 1 313 ? -11.983 9.051 -1.693 1.00 69.75 313 GLN A C 1
ATOM 2554 O O . GLN A 1 313 ? -12.686 9.220 -0.696 1.00 69.75 313 GLN A O 1
ATOM 2559 N N . THR A 1 314 ? -11.508 10.066 -2.413 1.00 60.75 314 THR A N 1
ATOM 2560 C CA . THR A 1 314 ? -11.968 11.455 -2.291 1.00 60.75 314 THR A CA 1
ATOM 2561 C C . THR A 1 314 ? -13.305 11.650 -3.030 1.00 60.75 314 THR A C 1
ATOM 2563 O O . THR A 1 314 ? -13.597 10.968 -4.012 1.00 60.75 314 THR A O 1
ATOM 2566 N N . GLU A 1 315 ? -14.132 12.614 -2.617 1.00 50.56 315 GLU A N 1
ATOM 2567 C CA . GLU A 1 315 ? -15.463 12.863 -3.218 1.00 50.56 315 GLU A CA 1
ATOM 2568 C C . GLU A 1 315 ? -15.435 13.246 -4.716 1.00 50.56 315 GLU A C 1
ATOM 2570 O O . GLU A 1 315 ? -16.473 13.257 -5.373 1.00 50.56 315 GLU A O 1
ATOM 2575 N N . LYS A 1 316 ? -14.258 13.535 -5.286 1.00 49.22 316 LYS A N 1
ATOM 2576 C CA . LYS A 1 316 ? -14.077 13.896 -6.697 1.00 49.22 316 LYS A CA 1
ATOM 2577 C C . LYS A 1 316 ? -12.974 13.051 -7.326 1.00 49.22 316 LYS A C 1
ATOM 2579 O O . LYS A 1 316 ? -11.810 13.444 -7.330 1.00 49.22 316 LYS A O 1
ATOM 2584 N N . ILE A 1 317 ? -13.344 11.913 -7.909 1.00 50.31 317 ILE A N 1
ATOM 2585 C CA . ILE A 1 317 ? -12.532 11.358 -8.993 1.00 50.31 317 ILE A CA 1
ATOM 2586 C C . ILE A 1 317 ? -12.749 12.290 -10.183 1.00 50.31 317 ILE A C 1
ATOM 2588 O O . ILE A 1 317 ? -13.860 12.379 -10.704 1.00 50.31 317 ILE A O 1
ATOM 2592 N N . GLU A 1 318 ? -11.720 13.030 -10.589 1.00 46.22 318 GLU A N 1
ATOM 2593 C CA . GLU A 1 318 ? -11.799 13.807 -11.825 1.00 46.22 318 GLU A CA 1
ATOM 2594 C C . GLU A 1 318 ? -12.109 12.872 -13.003 1.00 46.22 318 GLU A C 1
ATOM 2596 O O . GLU A 1 318 ? -11.604 11.750 -13.067 1.00 46.22 318 GLU A O 1
ATOM 2601 N N . LYS A 1 319 ? -12.917 13.341 -13.963 1.00 41.56 319 LYS A N 1
ATOM 2602 C CA . LYS A 1 319 ? -13.249 12.618 -15.207 1.00 41.56 319 LYS A CA 1
ATOM 2603 C C . LYS A 1 319 ? -11.990 12.079 -15.911 1.00 41.56 319 LYS A C 1
ATOM 2605 O O . LYS A 1 319 ? -12.020 10.978 -16.441 1.00 41.56 319 LYS A O 1
ATOM 2610 N N . ALA A 1 320 ? -10.860 12.773 -15.743 1.00 41.09 320 ALA A N 1
ATOM 2611 C CA . ALA A 1 320 ? -9.516 12.364 -16.146 1.00 41.09 320 ALA A CA 1
ATOM 2612 C C . ALA A 1 320 ? -9.090 10.959 -15.669 1.00 41.09 320 ALA A C 1
ATOM 2614 O O . ALA A 1 320 ? -8.401 10.271 -16.405 1.00 41.09 320 ALA A O 1
ATOM 2615 N N . THR A 1 321 ? -9.513 10.481 -14.496 1.00 44.53 321 THR A N 1
ATOM 2616 C CA . THR A 1 321 ? -9.248 9.098 -14.045 1.00 44.53 321 THR A CA 1
ATOM 2617 C C . THR A 1 321 ? -10.064 8.087 -14.833 1.00 44.53 321 THR A C 1
ATOM 2619 O O . THR A 1 321 ? -9.572 7.010 -15.139 1.00 44.53 321 THR A O 1
ATOM 2622 N N . THR A 1 322 ? -11.296 8.449 -15.194 1.00 43.72 322 THR A N 1
ATOM 2623 C CA . THR A 1 322 ? -12.156 7.636 -16.067 1.00 43.72 322 THR A CA 1
ATOM 2624 C C . THR A 1 322 ? -11.595 7.641 -17.495 1.00 43.72 322 THR A C 1
ATOM 2626 O O . THR A 1 322 ? -11.545 6.608 -18.147 1.00 43.72 322 THR A O 1
ATOM 2629 N N . ASP A 1 323 ? -11.055 8.775 -17.946 1.00 38.25 323 ASP A N 1
ATOM 2630 C CA . ASP A 1 323 ? -10.405 8.914 -19.252 1.00 38.25 323 ASP A CA 1
ATOM 2631 C C . ASP A 1 323 ? -9.029 8.224 -19.306 1.00 38.25 323 ASP A C 1
ATOM 2633 O O . ASP A 1 323 ? -8.635 7.717 -20.349 1.00 38.25 323 ASP A O 1
ATOM 2637 N N . VAL A 1 324 ? -8.300 8.135 -18.188 1.00 42.56 324 VAL A N 1
ATOM 2638 C CA . VAL A 1 324 ? -7.067 7.341 -18.067 1.00 42.56 324 VAL A CA 1
ATOM 2639 C C . VAL A 1 324 ? -7.370 5.840 -18.025 1.00 42.56 324 VAL A C 1
ATOM 2641 O O . VAL A 1 324 ? -6.629 5.063 -18.626 1.00 42.56 324 VAL A O 1
ATOM 2644 N N . ILE A 1 325 ? -8.481 5.434 -17.399 1.00 44.62 325 ILE A N 1
ATOM 2645 C CA . ILE A 1 325 ? -9.018 4.066 -17.499 1.00 44.62 325 ILE A CA 1
ATOM 2646 C C . ILE A 1 325 ? -9.329 3.708 -18.970 1.00 44.62 325 ILE A C 1
ATOM 2648 O O . ILE A 1 325 ? -9.119 2.556 -19.358 1.00 44.62 325 ILE A O 1
ATOM 2652 N N . ASN A 1 326 ? -9.700 4.703 -19.790 1.00 38.41 326 ASN A N 1
ATOM 2653 C CA . ASN A 1 326 ? -10.142 4.541 -21.182 1.00 38.41 326 ASN A CA 1
ATOM 2654 C C . ASN A 1 326 ? -9.100 4.892 -22.278 1.00 38.41 326 ASN A C 1
ATOM 2656 O O . ASN A 1 326 ? -9.341 4.587 -23.442 1.00 38.41 326 ASN A O 1
ATOM 2660 N N . GLY A 1 327 ? -7.968 5.547 -21.971 1.00 38.47 327 GLY A N 1
ATOM 2661 C CA . GLY A 1 327 ? -7.223 6.335 -22.977 1.00 38.47 327 GLY A CA 1
ATOM 2662 C C . GLY A 1 327 ? -5.726 6.060 -23.177 1.00 38.47 327 GLY A C 1
ATOM 2663 O O . GLY A 1 327 ? -5.132 6.690 -24.047 1.00 38.47 327 GLY A O 1
ATOM 2664 N N . GLY A 1 328 ? -5.102 5.164 -22.403 1.00 37.34 328 GLY A N 1
ATOM 2665 C CA . GLY A 1 328 ? -3.830 4.461 -22.689 1.00 37.34 328 GLY A CA 1
ATOM 2666 C C . GLY A 1 328 ? -2.515 5.218 -22.995 1.00 37.34 328 GLY A C 1
ATOM 2667 O O . GLY A 1 328 ? -1.453 4.643 -22.778 1.00 37.34 328 GLY A O 1
ATOM 2668 N N . ILE A 1 329 ? -2.504 6.464 -23.484 1.00 42.81 329 ILE A N 1
ATOM 2669 C CA . ILE A 1 329 ? -1.295 7.098 -24.068 1.00 42.81 329 ILE A CA 1
ATOM 2670 C C . ILE A 1 329 ? -0.949 8.461 -23.413 1.00 42.81 329 ILE A C 1
ATOM 2672 O O . ILE A 1 329 ? 0.088 9.054 -23.692 1.00 42.81 329 ILE A O 1
ATOM 2676 N N . GLY A 1 330 ? -1.742 8.936 -22.442 1.00 41.06 330 GLY A N 1
ATOM 2677 C CA . GLY A 1 330 ? -1.522 10.214 -21.728 1.00 41.06 330 GLY A CA 1
ATOM 2678 C C . GLY A 1 330 ? -1.057 10.120 -20.261 1.00 41.06 330 GLY A C 1
ATOM 2679 O O . GLY A 1 330 ? -1.175 11.090 -19.514 1.00 41.06 330 GLY A O 1
ATOM 2680 N N . LEU A 1 331 ? -0.576 8.957 -19.819 1.00 40.38 331 LEU A N 1
ATOM 2681 C CA . LEU A 1 331 ? -0.652 8.488 -18.424 1.00 40.38 331 LEU A CA 1
ATOM 2682 C C . LEU A 1 331 ? 0.327 9.088 -17.387 1.00 40.38 331 LEU A C 1
ATOM 2684 O O . LEU A 1 331 ? 0.193 8.778 -16.206 1.00 40.38 331 LEU A O 1
ATOM 2688 N N . TYR A 1 332 ? 1.268 9.964 -17.756 1.00 40.94 332 TYR A N 1
ATOM 2689 C CA . TYR A 1 332 ? 2.262 10.483 -16.791 1.00 40.94 332 TYR A CA 1
ATOM 2690 C C . TYR A 1 332 ? 1.907 11.824 -16.133 1.00 40.94 332 TYR A C 1
ATOM 2692 O O . TYR A 1 332 ? 2.592 12.240 -15.200 1.00 40.94 332 TYR A O 1
ATOM 2700 N N . HIS A 1 333 ? 0.843 12.508 -16.571 1.00 34.72 333 HIS A N 1
ATOM 2701 C CA . HIS A 1 333 ? 0.546 13.866 -16.087 1.00 34.72 333 HIS A CA 1
ATOM 2702 C C . HIS A 1 333 ? -0.856 14.101 -15.530 1.00 34.72 333 HIS A C 1
ATOM 2704 O O . HIS A 1 333 ? -1.113 15.200 -15.040 1.00 34.72 333 HIS A O 1
ATOM 2710 N N . ARG A 1 334 ? -1.778 13.133 -15.608 1.00 36.41 334 ARG A N 1
ATOM 2711 C CA . ARG A 1 334 ? -3.194 13.380 -15.266 1.00 36.41 334 ARG A CA 1
ATOM 2712 C C . ARG A 1 334 ? -3.876 12.290 -14.448 1.00 36.41 334 ARG A C 1
ATOM 2714 O O . ARG A 1 334 ? -5.101 12.237 -14.411 1.00 36.41 334 ARG A O 1
ATOM 2721 N N . THR A 1 335 ? -3.111 11.446 -13.772 1.00 39.47 335 THR A N 1
ATOM 2722 C CA . THR A 1 335 ? -3.680 10.379 -12.950 1.00 39.47 335 THR A CA 1
ATOM 2723 C C . THR A 1 335 ? -3.744 10.793 -11.492 1.00 39.47 335 THR A C 1
ATOM 2725 O O . THR A 1 335 ? -2.860 11.476 -10.980 1.00 39.47 335 THR A O 1
ATOM 2728 N N . VAL A 1 336 ? -4.849 10.439 -10.839 1.00 45.47 336 VAL A N 1
ATOM 2729 C CA . VAL A 1 336 ? -5.133 10.773 -9.445 1.00 45.47 336 VAL A CA 1
ATOM 2730 C C . VAL A 1 336 ? -4.093 10.121 -8.545 1.00 45.47 336 VAL A C 1
ATOM 2732 O O . VAL A 1 336 ? -4.244 8.991 -8.107 1.00 45.47 336 VAL A O 1
ATOM 2735 N N . ASP A 1 337 ? -3.055 10.880 -8.214 1.00 49.19 337 ASP A N 1
ATOM 2736 C CA . ASP A 1 337 ? -2.131 10.524 -7.137 1.00 49.19 337 ASP A CA 1
ATOM 2737 C C . ASP A 1 337 ? -2.750 10.808 -5.758 1.00 49.19 337 ASP A C 1
ATOM 2739 O O . ASP A 1 337 ? -2.116 10.598 -4.726 1.00 49.19 337 ASP A O 1
ATOM 2743 N N . LYS A 1 338 ? -3.969 11.362 -5.732 1.00 51.44 338 LYS A N 1
ATOM 2744 C CA . LYS A 1 338 ? -4.603 11.912 -4.541 1.00 51.44 338 LYS A CA 1
ATOM 2745 C C . LYS A 1 338 ? -5.463 10.876 -3.826 1.00 51.44 338 LYS A C 1
ATOM 2747 O O . LYS A 1 338 ? -6.522 10.510 -4.323 1.00 51.44 338 LYS A O 1
ATOM 2752 N N . ILE A 1 339 ? -5.034 10.454 -2.638 1.00 53.12 339 ILE A N 1
ATOM 2753 C CA . ILE A 1 339 ? -5.769 9.507 -1.785 1.00 53.12 339 ILE A CA 1
ATOM 2754 C C . ILE A 1 339 ? -5.995 10.130 -0.405 1.00 53.12 339 ILE A C 1
ATOM 2756 O O . ILE A 1 339 ? -5.204 10.963 0.040 1.00 53.12 339 ILE A O 1
ATOM 2760 N N . VAL A 1 340 ? -7.077 9.732 0.272 1.00 49.41 340 VAL A N 1
ATOM 2761 C CA . VAL A 1 340 ? -7.268 10.008 1.700 1.00 49.41 340 VAL A CA 1
ATOM 2762 C C . VAL A 1 340 ? -6.809 8.803 2.497 1.00 49.41 340 VAL A C 1
ATOM 2764 O O . VAL A 1 340 ? -7.331 7.693 2.339 1.00 49.41 340 VAL A O 1
ATOM 2767 N N . PHE A 1 341 ? -5.851 9.036 3.385 1.00 48.75 341 PHE A N 1
ATOM 2768 C CA . PHE A 1 341 ? -5.468 8.061 4.388 1.00 48.75 341 PHE A CA 1
ATOM 2769 C C . PHE A 1 341 ? -6.242 8.351 5.663 1.00 48.75 341 PHE A C 1
ATOM 2771 O O . PHE A 1 341 ? -6.258 9.473 6.164 1.00 48.75 341 PHE A O 1
ATOM 2778 N N . THR A 1 342 ? -6.868 7.313 6.199 1.00 45.19 342 THR A N 1
ATOM 2779 C CA . THR A 1 342 ? -7.396 7.332 7.561 1.00 45.19 342 THR A CA 1
ATOM 2780 C C . THR A 1 342 ? -6.590 6.331 8.378 1.00 45.19 342 THR A C 1
ATOM 2782 O O . THR A 1 342 ? -6.383 5.189 7.946 1.00 45.19 342 THR A O 1
ATOM 2785 N N . PHE A 1 343 ? -6.093 6.749 9.545 1.00 46.28 343 PHE A N 1
ATOM 2786 C CA . PHE A 1 343 ? -5.534 5.807 10.513 1.00 46.28 343 PHE A CA 1
ATOM 2787 C C . PHE A 1 343 ? -6.642 4.817 10.867 1.00 46.28 343 PHE A C 1
ATOM 2789 O O . PHE A 1 343 ? -7.773 5.221 11.134 1.00 46.28 343 PHE A O 1
ATOM 2796 N N . ARG A 1 344 ? -6.319 3.523 10.969 1.00 54.66 344 ARG A N 1
ATOM 2797 C CA . ARG A 1 344 ? -7.099 2.671 11.870 1.00 54.66 344 ARG A CA 1
ATOM 2798 C C . ARG A 1 344 ? -6.614 2.992 13.276 1.00 54.66 344 ARG A C 1
ATOM 2800 O O . ARG A 1 344 ? -5.697 2.328 13.759 1.00 54.66 344 ARG A O 1
ATOM 2807 N N . ARG A 1 345 ? -7.171 4.024 13.921 1.00 52.34 345 ARG A N 1
ATOM 2808 C CA . ARG A 1 345 ? -6.789 4.363 15.299 1.00 52.34 345 ARG A CA 1
ATOM 2809 C C . ARG A 1 345 ? -6.927 3.096 16.158 1.00 52.34 345 ARG A C 1
ATOM 2811 O O . ARG A 1 345 ? -7.827 2.281 15.928 1.00 52.34 345 ARG A O 1
ATOM 2818 N N . ILE A 1 346 ? -6.037 2.861 17.126 1.00 58.47 346 ILE A N 1
ATOM 2819 C CA . ILE A 1 346 ? -6.195 1.711 18.041 1.00 58.47 346 ILE A CA 1
ATOM 2820 C C . ILE A 1 346 ? -7.562 1.787 18.746 1.00 58.47 346 ILE A C 1
ATOM 2822 O O . ILE A 1 346 ? -8.219 0.771 18.969 1.00 58.47 346 ILE A O 1
ATOM 2826 N N . GLU A 1 347 ? -8.028 3.013 18.963 1.00 62.41 347 GLU A N 1
ATOM 2827 C CA . GLU A 1 347 ? -9.376 3.415 19.322 1.00 62.41 347 GLU A CA 1
ATOM 2828 C C . GLU A 1 347 ? -10.444 2.798 18.411 1.00 62.41 347 GLU A C 1
ATOM 2830 O O . GLU A 1 347 ? -11.388 2.192 18.912 1.00 62.41 347 GLU A O 1
ATOM 2835 N N . ASP A 1 348 ? -10.292 2.872 17.087 1.00 60.34 348 ASP A N 1
ATOM 2836 C CA . ASP A 1 348 ? -11.241 2.298 16.126 1.00 60.34 348 ASP A CA 1
ATOM 2837 C C . ASP A 1 348 ? -11.262 0.771 16.195 1.00 60.34 348 ASP A C 1
ATOM 2839 O O . ASP A 1 348 ? -12.327 0.151 16.127 1.00 60.34 348 ASP A O 1
ATOM 2843 N N . ARG A 1 349 ? -10.097 0.144 16.399 1.00 60.44 349 ARG A N 1
ATOM 2844 C CA . ARG A 1 349 ? -9.999 -1.315 16.579 1.00 60.44 349 ARG A CA 1
ATOM 2845 C C . ARG A 1 349 ? -10.695 -1.764 17.859 1.00 60.44 349 ARG A C 1
ATOM 2847 O O . ARG A 1 349 ? -11.437 -2.745 17.844 1.00 60.44 349 ARG A O 1
ATOM 2854 N N . ILE A 1 350 ? -10.485 -1.046 18.961 1.00 66.81 350 ILE A N 1
ATOM 2855 C CA . ILE A 1 350 ? -11.147 -1.335 20.237 1.00 66.81 350 ILE A CA 1
ATOM 2856 C C . ILE A 1 350 ? -12.648 -1.030 20.142 1.00 66.81 350 ILE A C 1
ATOM 2858 O O . ILE A 1 350 ? -13.459 -1.806 20.643 1.00 66.81 350 ILE A O 1
ATOM 2862 N N . LYS A 1 351 ? -13.049 0.037 19.445 1.00 68.81 351 LYS A N 1
ATOM 2863 C CA . LYS A 1 351 ? -14.456 0.364 19.188 1.00 68.81 351 LYS A CA 1
ATOM 2864 C C . LYS A 1 351 ? -15.155 -0.757 18.425 1.00 68.81 351 LYS A C 1
ATOM 2866 O O . LYS A 1 351 ? -16.219 -1.196 18.852 1.00 68.81 351 LYS A O 1
ATOM 2871 N N . GLN A 1 352 ? -14.544 -1.276 17.361 1.00 61.47 352 GLN A N 1
ATOM 2872 C CA . GLN A 1 352 ? -15.073 -2.432 16.629 1.00 61.47 352 GLN A CA 1
ATOM 2873 C C . GLN A 1 352 ? -15.138 -3.695 17.501 1.00 61.47 352 GLN A C 1
ATOM 2875 O O . GLN A 1 352 ? -16.178 -4.349 17.532 1.00 61.47 352 GLN A O 1
ATOM 2880 N N . CYS A 1 353 ? -14.097 -3.987 18.293 1.00 67.31 353 CYS A N 1
ATOM 2881 C CA . CYS A 1 353 ? -14.130 -5.059 19.301 1.00 67.31 353 CYS A CA 1
ATOM 2882 C C . CYS A 1 353 ? -15.357 -4.957 20.211 1.00 67.31 353 CYS A C 1
ATOM 2884 O O . CYS A 1 353 ? -16.048 -5.945 20.449 1.00 67.31 353 CYS A O 1
ATOM 2886 N N . LEU A 1 354 ? -15.609 -3.761 20.745 1.00 74.81 354 LEU A N 1
ATOM 2887 C CA . LEU A 1 354 ? -16.715 -3.518 21.662 1.00 74.81 354 LEU A CA 1
ATOM 2888 C C . LEU A 1 354 ? -18.068 -3.654 20.948 1.00 74.81 354 LEU A C 1
ATOM 2890 O O . LEU A 1 354 ? -18.992 -4.228 21.518 1.00 74.81 354 LEU A O 1
ATOM 2894 N N . LEU A 1 355 ? -18.186 -3.208 19.694 1.00 73.25 355 LEU A N 1
ATOM 2895 C CA . LEU A 1 355 ? -19.400 -3.379 18.887 1.00 73.25 355 LEU A CA 1
ATOM 2896 C C . LEU A 1 355 ? -19.700 -4.851 18.566 1.00 73.25 355 LEU A C 1
ATOM 2898 O O . LEU A 1 355 ? -20.859 -5.259 18.615 1.00 73.25 355 LEU A O 1
ATOM 2902 N N . GLU A 1 356 ? -18.688 -5.669 18.287 1.00 68.25 356 GLU A N 1
ATOM 2903 C CA . GLU A 1 356 ? -18.884 -7.108 18.074 1.00 68.25 356 GLU A CA 1
ATOM 2904 C C . GLU A 1 356 ? -19.168 -7.852 19.383 1.00 68.25 356 GLU A C 1
ATOM 2906 O O . GLU A 1 356 ? -20.073 -8.690 19.448 1.00 68.25 356 GLU A O 1
ATOM 2911 N N . LEU A 1 357 ? -18.478 -7.487 20.470 1.00 72.88 357 LEU A N 1
ATOM 2912 C CA . LEU A 1 357 ? -18.783 -7.990 21.808 1.00 72.88 357 LEU A CA 1
ATOM 2913 C C . LEU A 1 357 ? -20.252 -7.720 22.158 1.00 72.88 357 LEU A C 1
ATOM 2915 O O . LEU A 1 357 ? -20.943 -8.631 22.609 1.00 72.88 357 LEU A O 1
ATOM 2919 N N . LYS A 1 358 ? -20.750 -6.510 21.868 1.00 79.88 358 LYS A N 1
ATOM 2920 C CA . LYS A 1 358 ? -22.149 -6.101 22.071 1.00 79.88 358 LYS A CA 1
ATOM 2921 C C . LYS A 1 358 ? -23.149 -7.064 21.421 1.00 79.88 358 LYS A C 1
ATOM 2923 O O . LYS A 1 358 ? -24.155 -7.395 22.044 1.00 79.88 358 LYS A O 1
ATOM 2928 N N . LYS A 1 359 ? -22.869 -7.549 20.206 1.00 77.25 359 LYS A N 1
ATOM 2929 C CA . LYS A 1 359 ? -23.723 -8.522 19.496 1.00 77.25 359 LYS A CA 1
ATOM 2930 C C . LYS A 1 359 ? -23.671 -9.910 20.139 1.00 77.25 359 LYS A C 1
ATOM 2932 O O . LYS A 1 359 ? -24.683 -10.605 20.202 1.00 77.25 359 LYS A O 1
ATOM 2937 N N . ARG A 1 360 ? -22.495 -10.320 20.623 1.00 78.31 360 ARG A N 1
ATOM 2938 C CA . ARG A 1 360 ? -22.251 -11.679 21.131 1.00 78.31 360 ARG A CA 1
ATOM 2939 C C . ARG A 1 360 ? -22.677 -11.895 22.583 1.00 78.31 360 ARG A C 1
ATOM 2941 O O . ARG A 1 360 ? -23.095 -12.996 22.926 1.00 78.31 360 ARG A O 1
ATOM 2948 N N . ILE A 1 361 ? -22.664 -10.865 23.430 1.00 80.31 361 ILE A N 1
ATOM 2949 C CA . ILE A 1 361 ? -23.025 -11.005 24.855 1.00 80.31 361 ILE A CA 1
ATOM 2950 C C . ILE A 1 361 ? -24.480 -11.437 25.111 1.00 80.31 361 ILE A C 1
ATOM 2952 O O . ILE A 1 361 ? -24.788 -11.913 26.203 1.00 80.31 361 ILE A O 1
ATOM 2956 N N . ILE A 1 362 ? -25.354 -11.328 24.106 1.00 84.25 362 ILE A N 1
ATOM 2957 C CA . ILE A 1 362 ? -26.743 -11.814 24.153 1.00 84.25 362 ILE A CA 1
ATOM 2958 C C . ILE A 1 362 ? -26.803 -13.350 24.060 1.00 84.25 362 ILE A C 1
ATOM 2960 O O . ILE A 1 362 ? -27.673 -13.978 24.654 1.00 84.25 362 ILE A O 1
ATOM 2964 N N . ARG A 1 363 ? -25.870 -13.972 23.327 1.00 82.88 363 ARG A N 1
ATOM 2965 C CA . ARG A 1 363 ? -25.801 -15.434 23.132 1.00 82.88 363 ARG A CA 1
ATOM 2966 C C . ARG A 1 363 ? -24.719 -16.105 23.987 1.00 82.88 363 ARG A C 1
ATOM 2968 O O . ARG A 1 363 ? -24.703 -17.326 24.096 1.00 82.88 363 ARG A O 1
ATOM 2975 N N . GLY A 1 364 ? -23.862 -15.311 24.631 1.00 78.44 364 GLY A N 1
ATOM 2976 C CA . GLY A 1 364 ? -22.667 -15.791 25.321 1.00 78.44 364 GLY A CA 1
ATOM 2977 C C . GLY A 1 364 ? -21.518 -16.061 24.344 1.00 78.44 364 GLY A C 1
ATOM 2978 O O . GLY A 1 364 ? -21.704 -16.077 23.128 1.00 78.44 364 GLY A O 1
ATOM 2979 N N . ILE A 1 365 ? -20.311 -16.245 24.881 1.00 75.19 365 ILE A N 1
ATOM 2980 C CA . ILE A 1 365 ? -19.107 -16.596 24.110 1.00 75.19 365 ILE A CA 1
ATOM 2981 C C . ILE A 1 365 ? -18.483 -17.834 24.771 1.00 75.19 365 ILE A C 1
ATOM 2983 O O . ILE A 1 365 ? -17.585 -17.696 25.616 1.00 75.19 365 ILE A O 1
ATOM 2987 N N . PRO A 1 366 ? -18.982 -19.046 24.447 1.00 71.69 366 PRO A N 1
ATOM 2988 C CA . PRO A 1 366 ? -18.556 -20.293 25.085 1.00 71.69 366 PRO A CA 1
ATOM 2989 C C . PRO A 1 366 ? -17.046 -20.532 24.995 1.00 71.69 366 PRO A C 1
ATOM 2991 O O . PRO A 1 366 ? -16.433 -21.013 25.946 1.00 71.69 366 PRO A O 1
ATOM 2994 N N . GLU A 1 367 ? -16.413 -20.117 23.895 1.00 66.00 367 GLU A N 1
ATOM 2995 C CA . GLU A 1 367 ? -14.982 -20.311 23.641 1.00 66.00 367 GLU A CA 1
ATOM 2996 C C . GLU A 1 367 ? -14.097 -19.495 24.591 1.00 66.00 367 GLU A C 1
ATOM 2998 O O . GLU A 1 367 ? -12.941 -19.852 24.822 1.00 66.00 367 GLU A O 1
ATOM 3003 N N . LEU A 1 368 ? -14.632 -18.398 25.134 1.00 65.44 368 LEU A N 1
ATOM 3004 C CA . LEU A 1 368 ? -13.979 -17.558 26.140 1.00 65.44 368 LEU A CA 1
ATOM 3005 C C . LEU A 1 368 ? -14.530 -17.810 27.550 1.00 65.44 368 LEU A C 1
ATOM 3007 O O . LEU A 1 368 ? -14.157 -17.100 28.482 1.00 65.44 368 LEU A O 1
ATOM 3011 N N . LYS A 1 369 ? -15.416 -18.806 27.715 1.00 71.38 369 LYS A N 1
ATOM 3012 C CA . LYS A 1 369 ? -16.172 -19.066 28.951 1.00 71.38 369 LYS A CA 1
ATOM 3013 C C . LYS A 1 369 ? -16.944 -17.836 29.447 1.00 71.38 369 LYS A C 1
ATOM 3015 O O . LYS A 1 369 ? -17.176 -17.690 30.645 1.00 71.38 369 LYS A O 1
ATOM 3020 N N . ILE A 1 370 ? -17.338 -16.947 28.533 1.00 74.38 370 ILE A N 1
ATOM 3021 C CA . ILE A 1 370 ? -18.150 -15.777 28.867 1.00 74.38 370 ILE A CA 1
ATOM 3022 C C . ILE A 1 370 ? -19.619 -16.211 28.780 1.00 74.38 370 ILE A C 1
ATOM 3024 O O . ILE A 1 370 ? -20.064 -16.609 27.699 1.00 74.38 370 ILE A O 1
ATOM 3028 N N . PRO A 1 371 ? -20.378 -16.167 29.888 1.00 80.44 371 PRO A N 1
ATOM 3029 C CA . PRO A 1 371 ? -21.785 -16.547 29.882 1.00 80.44 371 PRO A CA 1
ATOM 3030 C C . PRO A 1 371 ? -22.638 -15.513 29.131 1.00 80.44 371 PRO A C 1
ATOM 3032 O O . PRO A 1 371 ? -22.159 -14.453 28.726 1.00 80.44 371 PRO A O 1
ATOM 3035 N N . ILE A 1 372 ? -23.928 -15.804 28.962 1.00 86.69 372 ILE A N 1
ATOM 3036 C CA . ILE A 1 372 ? -24.903 -14.804 28.509 1.00 86.69 372 ILE A CA 1
ATOM 3037 C C . ILE A 1 372 ? -24.934 -13.659 29.531 1.00 86.69 372 ILE A C 1
ATOM 3039 O O . ILE A 1 372 ? -25.173 -13.886 30.719 1.00 86.69 372 ILE A O 1
ATOM 3043 N N . MET A 1 373 ? -24.694 -12.433 29.064 1.00 84.31 373 MET A N 1
ATOM 3044 C CA . MET A 1 373 ? -24.682 -11.229 29.904 1.00 84.31 373 MET A CA 1
ATOM 3045 C C . MET A 1 373 ? -25.921 -10.352 29.697 1.00 84.31 373 MET A C 1
ATOM 3047 O O . MET A 1 373 ? -26.112 -9.395 30.436 1.00 84.31 373 MET A O 1
ATOM 3051 N N . ASP A 1 374 ? -26.774 -10.639 28.711 1.00 86.62 374 ASP A N 1
ATOM 3052 C CA . ASP A 1 374 ? -28.053 -9.941 28.549 1.00 86.62 374 ASP A CA 1
ATOM 3053 C C . ASP A 1 374 ? -29.129 -10.896 27.986 1.00 86.62 374 ASP A C 1
ATOM 3055 O O . ASP A 1 374 ? -29.111 -11.176 26.787 1.00 86.62 374 ASP A O 1
ATOM 3059 N N . PRO A 1 375 ? -30.050 -11.428 28.821 1.00 88.56 375 PRO A N 1
ATOM 3060 C CA . PRO A 1 375 ? -30.206 -11.129 30.244 1.00 88.56 375 PRO A CA 1
ATOM 3061 C C . PRO A 1 375 ? -29.155 -11.824 31.126 1.00 88.56 375 PRO A C 1
ATOM 3063 O O . PRO A 1 375 ? -28.969 -13.037 31.038 1.00 88.56 375 PRO A O 1
ATOM 3066 N N . PHE A 1 376 ? -28.544 -11.084 32.052 1.00 88.25 376 PHE A N 1
ATOM 3067 C CA . PHE A 1 376 ? -27.692 -11.652 33.100 1.00 88.25 376 PHE A CA 1
ATOM 3068 C C . PHE A 1 376 ? -28.552 -12.150 34.270 1.00 88.25 376 PHE A C 1
ATOM 3070 O O . PHE A 1 376 ? -29.468 -11.451 34.711 1.00 88.25 376 PHE A O 1
ATOM 3077 N N . ARG A 1 377 ? -28.285 -13.357 34.781 1.00 85.94 377 ARG A N 1
ATOM 3078 C CA . ARG A 1 377 ? -29.092 -13.993 35.837 1.00 85.94 377 ARG A CA 1
ATOM 3079 C C . ARG A 1 377 ? -28.303 -14.160 37.129 1.00 85.94 377 ARG A C 1
ATOM 3081 O O . ARG A 1 377 ? -27.193 -14.682 37.120 1.00 85.94 377 ARG A O 1
ATOM 3088 N N . ILE A 1 378 ? -28.918 -13.779 38.245 1.00 84.00 378 ILE A N 1
ATOM 3089 C CA . ILE A 1 378 ? -28.377 -13.944 39.596 1.00 84.00 378 ILE A CA 1
ATOM 3090 C C . ILE A 1 378 ? -29.346 -14.823 40.390 1.00 84.00 378 ILE A C 1
ATOM 3092 O O . ILE A 1 378 ? -30.477 -14.428 40.676 1.00 84.00 378 ILE A O 1
ATOM 3096 N N . ASN A 1 379 ? -28.898 -16.023 40.763 1.00 83.19 379 ASN A N 1
ATOM 3097 C CA . ASN A 1 379 ? -29.751 -17.006 41.440 1.00 83.19 379 ASN A CA 1
ATOM 3098 C C . ASN A 1 379 ? -30.141 -16.558 42.852 1.00 83.19 379 ASN A C 1
ATOM 3100 O O . ASN A 1 379 ? -31.315 -16.585 43.223 1.00 83.19 379 ASN A O 1
ATOM 3104 N N . LYS A 1 380 ? -29.155 -16.148 43.651 1.00 83.69 380 LYS A N 1
ATOM 3105 C CA . LYS A 1 380 ? -29.354 -15.710 45.030 1.00 83.69 380 LYS A CA 1
ATOM 3106 C C . LYS A 1 380 ? -28.221 -14.781 45.431 1.00 83.69 380 LYS A C 1
ATOM 3108 O O . LYS A 1 380 ? -27.057 -15.122 45.252 1.00 83.69 380 LYS A O 1
ATOM 3113 N N . PHE A 1 381 ? -28.572 -13.644 46.005 1.00 78.50 381 PHE A N 1
ATOM 3114 C CA . PHE A 1 381 ? -27.630 -12.703 46.588 1.00 78.50 381 PHE A CA 1
ATOM 3115 C C . PHE A 1 381 ? -28.173 -12.273 47.947 1.00 78.50 381 PHE A C 1
ATOM 3117 O O . PHE A 1 381 ? -29.366 -12.008 48.083 1.00 78.50 381 PHE A O 1
ATOM 3124 N N . LYS A 1 382 ? -27.320 -12.272 48.967 1.00 75.88 382 LYS A N 1
ATOM 3125 C CA . LYS A 1 382 ? -27.654 -11.807 50.314 1.00 75.88 382 LYS A CA 1
ATOM 3126 C C . LYS A 1 382 ? -26.677 -10.704 50.675 1.00 75.88 382 LYS A C 1
ATOM 3128 O O . LYS A 1 382 ? -25.481 -10.878 50.459 1.00 75.88 382 LYS A O 1
ATOM 3133 N N . PHE A 1 383 ? -27.181 -9.624 51.246 1.00 70.31 383 PHE A N 1
ATOM 3134 C CA . PHE A 1 383 ? -26.360 -8.592 51.849 1.00 70.31 383 PHE A CA 1
ATOM 3135 C C . PHE A 1 383 ? -26.931 -8.236 53.220 1.00 70.31 383 PHE A C 1
ATOM 3137 O O . PHE A 1 383 ? -28.144 -8.188 53.414 1.00 70.31 383 PHE A O 1
ATOM 3144 N N . GLY A 1 384 ? -26.035 -8.056 54.182 1.00 63.91 384 GLY A N 1
ATOM 3145 C CA . GLY A 1 384 ? -26.371 -7.660 55.539 1.00 63.91 384 GLY A CA 1
ATOM 3146 C C . GLY A 1 384 ? -25.496 -6.484 55.924 1.00 63.91 384 GLY A C 1
ATOM 3147 O O . GLY A 1 384 ? -24.275 -6.581 55.803 1.00 63.91 384 GLY A O 1
ATOM 3148 N N . ILE A 1 385 ? -26.108 -5.386 56.353 1.00 63.00 385 ILE A N 1
ATOM 3149 C CA . ILE A 1 385 ? -25.402 -4.219 56.882 1.00 63.00 385 ILE A CA 1
ATOM 3150 C C . ILE A 1 385 ? -25.826 -4.074 58.344 1.00 63.00 385 ILE A C 1
ATOM 3152 O O . ILE A 1 385 ? -27.017 -3.998 58.641 1.00 63.00 385 ILE A O 1
ATOM 3156 N N . LYS A 1 386 ? -24.853 -4.071 59.260 1.00 58.31 386 LYS A N 1
ATOM 3157 C CA . LYS A 1 386 ? -25.055 -3.747 60.679 1.00 58.31 386 LYS A CA 1
ATOM 3158 C C . LYS A 1 386 ? -24.294 -2.466 60.993 1.00 58.31 386 LYS A C 1
ATOM 3160 O O . LYS A 1 386 ? -23.069 -2.449 60.900 1.00 58.31 386 LYS A O 1
ATOM 3165 N N . LEU A 1 387 ? -25.016 -1.417 61.371 1.00 56.19 387 LEU A N 1
ATOM 3166 C CA . LEU A 1 387 ? -24.477 -0.106 61.727 1.00 56.19 387 LEU A CA 1
ATOM 3167 C C . LEU A 1 387 ? -25.053 0.293 63.087 1.00 56.19 387 LEU A C 1
ATOM 3169 O O . LEU A 1 387 ? -26.197 0.697 63.144 1.00 56.19 387 LEU A O 1
ATOM 3173 N N . LYS A 1 388 ? -24.279 0.184 64.176 1.00 62.75 388 LYS A N 1
ATOM 3174 C CA . LYS A 1 388 ? -24.651 0.572 65.561 1.00 62.75 388 LYS A CA 1
ATOM 3175 C C . LYS A 1 388 ? -26.102 0.226 65.982 1.00 62.75 388 LYS A C 1
ATOM 3177 O O . LYS A 1 388 ? -26.294 -0.854 66.528 1.00 62.75 388 LYS A O 1
ATOM 3182 N N . SER A 1 389 ? -27.077 1.116 65.763 1.00 56.97 389 SER A N 1
ATOM 3183 C CA . SER A 1 389 ? -28.511 0.974 66.096 1.00 56.97 389 SER A CA 1
ATOM 3184 C C . SER A 1 389 ? -29.401 0.513 64.924 1.00 56.97 389 SER A C 1
ATOM 3186 O O . SER A 1 389 ? -30.616 0.449 65.052 1.00 56.97 389 SER A O 1
ATOM 3188 N N . GLU A 1 390 ? -28.816 0.183 63.775 1.00 66.19 390 GLU A N 1
ATOM 3189 C CA . GLU A 1 390 ? -29.504 -0.196 62.542 1.00 66.19 390 GLU A CA 1
ATOM 3190 C C . GLU A 1 390 ? -29.039 -1.577 62.076 1.00 66.19 390 GLU A C 1
ATOM 3192 O O . GLU A 1 390 ? -27.841 -1.895 62.038 1.00 66.19 390 GLU A O 1
ATOM 3197 N N . SER A 1 391 ? -29.994 -2.417 61.684 1.00 70.56 391 SER A N 1
ATOM 3198 C CA . SER A 1 391 ? -29.692 -3.713 61.080 1.00 70.56 391 SER A CA 1
ATOM 3199 C C . SER A 1 391 ? -30.557 -3.924 59.852 1.00 70.56 391 SER A C 1
ATOM 3201 O O . SER A 1 391 ? -31.779 -3.877 59.930 1.00 70.56 391 SER A O 1
ATOM 3203 N N . VAL A 1 392 ? -29.913 -4.139 58.709 1.00 71.62 392 VAL A N 1
ATOM 3204 C CA . VAL A 1 392 ? -30.572 -4.406 57.431 1.00 71.62 392 VAL A CA 1
ATOM 3205 C C . VAL A 1 392 ? -30.123 -5.776 56.959 1.00 71.62 392 VAL A C 1
ATOM 3207 O O . VAL A 1 392 ? -28.969 -5.954 56.569 1.00 71.62 392 VAL A O 1
ATOM 3210 N N . GLU A 1 393 ? -31.033 -6.745 56.968 1.00 78.88 393 GLU A N 1
ATOM 3211 C CA . GLU A 1 393 ? -30.858 -8.029 56.301 1.00 78.88 393 GLU A CA 1
ATOM 3212 C C . GLU A 1 393 ? -31.730 -8.083 55.053 1.00 78.88 393 GLU A C 1
ATOM 3214 O O . GLU A 1 393 ? -32.960 -8.132 55.115 1.00 78.88 393 GLU A O 1
ATOM 3219 N N . ALA A 1 394 ? -31.085 -8.116 53.892 1.00 77.75 394 ALA A N 1
ATOM 3220 C CA . ALA A 1 394 ? -31.773 -8.146 52.617 1.00 77.75 394 ALA A CA 1
ATOM 3221 C C . ALA A 1 394 ? -31.213 -9.244 51.713 1.00 77.75 394 ALA A C 1
ATOM 3223 O O . ALA A 1 394 ? -30.019 -9.543 51.652 1.00 77.75 394 ALA A O 1
ATOM 3224 N N . GLY A 1 395 ? -32.110 -9.889 50.984 1.00 81.88 395 GLY A N 1
ATOM 3225 C CA . GLY A 1 395 ? -31.770 -10.930 50.039 1.00 81.88 395 GLY A CA 1
ATOM 3226 C C . GLY A 1 395 ? -32.626 -10.829 48.797 1.00 81.88 395 GLY A C 1
ATOM 3227 O O . GLY A 1 395 ? -33.825 -10.581 48.868 1.00 81.88 395 GLY A O 1
ATOM 3228 N N . VAL A 1 396 ? -32.007 -11.084 47.654 1.00 84.69 396 VAL A N 1
ATOM 3229 C CA . VAL A 1 396 ? -32.692 -11.184 46.372 1.00 84.69 396 VAL A CA 1
ATOM 3230 C C . VAL A 1 396 ? -32.472 -12.565 45.769 1.00 84.69 396 VAL A C 1
ATOM 3232 O O . VAL A 1 396 ? -31.421 -13.189 45.938 1.00 84.69 396 VAL A O 1
ATOM 3235 N N . LYS A 1 397 ? -33.493 -13.071 45.086 1.00 88.44 397 LYS A N 1
ATOM 3236 C CA . LYS A 1 397 ? -33.491 -14.355 44.385 1.00 88.44 397 LYS A CA 1
ATOM 3237 C C . LYS A 1 397 ? -34.034 -14.183 42.975 1.00 88.44 397 LYS A C 1
ATOM 3239 O O . LYS A 1 397 ? -34.895 -13.335 42.741 1.00 88.44 397 LYS A O 1
ATOM 3244 N N . ASN A 1 398 ? -33.561 -15.032 42.065 1.00 89.38 398 ASN A N 1
ATOM 3245 C CA . ASN A 1 398 ? -34.005 -15.091 40.671 1.00 89.38 398 ASN A CA 1
ATOM 3246 C C . ASN A 1 398 ? -33.970 -13.720 39.977 1.00 89.38 398 ASN A C 1
ATOM 3248 O O . ASN A 1 398 ? -34.893 -13.355 39.249 1.00 89.38 398 ASN A O 1
ATOM 3252 N N . VAL A 1 399 ? -32.916 -12.940 40.229 1.00 88.75 399 VAL A N 1
ATOM 3253 C CA . VAL A 1 399 ? -32.795 -11.602 39.652 1.00 88.75 399 VAL A CA 1
ATOM 3254 C C . VAL A 1 399 ? -32.359 -11.724 38.201 1.00 88.75 399 VAL A C 1
ATOM 3256 O O . VAL A 1 399 ? -31.364 -12.374 37.883 1.00 88.75 399 VAL A O 1
ATOM 3259 N N . THR A 1 400 ? -33.108 -11.073 37.323 1.00 91.25 400 THR A N 1
ATOM 3260 C CA . THR A 1 400 ? -32.807 -10.948 35.902 1.00 91.25 400 THR A CA 1
ATOM 3261 C C . THR A 1 400 ? -32.435 -9.503 35.607 1.00 91.25 400 THR A C 1
ATOM 3263 O O . THR A 1 400 ? -33.240 -8.601 35.837 1.00 91.25 400 THR A O 1
ATOM 3266 N N . VAL A 1 401 ? -31.230 -9.287 35.086 1.00 90.88 401 VAL A N 1
ATOM 3267 C CA . VAL A 1 401 ? -30.715 -7.978 34.676 1.00 90.88 401 VAL A CA 1
ATOM 3268 C C . VAL A 1 401 ? -30.730 -7.896 33.153 1.00 90.88 401 VAL A C 1
ATOM 3270 O O . VAL A 1 401 ? -30.201 -8.775 32.478 1.00 90.88 401 VAL A O 1
ATOM 3273 N N . ARG A 1 402 ? -31.349 -6.847 32.609 1.00 92.00 402 ARG A N 1
ATOM 3274 C CA . ARG A 1 402 ? -31.486 -6.596 31.168 1.00 92.00 402 ARG A CA 1
ATOM 3275 C C . ARG A 1 402 ? -30.937 -5.231 30.779 1.00 92.00 402 ARG A C 1
ATOM 3277 O O . ARG A 1 402 ? -31.031 -4.283 31.559 1.00 92.00 402 ARG A O 1
ATOM 3284 N N . GLY A 1 403 ? -30.460 -5.117 29.541 1.00 88.06 403 GLY A N 1
ATOM 3285 C CA . GLY A 1 403 ? -30.044 -3.849 28.928 1.00 88.06 403 GLY A CA 1
ATOM 3286 C C . GLY A 1 403 ? -28.534 -3.611 28.900 1.00 88.06 403 GLY A C 1
ATOM 3287 O O . GLY A 1 403 ? -28.101 -2.577 28.395 1.00 88.06 403 GLY A O 1
ATOM 3288 N N . ILE A 1 404 ? -27.727 -4.567 29.373 1.00 87.00 404 ILE A N 1
ATOM 3289 C CA . ILE A 1 404 ? -26.257 -4.502 29.325 1.00 87.00 404 ILE A CA 1
ATOM 3290 C C . ILE A 1 404 ? -25.767 -4.427 27.872 1.00 87.00 404 ILE A C 1
ATOM 3292 O O . ILE A 1 404 ? -24.861 -3.660 27.564 1.00 87.00 404 ILE A O 1
ATOM 3296 N N . SER A 1 405 ? -26.418 -5.140 26.949 1.00 87.00 405 SER A N 1
ATOM 3297 C CA . SER A 1 405 ? -26.100 -5.127 25.515 1.00 87.00 405 SER A CA 1
ATOM 3298 C C . SER A 1 405 ? -26.465 -3.832 24.800 1.00 87.00 405 SER A C 1
ATOM 3300 O O . SER A 1 405 ? -26.126 -3.671 23.634 1.00 87.00 405 SER A O 1
ATOM 3302 N N . ARG A 1 406 ? -27.133 -2.880 25.460 1.00 89.44 406 ARG A N 1
ATOM 3303 C CA . ARG A 1 406 ? -27.546 -1.605 24.850 1.00 89.44 406 ARG A CA 1
ATOM 3304 C C . ARG A 1 406 ? -26.552 -0.473 25.084 1.00 89.44 406 ARG A C 1
ATOM 3306 O O . ARG A 1 406 ? -26.869 0.670 24.770 1.00 89.44 406 ARG A O 1
ATOM 3313 N N . PHE A 1 407 ? -25.364 -0.776 25.603 1.00 89.38 407 PHE A N 1
ATOM 3314 C CA . PHE A 1 407 ? -24.348 0.238 25.849 1.00 89.38 407 PHE A CA 1
ATOM 3315 C C . PHE A 1 407 ? -23.952 0.996 24.570 1.00 89.38 407 PHE A C 1
ATOM 3317 O O . PHE A 1 407 ? -23.964 0.458 23.452 1.00 89.38 407 PHE A O 1
ATOM 3324 N N . ILE A 1 408 ? -23.606 2.262 24.755 1.00 87.38 408 ILE A N 1
ATOM 3325 C CA . ILE A 1 408 ? -23.130 3.196 23.742 1.00 87.38 408 ILE A CA 1
ATOM 3326 C C . ILE A 1 408 ? -21.708 3.574 24.143 1.00 87.38 408 ILE A C 1
ATOM 3328 O O . ILE A 1 408 ? -21.480 4.030 25.260 1.00 87.38 408 ILE A O 1
ATOM 3332 N N . LEU A 1 409 ? -20.747 3.356 23.248 1.00 86.19 409 LEU A N 1
ATOM 3333 C CA . LEU A 1 409 ? -19.394 3.868 23.436 1.00 86.19 409 LEU A CA 1
ATOM 3334 C C . LEU A 1 409 ? -19.381 5.330 22.986 1.00 86.19 409 LEU A C 1
ATOM 3336 O O . LEU A 1 409 ? -19.517 5.595 21.793 1.00 86.19 409 LEU A O 1
ATOM 3340 N N . ASN A 1 410 ? -19.263 6.245 23.941 1.00 85.38 410 ASN A N 1
ATOM 3341 C CA . ASN A 1 410 ? -19.301 7.682 23.699 1.00 85.38 410 ASN A CA 1
ATOM 3342 C C . ASN A 1 410 ? -17.915 8.214 23.307 1.00 85.38 410 ASN A C 1
ATOM 3344 O O . ASN A 1 410 ? -17.784 8.918 22.313 1.00 85.38 410 ASN A O 1
ATOM 3348 N N . ASP A 1 411 ? -16.874 7.812 24.044 1.00 83.62 411 ASP A N 1
ATOM 3349 C CA . ASP A 1 411 ? -15.487 8.199 23.769 1.00 83.62 411 ASP A CA 1
ATOM 3350 C C . ASP A 1 411 ? -14.516 7.054 24.087 1.00 83.62 411 ASP A C 1
ATOM 3352 O O . ASP A 1 411 ? -14.757 6.228 24.977 1.00 83.62 411 ASP A O 1
ATOM 3356 N N . ILE A 1 412 ? -13.407 7.018 23.351 1.00 83.69 412 ILE A N 1
ATOM 3357 C CA . ILE A 1 412 ? -12.284 6.114 23.577 1.00 83.69 412 ILE A CA 1
ATOM 3358 C C . ILE A 1 412 ? -10.970 6.850 23.320 1.00 83.69 412 ILE A C 1
ATOM 3360 O O . ILE A 1 412 ? -10.776 7.457 22.272 1.00 83.69 412 ILE A O 1
ATOM 3364 N N . LYS A 1 413 ? -10.044 6.753 24.275 1.00 81.88 413 LYS A N 1
ATOM 3365 C CA . LYS A 1 413 ? -8.705 7.341 24.167 1.00 81.88 413 LYS A CA 1
ATOM 3366 C C . LYS A 1 413 ? -7.658 6.341 24.604 1.00 81.88 413 LYS A C 1
ATOM 3368 O O . LYS A 1 413 ? -7.749 5.812 25.715 1.00 81.88 413 LYS A O 1
ATOM 3373 N N . CYS A 1 414 ? -6.652 6.115 23.772 1.00 76.94 414 CYS A N 1
ATOM 3374 C CA . CYS A 1 414 ? -5.525 5.263 24.111 1.00 76.94 414 CYS A CA 1
ATOM 3375 C C . CYS A 1 414 ? -4.249 6.087 24.288 1.00 76.94 414 CYS A C 1
ATOM 3377 O O . CYS A 1 414 ? -4.014 7.073 23.598 1.00 76.94 414 CYS A O 1
ATOM 3379 N N . SER A 1 415 ? -3.403 5.678 25.227 1.00 75.19 415 SER A N 1
ATOM 3380 C CA . SER A 1 415 ? -2.046 6.199 25.363 1.00 75.19 415 SER A CA 1
ATOM 3381 C C . SER A 1 415 ? -1.062 5.070 25.642 1.00 75.19 415 SER A C 1
ATOM 3383 O O . SER A 1 415 ? -1.443 3.991 26.101 1.00 75.19 415 SER A O 1
ATOM 3385 N N . PHE A 1 416 ? 0.214 5.310 25.348 1.00 76.75 416 PHE A N 1
ATOM 3386 C CA . PHE A 1 416 ? 1.274 4.303 25.413 1.00 76.75 416 PHE A CA 1
ATOM 3387 C C . PHE A 1 416 ? 2.351 4.749 26.405 1.00 76.75 416 PHE A C 1
ATOM 3389 O O . PHE A 1 416 ? 3.337 5.362 26.006 1.00 76.75 416 PHE A O 1
ATOM 3396 N N . PRO A 1 417 ? 2.189 4.480 27.715 1.00 70.38 417 PRO A N 1
ATOM 3397 C CA . PRO A 1 417 ? 3.149 4.943 28.716 1.00 70.38 417 PRO A CA 1
ATOM 3398 C C . PRO A 1 417 ? 4.536 4.301 28.564 1.00 70.38 417 PRO A C 1
ATOM 3400 O O . PRO A 1 417 ? 5.523 4.870 29.015 1.00 70.38 417 PRO A O 1
ATOM 3403 N N . ARG A 1 418 ? 4.604 3.092 27.983 1.00 71.38 418 ARG A N 1
ATOM 3404 C CA . ARG A 1 418 ? 5.829 2.354 27.625 1.00 71.38 418 ARG A CA 1
ATOM 3405 C C . ARG A 1 418 ? 5.548 1.439 26.423 1.00 71.38 418 ARG A C 1
ATOM 3407 O O . ARG A 1 418 ? 4.389 1.079 26.233 1.00 71.38 418 ARG A O 1
ATOM 3414 N N . PRO A 1 419 ? 6.571 0.957 25.689 1.00 57.59 419 PRO A N 1
ATOM 3415 C CA . PRO A 1 419 ? 6.375 0.105 24.507 1.00 57.59 419 PRO A CA 1
ATOM 3416 C C . PRO A 1 419 ? 5.557 -1.178 24.751 1.00 57.59 419 PRO A C 1
ATOM 3418 O O . PRO A 1 419 ? 4.871 -1.663 23.859 1.00 57.59 419 PRO A O 1
ATOM 3421 N N . TRP A 1 420 ? 5.594 -1.731 25.968 1.00 67.81 420 TRP A N 1
ATOM 3422 C CA . TRP A 1 420 ? 4.848 -2.935 26.370 1.00 67.81 420 TRP A CA 1
ATOM 3423 C C . TRP A 1 420 ? 3.591 -2.634 27.205 1.00 67.81 420 TRP A C 1
ATOM 3425 O O . TRP A 1 420 ? 3.068 -3.531 27.877 1.00 67.81 420 TRP A O 1
ATOM 3435 N N . MET A 1 421 ? 3.123 -1.381 27.219 1.00 74.12 421 MET A N 1
ATOM 3436 C CA . MET A 1 421 ? 1.959 -0.949 27.993 1.00 74.12 421 MET A CA 1
ATOM 3437 C C . MET A 1 421 ? 1.013 -0.077 27.176 1.00 74.12 421 MET A C 1
ATOM 3439 O O . MET A 1 421 ? 1.437 0.863 26.512 1.00 74.12 421 MET A O 1
ATOM 3443 N N . VAL A 1 422 ? -0.286 -0.336 27.311 1.00 79.75 422 VAL A N 1
ATOM 3444 C CA . VAL A 1 422 ? -1.343 0.479 26.704 1.00 79.75 422 VAL A CA 1
ATOM 3445 C C . VAL A 1 422 ? -2.326 0.887 27.787 1.00 79.75 422 VAL A C 1
ATOM 3447 O O . VAL A 1 422 ? -2.861 0.035 28.494 1.00 79.75 422 VAL A O 1
ATOM 3450 N N . ARG A 1 423 ? -2.574 2.188 27.922 1.00 84.31 423 ARG A N 1
ATOM 3451 C CA . ARG A 1 423 ? -3.653 2.724 28.749 1.00 84.31 423 ARG A CA 1
ATOM 3452 C C . ARG A 1 423 ? -4.848 3.010 27.851 1.00 84.31 423 ARG A C 1
ATOM 3454 O O . ARG A 1 423 ? -4.725 3.773 26.902 1.00 84.31 423 ARG A O 1
ATOM 3461 N N . VAL A 1 424 ? -5.988 2.406 28.159 1.00 87.44 424 VAL A N 1
ATOM 3462 C CA . VAL A 1 424 ? -7.246 2.575 27.428 1.00 87.44 424 VAL A CA 1
ATOM 3463 C C . VAL A 1 424 ? -8.247 3.254 28.349 1.00 87.44 424 VAL A C 1
ATOM 3465 O O . VAL A 1 424 ? -8.591 2.711 29.400 1.00 87.44 424 VAL A O 1
ATOM 3468 N N . ASN A 1 425 ? -8.718 4.430 27.952 1.00 90.12 425 ASN A N 1
ATOM 3469 C CA . ASN A 1 425 ? -9.789 5.141 28.630 1.00 90.12 425 ASN A CA 1
ATOM 3470 C C . ASN A 1 425 ? -11.078 4.996 27.821 1.00 90.12 425 ASN A C 1
ATOM 3472 O O . ASN A 1 425 ? -11.082 5.289 26.626 1.00 90.12 425 ASN A O 1
ATOM 3476 N N . LEU A 1 426 ? -12.155 4.544 28.463 1.00 91.06 426 LEU A N 1
ATOM 3477 C CA . LEU A 1 426 ? -13.463 4.358 27.825 1.00 91.06 426 LEU A CA 1
ATOM 3478 C C . LEU A 1 426 ? -14.520 5.167 28.569 1.00 91.06 426 LEU A C 1
ATOM 3480 O O . LEU A 1 426 ? -14.614 5.051 29.793 1.00 91.06 426 LEU A O 1
ATOM 3484 N N . ASN A 1 427 ? -15.348 5.898 27.823 1.00 91.69 427 ASN A N 1
ATOM 3485 C CA . ASN A 1 427 ? -16.610 6.453 28.302 1.00 91.69 427 ASN A CA 1
ATOM 3486 C C . ASN A 1 427 ? -17.756 5.646 27.679 1.00 91.69 427 ASN A C 1
ATOM 3488 O O . ASN A 1 427 ? -17.978 5.678 26.465 1.00 91.69 427 ASN A O 1
ATOM 3492 N N . ILE A 1 428 ? -18.448 4.873 28.511 1.00 90.88 428 ILE A N 1
ATOM 3493 C CA . ILE A 1 428 ? -19.550 4.005 28.103 1.00 90.88 428 ILE A CA 1
ATOM 3494 C C . ILE A 1 428 ? -20.827 4.504 28.768 1.00 90.88 428 ILE A C 1
ATOM 3496 O O . ILE A 1 428 ? -20.884 4.658 29.984 1.00 90.88 428 ILE A O 1
ATOM 3500 N N . ILE A 1 429 ? -21.876 4.693 27.976 1.00 92.06 429 ILE A N 1
ATOM 3501 C CA . ILE A 1 429 ? -23.202 5.070 28.458 1.00 92.06 429 ILE A CA 1
ATOM 3502 C C . ILE A 1 429 ? -24.130 3.871 28.307 1.00 92.06 429 ILE A C 1
ATOM 3504 O O . ILE A 1 429 ? -24.300 3.331 27.215 1.00 92.06 429 ILE A O 1
ATOM 3508 N N . LEU A 1 430 ? -24.767 3.458 29.395 1.00 90.94 430 LEU A N 1
ATOM 3509 C CA . LEU A 1 430 ? -25.879 2.513 29.368 1.00 90.94 430 LEU A CA 1
ATOM 3510 C C . LEU A 1 430 ? -27.183 3.313 29.480 1.00 90.94 430 LEU A C 1
ATOM 3512 O O . LEU A 1 430 ? -27.452 3.879 30.544 1.00 90.94 430 LEU A O 1
ATOM 3516 N N . PRO A 1 431 ? -28.013 3.356 28.420 1.00 91.06 431 PRO A N 1
ATOM 3517 C CA . PRO A 1 431 ? -29.239 4.153 28.427 1.00 91.06 431 PRO A CA 1
ATOM 3518 C C . PRO A 1 431 ? -30.194 3.752 29.553 1.00 91.06 431 PRO A C 1
ATOM 3520 O O . PRO A 1 431 ? -30.736 4.605 30.251 1.00 91.06 431 PRO A O 1
ATOM 3523 N N . SER A 1 432 ? -30.364 2.446 29.762 1.00 92.44 432 SER A N 1
ATOM 3524 C CA . SER A 1 432 ? -31.163 1.914 30.860 1.00 92.44 432 SER A CA 1
ATOM 3525 C C . SER A 1 432 ? -30.764 0.478 31.184 1.00 92.44 432 SER A C 1
ATOM 3527 O O . SER A 1 432 ? -30.727 -0.359 30.278 1.00 92.44 432 SER A O 1
ATOM 3529 N N . ILE A 1 433 ? -30.572 0.172 32.465 1.00 92.38 433 ILE A N 1
ATOM 3530 C CA . ILE A 1 433 ? -30.509 -1.204 32.970 1.00 92.38 433 ILE A CA 1
ATOM 3531 C C . ILE A 1 433 ? -31.747 -1.461 33.820 1.00 92.38 433 ILE A C 1
ATOM 3533 O O . ILE A 1 433 ? -32.117 -0.633 34.646 1.00 92.38 433 ILE A O 1
ATOM 3537 N N . THR A 1 434 ? -32.396 -2.608 33.617 1.00 92.44 434 THR A N 1
ATOM 3538 C CA . THR A 1 434 ? -33.516 -3.053 34.458 1.00 92.44 434 THR A CA 1
ATOM 3539 C C . THR A 1 434 ? -33.141 -4.348 35.163 1.00 92.44 434 THR A C 1
ATOM 3541 O O . THR A 1 434 ? -32.785 -5.319 34.500 1.00 92.44 434 THR A O 1
ATOM 3544 N N . ALA A 1 435 ? -33.248 -4.368 36.486 1.00 92.12 435 ALA A N 1
ATOM 3545 C CA . ALA A 1 435 ? -33.147 -5.561 37.313 1.00 92.12 435 ALA A CA 1
ATOM 3546 C C . ALA A 1 435 ? -34.531 -5.895 37.875 1.00 92.12 435 ALA A C 1
ATOM 3548 O O . ALA A 1 435 ? -35.213 -5.006 38.374 1.00 92.12 435 ALA A O 1
ATOM 3549 N N . ALA A 1 436 ? -34.956 -7.152 37.795 1.00 92.94 436 ALA A N 1
ATOM 3550 C CA . ALA A 1 436 ? -36.217 -7.605 38.378 1.00 92.94 436 ALA A CA 1
ATOM 3551 C C . ALA A 1 436 ? -36.062 -8.992 38.996 1.00 92.94 436 ALA A C 1
ATOM 3553 O O . ALA A 1 436 ? -35.353 -9.833 38.444 1.00 92.94 436 ALA A O 1
ATOM 3554 N N . GLY A 1 437 ? -36.718 -9.241 40.125 1.00 92.62 437 GLY A N 1
ATOM 3555 C CA . GLY A 1 437 ? -36.623 -10.514 40.830 1.00 92.62 437 GLY A CA 1
ATOM 3556 C C . GLY A 1 437 ? -37.517 -10.567 42.059 1.00 92.62 437 GLY A C 1
ATOM 3557 O O . GLY A 1 437 ? -38.487 -9.820 42.175 1.00 92.62 437 GLY A O 1
ATOM 3558 N N . ILE A 1 438 ? -37.176 -11.463 42.981 1.00 90.50 438 ILE A N 1
ATOM 3559 C CA . ILE A 1 438 ? -37.867 -11.622 44.261 1.00 90.50 438 ILE A CA 1
ATOM 3560 C C . ILE A 1 438 ? -36.952 -11.089 45.353 1.00 90.50 438 ILE A C 1
ATOM 3562 O O . ILE A 1 438 ? -35.785 -11.481 45.406 1.00 90.50 438 ILE A O 1
ATOM 3566 N N . TYR A 1 439 ? -37.469 -10.232 46.225 1.00 90.31 439 TYR A N 1
ATOM 3567 C CA . TYR A 1 439 ? -36.733 -9.736 47.381 1.00 90.31 439 TYR A CA 1
ATOM 3568 C C . TYR A 1 439 ? -37.328 -10.266 48.685 1.00 90.31 439 TYR A C 1
ATOM 3570 O O . TYR A 1 439 ? -38.500 -10.636 48.773 1.00 90.31 439 TYR A O 1
ATOM 3578 N N . ARG A 1 440 ? -36.481 -10.299 49.707 1.00 87.31 440 ARG A N 1
ATOM 3579 C CA . ARG A 1 440 ? -36.841 -10.441 51.110 1.00 87.31 440 ARG A CA 1
ATOM 3580 C C . ARG A 1 440 ? -35.981 -9.467 51.885 1.00 87.31 440 ARG A C 1
ATOM 3582 O O . ARG A 1 440 ? -34.760 -9.553 51.792 1.00 87.31 440 ARG A O 1
ATOM 3589 N N . MET A 1 441 ? -36.610 -8.564 52.614 1.00 85.19 441 MET A N 1
ATOM 3590 C CA . MET A 1 441 ? -35.919 -7.556 53.398 1.00 85.19 441 MET A CA 1
ATOM 3591 C C . MET A 1 441 ? -36.533 -7.492 54.781 1.00 85.19 441 MET A C 1
ATOM 3593 O O . MET A 1 441 ? -37.751 -7.407 54.899 1.00 85.19 441 MET A O 1
ATOM 3597 N N . ASN A 1 442 ? -35.664 -7.528 55.782 1.00 82.25 442 ASN A N 1
ATOM 3598 C CA . ASN A 1 442 ? -35.974 -7.207 57.159 1.00 82.25 442 ASN A CA 1
ATOM 3599 C C . ASN A 1 442 ? -34.967 -6.146 57.600 1.00 82.25 442 ASN A C 1
ATOM 3601 O O . ASN A 1 442 ? -33.764 -6.410 57.638 1.00 82.25 442 ASN A O 1
ATOM 3605 N N . ALA A 1 443 ? -35.446 -4.945 57.881 1.00 79.19 443 ALA A N 1
ATOM 3606 C CA . ALA A 1 443 ? -34.623 -3.823 58.286 1.00 79.19 443 ALA A CA 1
ATOM 3607 C C . ALA A 1 443 ? -35.211 -3.133 59.517 1.00 79.19 443 ALA A C 1
ATOM 3609 O O . ALA A 1 443 ? -36.414 -2.903 59.600 1.00 79.19 443 ALA A O 1
ATOM 3610 N N . LEU A 1 444 ? -34.338 -2.808 60.464 1.00 76.19 444 LEU A N 1
ATOM 3611 C CA . LEU A 1 444 ? -34.608 -1.958 61.613 1.00 76.19 444 LEU A CA 1
ATOM 3612 C C . LEU A 1 444 ? -33.806 -0.669 61.407 1.00 76.19 444 LEU A C 1
ATOM 3614 O O . LEU A 1 444 ? -32.574 -0.727 61.372 1.00 76.19 444 LEU A O 1
ATOM 3618 N N . ILE A 1 445 ? -34.495 0.453 61.199 1.00 70.81 445 ILE A N 1
ATOM 3619 C CA . ILE A 1 445 ? -33.883 1.779 61.056 1.00 70.81 445 ILE A CA 1
ATOM 3620 C C . ILE A 1 445 ? -34.177 2.556 62.344 1.00 70.81 445 ILE A C 1
ATOM 3622 O O . ILE A 1 445 ? -35.330 2.895 62.625 1.00 70.81 445 ILE A O 1
ATOM 3626 N N . GLY A 1 446 ? -33.136 2.806 63.139 1.00 68.19 446 GLY A N 1
ATOM 3627 C CA . GLY A 1 446 ? -33.269 3.307 64.508 1.00 68.19 446 GLY A CA 1
ATOM 3628 C C . GLY A 1 446 ? -34.066 2.357 65.413 1.00 68.19 446 GLY A C 1
ATOM 3629 O O . GLY A 1 446 ? -34.202 1.169 65.122 1.00 68.19 446 GLY A O 1
ATOM 3630 N N . ASP A 1 447 ? -34.632 2.899 66.495 1.00 66.38 447 ASP A N 1
ATOM 3631 C CA . ASP A 1 447 ? -35.376 2.115 67.496 1.00 66.38 447 ASP A CA 1
ATOM 3632 C C . ASP A 1 447 ? -36.873 1.941 67.159 1.00 66.38 447 ASP A C 1
ATOM 3634 O O . ASP A 1 447 ? -37.596 1.249 67.874 1.00 66.38 447 ASP A O 1
ATOM 3638 N N . THR A 1 448 ? -37.368 2.572 66.086 1.00 62.72 448 THR A N 1
ATOM 3639 C CA . THR A 1 448 ? -38.816 2.741 65.851 1.00 62.72 448 THR A CA 1
ATOM 3640 C C . THR A 1 448 ? -39.318 2.243 64.498 1.00 62.72 448 THR A C 1
ATOM 3642 O O . THR A 1 448 ? -40.486 1.868 64.397 1.00 62.72 448 THR A O 1
ATOM 3645 N N . LEU A 1 449 ? -38.483 2.205 63.453 1.00 70.69 449 LEU A N 1
ATOM 3646 C CA . LEU A 1 449 ? -38.947 1.920 62.094 1.00 70.69 449 LEU A CA 1
ATOM 3647 C C . LEU A 1 449 ? -38.559 0.502 61.648 1.00 70.69 449 LEU A C 1
ATOM 3649 O O . LEU A 1 449 ? -37.402 0.218 61.334 1.00 70.69 449 LEU A O 1
ATOM 3653 N N . GLN A 1 450 ? -39.557 -0.381 61.568 1.00 75.50 450 GLN A N 1
ATOM 3654 C CA . GLN A 1 450 ? -39.420 -1.724 61.001 1.00 75.50 450 GLN A CA 1
ATOM 3655 C C . GLN A 1 450 ? -39.862 -1.767 59.538 1.00 75.50 450 GLN A C 1
ATOM 3657 O O . GLN A 1 450 ? -41.009 -1.481 59.204 1.00 75.50 450 GLN A O 1
ATOM 3662 N N . LEU A 1 451 ? -38.954 -2.208 58.676 1.00 76.19 451 LEU A N 1
ATOM 3663 C CA . LEU A 1 451 ? -39.170 -2.467 57.260 1.00 76.19 451 LEU A CA 1
ATOM 3664 C C . LEU A 1 451 ? -39.078 -3.969 57.006 1.00 76.19 451 LEU A C 1
ATOM 3666 O O . LEU A 1 451 ? -37.986 -4.514 56.851 1.00 76.19 451 LEU A O 1
ATOM 3670 N N . ASN A 1 452 ? -40.223 -4.641 56.946 1.00 82.81 452 ASN A N 1
ATOM 3671 C CA . ASN A 1 452 ? -40.293 -6.077 56.699 1.00 82.81 452 ASN A CA 1
ATOM 3672 C C . ASN A 1 452 ? -41.166 -6.343 55.476 1.00 82.81 452 ASN A C 1
ATOM 3674 O O . ASN A 1 452 ? -42.354 -6.026 55.473 1.00 82.81 452 ASN A O 1
ATOM 3678 N N . GLY A 1 453 ? -40.586 -6.968 54.454 1.00 82.56 453 GLY A N 1
ATOM 3679 C CA . GLY A 1 453 ? -41.296 -7.228 53.211 1.00 82.56 453 GLY A CA 1
ATOM 3680 C C . GLY A 1 453 ? -40.707 -8.361 52.388 1.00 82.56 453 GLY A C 1
ATOM 3681 O O . GLY A 1 453 ? -39.491 -8.578 52.336 1.00 82.56 453 GLY A O 1
ATOM 3682 N N . THR A 1 454 ? -41.592 -9.082 51.709 1.00 87.62 454 THR A N 1
ATOM 3683 C CA . THR A 1 454 ? -41.240 -10.107 50.725 1.00 87.62 454 THR A CA 1
ATOM 3684 C C . THR A 1 454 ? -42.153 -9.980 49.527 1.00 87.62 454 THR A C 1
ATOM 3686 O O . THR A 1 454 ? -43.369 -10.061 49.677 1.00 87.62 454 THR A O 1
ATOM 3689 N N . GLY A 1 455 ? -41.577 -9.865 48.337 1.00 89.44 455 GLY A N 1
ATOM 3690 C CA . GLY A 1 455 ? -42.377 -9.687 47.136 1.00 89.44 455 GLY A CA 1
ATOM 3691 C C . GLY A 1 455 ? -41.544 -9.634 45.872 1.00 89.44 455 GLY A C 1
ATOM 3692 O O . GLY A 1 455 ? -40.344 -9.939 45.867 1.00 89.44 455 GLY A O 1
ATOM 3693 N N . LYS A 1 456 ? -42.193 -9.258 44.770 1.00 92.00 456 LYS A N 1
ATOM 3694 C CA . LYS A 1 456 ? -41.489 -8.943 43.531 1.00 92.00 456 LYS A CA 1
ATOM 3695 C C . LYS A 1 456 ? -40.926 -7.536 43.636 1.00 92.00 456 LYS A C 1
ATOM 3697 O O . LYS A 1 456 ? -41.527 -6.646 44.234 1.00 92.00 456 LYS A O 1
ATOM 3702 N N . PHE A 1 457 ? -39.768 -7.341 43.029 1.00 92.38 457 PHE A N 1
ATOM 3703 C CA . PHE A 1 457 ? -39.244 -6.007 42.816 1.00 92.38 457 PHE A CA 1
ATOM 3704 C C . PHE A 1 457 ? -38.777 -5.832 41.385 1.00 92.38 457 PHE A C 1
ATOM 3706 O O . PHE A 1 457 ? -38.363 -6.788 40.717 1.00 92.38 457 PHE A O 1
ATOM 3713 N N . TRP A 1 458 ? -38.781 -4.583 40.945 1.00 92.50 458 TRP A N 1
ATOM 3714 C CA . TRP A 1 458 ? -37.988 -4.157 39.810 1.00 92.50 458 TRP A CA 1
ATOM 3715 C C . TRP A 1 458 ? -37.314 -2.824 40.115 1.00 92.50 458 TRP A C 1
ATOM 3717 O O . TRP A 1 458 ? -37.857 -1.977 40.817 1.00 92.50 458 TRP A O 1
ATOM 3727 N N . ALA A 1 459 ? -36.117 -2.644 39.574 1.00 90.56 459 ALA A N 1
ATOM 3728 C CA . ALA A 1 459 ? -35.375 -1.399 39.607 1.00 90.56 459 ALA A CA 1
ATOM 3729 C C . ALA A 1 459 ? -34.861 -1.103 38.200 1.00 90.56 459 ALA A C 1
ATOM 3731 O O . ALA A 1 459 ? -34.257 -1.957 37.547 1.00 90.56 459 ALA A O 1
ATOM 3732 N N . ARG A 1 460 ? -35.113 0.108 37.716 1.00 91.88 460 ARG A N 1
ATOM 3733 C CA . ARG A 1 460 ? -34.617 0.626 36.450 1.00 91.88 460 ARG A CA 1
ATOM 3734 C C . ARG A 1 460 ? -33.708 1.808 36.723 1.00 91.88 460 ARG A C 1
ATOM 3736 O O . ARG A 1 460 ? -34.145 2.840 37.225 1.00 91.88 460 ARG A O 1
ATOM 3743 N N . VAL A 1 461 ? -32.450 1.654 36.346 1.00 90.25 461 VAL A N 1
ATOM 3744 C CA . VAL A 1 461 ? -31.451 2.714 36.422 1.00 90.25 461 VAL A CA 1
ATOM 3745 C C . VAL A 1 461 ? -31.300 3.309 35.034 1.00 90.25 461 VAL A C 1
ATOM 3747 O O . VAL A 1 461 ? -31.014 2.588 34.076 1.00 90.25 461 VAL A O 1
ATOM 3750 N N . HIS A 1 462 ? -31.523 4.612 34.926 1.00 90.38 462 HIS A N 1
ATOM 3751 C CA . HIS A 1 462 ? -31.424 5.358 33.680 1.00 90.38 462 HIS A CA 1
ATOM 3752 C C . HIS A 1 462 ? -30.092 6.087 33.602 1.00 90.38 462 HIS A C 1
ATOM 3754 O O . HIS A 1 462 ? -29.648 6.703 34.575 1.00 90.38 462 HIS A O 1
ATOM 3760 N N . HIS A 1 463 ? -29.513 6.062 32.404 1.00 90.56 463 HIS A N 1
ATOM 3761 C CA . HIS A 1 463 ? -28.316 6.804 32.037 1.00 90.56 463 HIS A CA 1
ATOM 3762 C C . HIS A 1 463 ? -27.142 6.545 32.995 1.00 90.56 463 HIS A C 1
ATOM 3764 O O . HIS A 1 463 ? -26.701 7.433 33.727 1.00 90.56 463 HIS A O 1
ATOM 3770 N N . ILE A 1 464 ? -26.648 5.305 32.993 1.00 90.25 464 ILE A N 1
ATOM 3771 C CA . ILE A 1 464 ? -25.445 4.940 33.744 1.00 90.25 464 ILE A CA 1
ATOM 3772 C C . ILE A 1 464 ? -24.238 5.327 32.898 1.00 90.25 464 ILE A C 1
ATOM 3774 O O . ILE A 1 464 ? -24.049 4.795 31.803 1.00 90.25 464 ILE A O 1
ATOM 3778 N N . GLU A 1 465 ? -23.427 6.237 33.412 1.00 90.75 465 GLU A N 1
ATOM 3779 C CA . GLU A 1 465 ? -22.165 6.628 32.802 1.00 90.75 465 GLU A CA 1
ATOM 3780 C C . GLU A 1 465 ? -21.022 5.859 33.470 1.00 90.75 465 GLU A C 1
ATOM 3782 O O . GLU A 1 465 ? -20.817 5.941 34.683 1.00 90.75 465 GLU A O 1
ATOM 3787 N N . LEU A 1 466 ? -20.289 5.094 32.667 1.00 89.75 466 LEU A N 1
ATOM 3788 C CA . LEU A 1 466 ? -19.144 4.294 33.073 1.00 89.75 466 LEU A CA 1
ATOM 3789 C C . LEU A 1 466 ? -17.882 4.889 32.459 1.00 89.75 466 LEU A C 1
ATOM 3791 O O . LEU A 1 466 ? -17.653 4.794 31.254 1.00 89.75 466 LEU A O 1
ATOM 3795 N N . ASN A 1 467 ? -17.044 5.467 33.310 1.00 91.75 467 ASN A N 1
ATOM 3796 C CA . ASN A 1 467 ? -15.730 5.960 32.932 1.00 91.75 467 ASN A CA 1
ATOM 3797 C C . ASN A 1 467 ? -14.679 4.974 33.428 1.00 91.75 467 ASN A C 1
ATOM 3799 O O . ASN A 1 467 ? -14.566 4.737 34.632 1.00 91.75 467 ASN A O 1
ATOM 3803 N N . THR A 1 468 ? -13.917 4.389 32.508 1.00 91.25 468 THR A N 1
ATOM 3804 C CA . THR A 1 468 ? -12.873 3.417 32.850 1.00 91.25 468 THR A CA 1
ATOM 3805 C C . THR A 1 468 ? -11.504 3.902 32.402 1.00 91.25 468 THR A C 1
ATOM 3807 O O . THR A 1 468 ? -11.386 4.510 31.341 1.00 91.25 468 THR A O 1
ATOM 3810 N N . SER A 1 469 ? -10.473 3.608 33.194 1.00 92.56 469 SER A N 1
ATOM 3811 C CA . SER A 1 469 ? -9.066 3.735 32.809 1.00 92.56 469 SER A CA 1
ATOM 3812 C C . SER A 1 469 ? -8.386 2.398 33.057 1.00 92.56 469 SER A C 1
ATOM 3814 O O . SER A 1 469 ? -8.205 1.995 34.203 1.00 92.56 469 SER A O 1
ATOM 3816 N N . THR A 1 470 ? -8.056 1.683 31.988 1.00 89.88 470 THR A N 1
ATOM 3817 C CA . THR A 1 470 ? -7.492 0.331 32.054 1.00 89.88 470 THR A CA 1
ATOM 3818 C C . THR A 1 470 ? -6.046 0.359 31.587 1.00 89.88 470 THR A C 1
ATOM 3820 O O . THR A 1 470 ? -5.777 0.807 30.474 1.00 89.88 470 THR A O 1
ATOM 3823 N N . LEU A 1 471 ? -5.114 -0.152 32.391 1.00 87.88 471 LEU A N 1
ATOM 3824 C CA . LEU A 1 471 ? -3.730 -0.368 31.979 1.00 87.88 471 LEU A CA 1
ATOM 3825 C C . LEU A 1 471 ? -3.524 -1.837 31.601 1.00 87.88 471 LEU A C 1
ATOM 3827 O O . LEU A 1 471 ? -3.630 -2.740 32.435 1.00 87.88 471 LEU A O 1
ATOM 3831 N N . LEU A 1 472 ? -3.207 -2.058 30.331 1.00 82.81 472 LEU A N 1
ATOM 3832 C CA . LEU A 1 472 ? -2.868 -3.354 29.765 1.00 82.81 472 LEU A CA 1
ATOM 3833 C C . LEU A 1 472 ? -1.350 -3.487 29.674 1.00 82.81 472 LEU A C 1
ATOM 3835 O O . LEU A 1 472 ? -0.682 -2.660 29.054 1.00 82.81 472 LEU A O 1
ATOM 3839 N N . GLN A 1 473 ? -0.815 -4.554 30.260 1.00 80.81 473 GLN A N 1
ATOM 3840 C CA . GLN A 1 473 ? 0.587 -4.942 30.147 1.00 80.81 473 GLN A CA 1
ATOM 3841 C C . GLN A 1 473 ? 0.730 -6.177 29.264 1.00 80.81 473 GLN A C 1
ATOM 3843 O O . GLN A 1 473 ? -0.016 -7.149 29.403 1.00 80.81 473 GLN A O 1
ATOM 3848 N N . PHE A 1 474 ? 1.730 -6.157 28.386 1.00 70.25 474 PHE A N 1
ATOM 3849 C CA . PHE A 1 474 ? 2.021 -7.241 27.454 1.00 70.25 474 PHE A CA 1
ATOM 3850 C C . PHE A 1 474 ? 3.310 -7.951 27.878 1.00 70.25 474 PHE A C 1
ATOM 3852 O O . PHE A 1 474 ? 4.410 -7.491 27.587 1.00 70.25 474 PHE A O 1
ATOM 3859 N N . ARG A 1 475 ? 3.193 -9.094 28.570 1.00 65.19 475 ARG A N 1
ATOM 3860 C CA . ARG A 1 475 ? 4.348 -9.926 28.966 1.00 65.19 475 ARG A CA 1
ATOM 3861 C C . ARG A 1 475 ? 4.332 -11.226 28.164 1.00 65.19 475 ARG A C 1
ATOM 3863 O O . ARG A 1 475 ? 3.351 -11.962 28.222 1.00 65.19 475 ARG A O 1
ATOM 3870 N N . ARG A 1 476 ? 5.399 -11.506 27.398 1.00 61.62 476 ARG A N 1
ATOM 3871 C CA . ARG A 1 476 ? 5.480 -12.662 26.469 1.00 61.62 476 ARG A CA 1
ATOM 3872 C C . ARG A 1 476 ? 4.236 -12.784 25.561 1.00 61.62 476 ARG A C 1
ATOM 3874 O O . ARG A 1 476 ? 3.661 -13.861 25.434 1.00 61.62 476 ARG A O 1
ATOM 3881 N N . PHE A 1 477 ? 3.785 -11.665 24.983 1.00 55.12 477 PHE A N 1
ATOM 3882 C CA . PHE A 1 477 ? 2.605 -11.578 24.098 1.00 55.12 477 PHE A CA 1
ATOM 3883 C C . PHE A 1 477 ? 1.257 -11.986 24.724 1.00 55.12 477 PHE A C 1
ATOM 3885 O O . PHE A 1 477 ? 0.284 -12.232 24.004 1.00 55.12 477 PHE A O 1
ATOM 3892 N N . ARG A 1 478 ? 1.168 -12.047 26.058 1.00 63.66 478 ARG A N 1
ATOM 3893 C CA . ARG A 1 478 ? -0.093 -12.257 26.778 1.00 63.66 478 ARG A CA 1
ATOM 3894 C C . ARG A 1 478 ? -0.534 -10.942 27.428 1.00 63.66 478 ARG A C 1
ATOM 3896 O O . ARG A 1 478 ? 0.231 -10.394 28.225 1.00 63.66 478 ARG A O 1
ATOM 3903 N N . PRO A 1 479 ? -1.719 -10.419 27.076 1.00 70.94 479 PRO A N 1
ATOM 3904 C CA . PRO A 1 479 ? -2.238 -9.194 27.649 1.00 70.94 479 PRO A CA 1
ATOM 3905 C C . PRO A 1 479 ? -2.770 -9.496 29.045 1.00 70.94 479 PRO A C 1
ATOM 3907 O O . PRO A 1 479 ? -3.444 -10.504 29.265 1.00 70.94 479 PRO A O 1
ATOM 3910 N N . ARG A 1 480 ? -2.486 -8.607 29.988 1.00 81.38 480 ARG A N 1
ATOM 3911 C CA . ARG A 1 480 ? -3.052 -8.656 31.331 1.00 81.38 480 ARG A CA 1
ATOM 3912 C C . ARG A 1 480 ? -3.452 -7.254 31.749 1.00 81.38 480 ARG A C 1
ATOM 3914 O O . ARG A 1 480 ? -2.686 -6.314 31.548 1.00 81.38 480 ARG A O 1
ATOM 3921 N N . ILE A 1 481 ? -4.622 -7.122 32.361 1.00 85.31 481 ILE A N 1
ATOM 3922 C CA . ILE A 1 481 ? -4.981 -5.901 33.075 1.00 85.31 481 ILE A CA 1
ATOM 3923 C C . ILE A 1 481 ? -4.139 -5.858 34.348 1.00 85.31 481 ILE A C 1
ATOM 3925 O O . ILE A 1 481 ? -4.285 -6.728 35.215 1.00 85.31 481 ILE A O 1
ATOM 3929 N N . SER A 1 482 ? -3.235 -4.883 34.425 1.00 84.25 482 SER A N 1
ATOM 3930 C CA . SER A 1 482 ? -2.403 -4.623 35.604 1.00 84.25 482 SER A CA 1
ATOM 3931 C C . SER A 1 482 ? -3.041 -3.611 36.548 1.00 84.25 482 SER A C 1
ATOM 3933 O O . SER A 1 482 ? -2.788 -3.664 37.745 1.00 84.25 482 SER A O 1
ATOM 3935 N N . ASP A 1 483 ? -3.847 -2.700 36.005 1.00 89.06 483 ASP A N 1
ATOM 3936 C CA . ASP A 1 483 ? -4.540 -1.656 36.755 1.00 89.06 483 ASP A CA 1
ATOM 3937 C C . ASP A 1 483 ? -5.866 -1.309 36.062 1.00 89.06 483 ASP A C 1
ATOM 3939 O O . ASP A 1 483 ? -5.950 -1.338 34.829 1.00 89.06 483 ASP A O 1
ATOM 3943 N N . LEU A 1 484 ? -6.901 -1.019 36.847 1.00 90.06 484 LEU A N 1
ATOM 3944 C CA . LEU A 1 484 ? -8.234 -0.665 36.366 1.00 90.06 484 LEU A CA 1
ATOM 3945 C C . LEU A 1 484 ? -8.869 0.333 37.332 1.00 90.06 484 LEU A C 1
ATOM 3947 O O . LEU A 1 484 ? -9.189 -0.019 38.462 1.00 90.06 484 LEU A O 1
ATOM 3951 N N . GLY A 1 485 ? -9.121 1.545 36.848 1.00 90.75 485 GLY A N 1
ATOM 3952 C CA . GLY A 1 485 ? -9.994 2.508 37.504 1.00 90.75 485 GLY A CA 1
ATOM 3953 C C . GLY A 1 485 ? -11.389 2.461 36.895 1.00 90.75 485 GLY A C 1
ATOM 3954 O O . GLY A 1 485 ? -11.518 2.600 35.679 1.00 90.75 485 GLY A O 1
ATOM 3955 N N . VAL A 1 486 ? -12.426 2.311 37.720 1.00 89.62 486 VAL A N 1
ATOM 3956 C CA . VAL A 1 486 ? -13.829 2.429 37.291 1.00 89.62 486 VAL A CA 1
ATOM 3957 C C . VAL A 1 486 ? -14.528 3.519 38.093 1.00 89.62 486 VAL A C 1
ATOM 3959 O O . VAL A 1 486 ? -14.511 3.522 39.325 1.00 89.62 486 VAL A O 1
ATOM 3962 N N . ASN A 1 487 ? -15.178 4.439 37.389 1.00 88.69 487 ASN A N 1
ATOM 3963 C CA . ASN A 1 487 ? -16.070 5.423 37.975 1.00 88.69 487 ASN A CA 1
ATOM 3964 C C . ASN A 1 487 ? -17.465 5.283 37.369 1.00 88.69 487 ASN A C 1
ATOM 3966 O O . ASN A 1 487 ? -17.610 5.206 36.147 1.00 88.69 487 ASN A O 1
ATOM 3970 N N . VAL A 1 488 ? -18.475 5.258 38.232 1.00 87.44 488 VAL A N 1
ATOM 3971 C CA . VAL A 1 488 ? -19.872 5.056 37.851 1.00 87.44 488 VAL A CA 1
ATOM 3972 C C . VAL A 1 488 ? -20.672 6.256 38.311 1.00 87.44 488 VAL A C 1
ATOM 3974 O O . VAL A 1 488 ? -20.567 6.668 39.462 1.00 87.44 488 VAL A O 1
ATOM 3977 N N . ARG A 1 489 ? -21.491 6.802 37.417 1.00 86.62 489 ARG A N 1
ATOM 3978 C CA . ARG A 1 489 ? -22.505 7.800 37.758 1.00 86.62 489 ARG A CA 1
ATOM 3979 C C . ARG A 1 489 ? -23.853 7.339 37.250 1.00 86.62 489 ARG A C 1
ATOM 3981 O O . ARG A 1 489 ? -23.952 6.782 36.159 1.00 86.62 489 ARG A O 1
ATOM 3988 N N . ILE A 1 490 ? -24.890 7.584 38.038 1.00 87.44 490 ILE A N 1
ATOM 3989 C CA . ILE A 1 490 ? -26.270 7.300 37.656 1.00 87.44 490 ILE A CA 1
ATOM 3990 C C . ILE A 1 490 ? -27.069 8.594 37.709 1.00 87.44 490 ILE A C 1
ATOM 3992 O O . ILE A 1 490 ? -26.870 9.408 38.607 1.00 87.44 490 ILE A O 1
ATOM 3996 N N . ARG A 1 491 ? -27.957 8.802 36.735 1.00 85.69 491 ARG A N 1
ATOM 3997 C CA . ARG A 1 491 ? -28.766 10.026 36.678 1.00 85.69 491 ARG A CA 1
ATOM 3998 C C . ARG A 1 491 ? -30.090 9.882 37.414 1.00 85.69 491 ARG A C 1
ATOM 4000 O O . ARG A 1 491 ? -30.538 10.813 38.068 1.00 85.69 491 ARG A O 1
ATOM 4007 N N . LYS A 1 492 ? -30.751 8.738 37.244 1.00 86.69 492 LYS A N 1
ATOM 4008 C CA . LYS A 1 492 ? -32.084 8.490 37.796 1.00 86.69 492 LYS A CA 1
ATOM 4009 C C . LYS A 1 492 ? -32.265 7.011 38.084 1.00 86.69 492 LYS A C 1
ATOM 4011 O O . LYS A 1 492 ? -31.894 6.169 37.265 1.00 86.69 492 LYS A O 1
ATOM 4016 N N . LEU A 1 493 ? -32.896 6.711 39.209 1.00 88.25 493 LEU A N 1
ATOM 4017 C CA . LEU A 1 493 ? -33.356 5.378 39.555 1.00 88.25 493 LEU A CA 1
ATOM 4018 C C . LEU A 1 493 ? -34.878 5.409 39.698 1.00 88.25 493 LEU A C 1
ATOM 4020 O O . LEU A 1 493 ? -35.454 6.379 40.174 1.00 88.25 493 LEU A O 1
ATOM 4024 N N . GLN A 1 494 ? -35.530 4.367 39.205 1.00 88.69 494 GLN A N 1
ATOM 4025 C CA . GLN A 1 494 ? -36.935 4.094 39.463 1.00 88.69 494 GLN A CA 1
ATOM 4026 C C . GLN A 1 494 ? -37.023 2.685 40.009 1.00 88.69 494 GLN A C 1
ATOM 4028 O O . GLN A 1 494 ? -36.413 1.777 39.445 1.00 88.69 494 GLN A O 1
ATOM 4033 N N . ASN A 1 495 ? -37.785 2.486 41.069 1.00 90.44 495 ASN A N 1
ATOM 4034 C CA . ASN A 1 495 ? -37.996 1.163 41.626 1.00 90.44 495 ASN A CA 1
ATOM 4035 C C . ASN A 1 495 ? -39.446 0.947 42.024 1.00 90.44 495 ASN A C 1
ATOM 4037 O O . ASN A 1 495 ? -40.207 1.889 42.224 1.00 90.44 495 ASN A O 1
ATOM 4041 N N . ASN A 1 496 ? -39.780 -0.326 42.168 1.00 90.38 496 ASN A N 1
ATOM 4042 C CA . ASN A 1 496 ? -40.977 -0.773 42.843 1.00 90.38 496 ASN A CA 1
ATOM 4043 C C . ASN A 1 496 ? -40.649 -2.036 43.637 1.00 90.38 496 ASN A C 1
ATOM 4045 O O . ASN A 1 496 ? -40.194 -3.022 43.055 1.00 90.38 496 ASN A O 1
ATOM 4049 N N . PHE A 1 497 ? -40.898 -1.999 44.937 1.00 88.19 497 PHE A N 1
ATOM 4050 C CA . PHE A 1 497 ? -40.887 -3.137 45.844 1.00 88.19 497 PHE A CA 1
ATOM 4051 C C . PHE A 1 497 ? -42.331 -3.385 46.279 1.00 88.19 497 PHE A C 1
ATOM 4053 O O . PHE A 1 497 ? -42.955 -2.526 46.905 1.00 88.19 497 PHE A O 1
ATOM 4060 N N . GLU A 1 498 ? -42.884 -4.532 45.888 1.00 88.00 498 GLU A N 1
ATOM 4061 C CA . GLU A 1 498 ? -44.252 -4.916 46.234 1.00 88.00 498 GLU A CA 1
ATOM 4062 C C . GLU A 1 498 ? -44.305 -5.470 47.661 1.00 88.00 498 GLU A C 1
ATOM 4064 O O . GLU A 1 498 ? -43.708 -6.510 47.935 1.00 88.00 498 GLU A O 1
ATOM 4069 N N . GLY A 1 499 ? -45.056 -4.811 48.548 1.00 83.00 499 GLY A N 1
ATOM 4070 C CA . GLY A 1 499 ? -45.264 -5.285 49.920 1.00 83.00 499 GLY A CA 1
ATOM 4071 C C . GLY A 1 499 ? -44.042 -5.099 50.821 1.00 83.00 499 GLY A C 1
ATOM 4072 O O . GLY A 1 499 ? -43.710 -5.987 51.605 1.00 83.00 499 GLY A O 1
ATOM 4073 N N . LEU A 1 500 ? -43.332 -3.969 50.691 1.00 81.38 500 LEU A N 1
ATOM 4074 C CA . LEU A 1 500 ? -42.209 -3.603 51.564 1.00 81.38 500 LEU A CA 1
ATOM 4075 C C . LEU A 1 500 ? -42.674 -3.236 52.979 1.00 81.38 500 LEU A C 1
ATOM 4077 O O . LEU A 1 500 ? -41.885 -3.326 53.917 1.00 81.38 500 LEU A O 1
ATOM 4081 N N . ASN A 1 501 ? -43.945 -2.850 53.117 1.00 80.06 501 ASN A N 1
ATOM 4082 C CA . ASN A 1 501 ? -44.620 -2.619 54.386 1.00 80.06 501 ASN A CA 1
ATOM 4083 C C . ASN A 1 501 ? -46.115 -2.992 54.293 1.00 80.06 501 ASN A C 1
ATOM 4085 O O . ASN A 1 501 ? -46.618 -3.262 53.199 1.00 80.06 501 ASN A O 1
ATOM 4089 N N . LYS A 1 502 ? -46.819 -3.041 55.434 1.00 71.00 502 LYS A N 1
ATOM 4090 C CA . LYS A 1 502 ? -48.223 -3.496 55.512 1.00 71.00 502 LYS A CA 1
ATOM 4091 C C . LYS A 1 502 ? -49.227 -2.524 54.889 1.00 71.00 502 LYS A C 1
ATOM 4093 O O . LYS A 1 502 ? -50.246 -2.973 54.373 1.00 71.00 502 LYS A O 1
ATOM 4098 N N . ASP A 1 503 ? -48.962 -1.224 54.943 1.00 80.25 503 ASP A N 1
ATOM 4099 C CA . ASP A 1 503 ? -49.846 -0.191 54.415 1.00 80.25 503 ASP A CA 1
ATOM 4100 C C . ASP A 1 503 ? -49.346 0.360 53.066 1.00 80.25 503 ASP A C 1
ATOM 4102 O O . ASP A 1 503 ? -48.146 0.427 52.776 1.00 80.25 503 ASP A O 1
ATOM 4106 N N . LYS A 1 504 ? -50.300 0.719 52.200 1.00 80.62 504 LYS A N 1
ATOM 4107 C CA . LYS A 1 504 ? -50.031 1.103 50.809 1.00 80.62 504 LYS A CA 1
ATOM 4108 C C . LYS A 1 504 ? -49.321 2.457 50.704 1.00 80.62 504 LYS A C 1
ATOM 4110 O O . LYS A 1 504 ? -48.400 2.581 49.900 1.00 80.62 504 LYS A O 1
ATOM 4115 N N . GLU A 1 505 ? -49.713 3.432 51.522 1.00 81.69 505 GLU A N 1
ATOM 4116 C CA . GLU A 1 505 ? -49.137 4.783 51.514 1.00 81.69 505 GLU A CA 1
ATOM 4117 C C . GLU A 1 505 ? -47.660 4.770 51.915 1.00 81.69 505 GLU A C 1
ATOM 4119 O O . GLU A 1 505 ? -46.821 5.333 51.211 1.00 81.69 505 GLU A O 1
ATOM 4124 N N . THR A 1 506 ? -47.303 4.046 52.977 1.00 79.38 506 THR A N 1
ATOM 4125 C CA . THR A 1 506 ? -45.909 3.912 53.411 1.00 79.38 506 THR A CA 1
ATOM 4126 C C . THR A 1 506 ? -45.077 3.141 52.389 1.00 79.38 506 THR A C 1
ATOM 4128 O O . THR A 1 506 ? -43.931 3.506 52.125 1.00 79.38 506 THR A O 1
ATOM 4131 N N . ASN A 1 507 ? -45.638 2.109 51.745 1.00 82.06 507 ASN A N 1
ATOM 4132 C CA . ASN A 1 507 ? -44.950 1.403 50.662 1.00 82.06 507 ASN A CA 1
ATOM 4133 C C . ASN A 1 507 ? -44.650 2.329 49.465 1.00 82.06 507 ASN A C 1
ATOM 4135 O O . ASN A 1 507 ? -43.551 2.281 48.907 1.00 82.06 507 ASN A O 1
ATOM 4139 N N . GLU A 1 508 ? -45.599 3.178 49.065 1.00 84.31 508 GLU A N 1
ATOM 4140 C CA . GLU A 1 508 ? -45.394 4.172 48.003 1.00 84.31 508 GLU A CA 1
ATOM 4141 C C . GLU A 1 508 ? -44.355 5.229 48.406 1.00 84.31 508 GLU A C 1
ATOM 4143 O O . GLU A 1 508 ? -43.455 5.533 47.615 1.00 84.31 508 GLU A O 1
ATOM 4148 N N . LEU A 1 509 ? -44.405 5.713 49.652 1.00 83.75 509 LEU A N 1
ATOM 4149 C CA . LEU A 1 509 ? -43.436 6.661 50.202 1.00 83.75 509 LEU A CA 1
ATOM 4150 C C . LEU A 1 509 ? -42.006 6.102 50.168 1.00 83.75 509 LEU A C 1
ATOM 4152 O O . LEU A 1 509 ? -41.102 6.779 49.679 1.00 83.75 509 LEU A O 1
ATOM 4156 N N . PHE A 1 510 ? -41.787 4.857 50.605 1.00 82.06 510 PHE A N 1
ATOM 4157 C CA . PHE A 1 510 ? -40.458 4.235 50.554 1.00 82.06 510 PHE A CA 1
ATOM 4158 C C . PHE A 1 510 ? -39.954 4.046 49.127 1.00 82.06 510 PHE A C 1
ATOM 4160 O O . PHE A 1 510 ? -38.782 4.297 48.846 1.00 82.06 510 PHE A O 1
ATOM 4167 N N . ASN A 1 511 ? -40.821 3.637 48.199 1.00 84.94 511 ASN A N 1
ATOM 4168 C CA . ASN A 1 511 ? -40.420 3.503 46.803 1.00 84.94 511 ASN A CA 1
ATOM 4169 C C . ASN A 1 511 ? -40.003 4.853 46.195 1.00 84.94 511 ASN A C 1
ATOM 4171 O O . ASN A 1 511 ? -38.995 4.904 45.479 1.00 84.94 511 ASN A O 1
ATOM 4175 N N . ARG A 1 512 ? -40.721 5.937 46.527 1.00 85.56 512 ARG A N 1
ATOM 4176 C CA . ARG A 1 512 ? -40.374 7.309 46.132 1.00 85.56 512 ARG A CA 1
ATOM 4177 C C . ARG A 1 512 ? -39.046 7.754 46.748 1.00 85.56 512 ARG A C 1
ATOM 4179 O O . ARG A 1 512 ? -38.163 8.171 46.004 1.00 85.56 512 ARG A O 1
ATOM 4186 N N . LEU A 1 513 ? -38.870 7.573 48.059 1.00 83.38 513 LEU A N 1
ATOM 4187 C CA . LEU A 1 513 ? -37.639 7.921 48.778 1.00 83.38 513 LEU A CA 1
ATOM 4188 C C . LEU A 1 513 ? -36.414 7.203 48.203 1.00 83.38 513 LEU A C 1
ATOM 4190 O O . LEU A 1 513 ? -35.394 7.844 47.961 1.00 83.38 513 LEU A O 1
ATOM 4194 N N . ILE A 1 514 ? -36.504 5.897 47.925 1.00 81.31 514 ILE A N 1
ATOM 4195 C CA . ILE A 1 514 ? -35.401 5.147 47.302 1.00 81.31 514 ILE A CA 1
ATOM 4196 C C . ILE A 1 514 ? -35.101 5.707 45.907 1.00 81.31 514 ILE A C 1
ATOM 4198 O O . ILE A 1 514 ? -33.938 5.899 45.565 1.00 81.31 514 ILE A O 1
ATOM 4202 N N . SER A 1 515 ? -36.124 6.011 45.105 1.00 84.19 515 SER A N 1
ATOM 4203 C CA . SER A 1 515 ? -35.926 6.559 43.756 1.00 84.19 515 SER A CA 1
ATOM 4204 C C . SER A 1 515 ? -35.256 7.940 43.768 1.00 84.19 515 SER A C 1
ATOM 4206 O O . SER A 1 515 ? -34.426 8.219 42.899 1.00 84.19 515 SER A O 1
ATOM 4208 N N . GLU A 1 516 ? -35.591 8.786 44.745 1.00 84.00 516 GLU A N 1
ATOM 4209 C CA . GLU A 1 516 ? -35.050 10.144 44.896 1.00 84.00 516 GLU A CA 1
ATOM 4210 C C . GLU A 1 516 ? -33.631 10.151 45.482 1.00 84.00 516 GLU A C 1
ATOM 4212 O O . GLU A 1 516 ? -32.765 10.859 44.976 1.00 84.00 516 GLU A O 1
ATOM 4217 N N . THR A 1 517 ? -33.360 9.316 46.488 1.00 82.19 517 THR A N 1
ATOM 4218 C CA . THR A 1 517 ? -32.070 9.296 47.208 1.00 82.19 517 THR A CA 1
ATOM 4219 C C . THR A 1 517 ? -31.021 8.373 46.584 1.00 82.19 517 THR A C 1
ATOM 4221 O O . THR A 1 517 ? -29.822 8.543 46.815 1.00 82.19 517 THR A O 1
ATOM 4224 N N . ALA A 1 518 ? -31.427 7.403 45.757 1.00 77.38 518 ALA A N 1
ATOM 4225 C CA . ALA A 1 518 ? -30.513 6.414 45.187 1.00 77.38 518 ALA A CA 1
ATOM 4226 C C . ALA A 1 518 ? -29.323 7.000 44.403 1.00 77.38 518 ALA A C 1
ATOM 4228 O O . ALA A 1 518 ? -28.226 6.459 44.556 1.00 77.38 518 ALA A O 1
ATOM 4229 N N . PRO A 1 519 ? -29.458 8.059 43.575 1.00 76.69 519 PRO A N 1
ATOM 4230 C CA . PRO A 1 519 ? -28.310 8.634 42.870 1.00 76.69 519 PRO A CA 1
ATOM 4231 C C . PRO A 1 519 ? -27.191 9.102 43.807 1.00 76.69 519 PRO A C 1
ATOM 4233 O O . PRO A 1 519 ? -26.014 8.850 43.543 1.00 76.69 519 PRO A O 1
ATOM 4236 N N . GLU A 1 520 ? -27.553 9.724 44.927 1.00 78.75 520 GLU A N 1
ATOM 4237 C CA . GLU A 1 520 ? -26.609 10.194 45.942 1.00 78.75 520 GLU A CA 1
ATOM 4238 C C . GLU A 1 520 ? -26.068 9.035 46.782 1.00 78.75 520 GLU A C 1
ATOM 4240 O O . GLU A 1 520 ? -24.856 8.927 46.986 1.00 78.75 520 GLU A O 1
ATOM 4245 N N . ALA A 1 521 ? -26.940 8.107 47.185 1.00 76.06 521 ALA A N 1
ATOM 4246 C CA . ALA A 1 521 ? -26.552 6.914 47.931 1.00 76.06 521 ALA A CA 1
ATOM 4247 C C . ALA A 1 521 ? -25.548 6.049 47.153 1.00 76.06 521 ALA A C 1
ATOM 4249 O O . ALA A 1 521 ? -24.590 5.535 47.731 1.00 76.06 521 ALA A O 1
ATOM 4250 N N . VAL A 1 522 ? -25.702 5.934 45.828 1.00 74.75 522 VAL A N 1
ATOM 4251 C CA . VAL A 1 522 ? -24.749 5.213 44.974 1.00 74.75 522 VAL A CA 1
ATOM 4252 C C . VAL A 1 522 ? -23.370 5.864 45.005 1.00 74.75 522 VAL A C 1
ATOM 4254 O O . VAL A 1 522 ? -22.388 5.133 45.048 1.00 74.75 522 VAL A O 1
ATOM 4257 N N . ASN A 1 523 ? -23.253 7.193 45.068 1.00 73.50 523 ASN A N 1
ATOM 4258 C CA . ASN A 1 523 ? -21.944 7.849 45.186 1.00 73.50 523 ASN A CA 1
ATOM 4259 C C . ASN A 1 523 ? -21.245 7.525 46.516 1.00 73.50 523 ASN A C 1
ATOM 4261 O O . ASN A 1 523 ? -20.021 7.376 46.548 1.00 73.50 523 ASN A O 1
ATOM 4265 N N . ILE A 1 524 ? -22.011 7.407 47.605 1.00 76.81 524 ILE A N 1
ATOM 4266 C CA . ILE A 1 524 ? -21.489 7.043 48.929 1.00 76.81 524 ILE A CA 1
ATOM 4267 C C . ILE A 1 524 ? -21.050 5.575 48.923 1.00 76.81 524 ILE A C 1
ATOM 4269 O O . ILE A 1 524 ? -19.885 5.279 49.186 1.00 76.81 524 ILE A O 1
ATOM 4273 N N . LEU A 1 525 ? -21.950 4.672 48.523 1.00 73.69 525 LEU A N 1
ATOM 4274 C CA . LEU A 1 525 ? -21.697 3.231 48.465 1.00 73.69 525 LEU A CA 1
ATOM 4275 C C . LEU A 1 525 ? -20.596 2.871 47.462 1.00 73.69 525 LEU A C 1
ATOM 4277 O O . LEU A 1 525 ? -19.842 1.923 47.680 1.00 73.69 525 LEU A O 1
ATOM 4281 N N . TRP A 1 526 ? -20.446 3.634 46.374 1.00 80.88 526 TRP A N 1
ATOM 4282 C CA . TRP A 1 526 ? -19.396 3.393 45.388 1.00 80.88 526 TRP A CA 1
ATOM 4283 C C . TRP A 1 526 ? -18.000 3.504 46.001 1.00 80.88 526 TRP A C 1
ATOM 4285 O O . TRP A 1 526 ? -17.116 2.751 45.603 1.00 80.88 526 TRP A O 1
ATOM 4295 N N . LYS A 1 527 ? -17.785 4.360 47.013 1.00 79.00 527 LYS A N 1
ATOM 4296 C CA . LYS A 1 527 ? -16.481 4.454 47.695 1.00 79.00 527 LYS A CA 1
ATOM 4297 C C . LYS A 1 527 ? -16.062 3.120 48.317 1.00 79.00 527 LYS A C 1
ATOM 4299 O O . LYS A 1 527 ? -14.887 2.765 48.250 1.00 79.00 527 LYS A O 1
ATOM 4304 N N . GLU A 1 528 ? -17.018 2.368 48.853 1.00 75.56 528 GLU A N 1
ATOM 4305 C CA . GLU A 1 528 ? -16.783 1.060 49.470 1.00 75.56 528 GLU A CA 1
ATOM 4306 C C . GLU A 1 528 ? -16.765 -0.073 48.435 1.00 75.56 528 GLU A C 1
ATOM 4308 O O . GLU A 1 528 ? -15.933 -0.979 48.498 1.00 75.56 528 GLU A O 1
ATOM 4313 N N . LEU A 1 529 ? -17.643 -0.001 47.430 1.00 75.31 529 LEU A N 1
ATOM 4314 C CA . LEU A 1 529 ? -17.815 -1.049 46.420 1.00 75.31 529 LEU A CA 1
ATOM 4315 C C . LEU A 1 529 ? -16.786 -0.998 45.286 1.00 75.31 529 LEU A C 1
ATOM 4317 O O . LEU A 1 529 ? -16.573 -2.013 44.613 1.00 75.31 529 LEU A O 1
ATOM 4321 N N . ARG A 1 530 ? -16.124 0.144 45.067 1.00 82.06 530 ARG A N 1
ATOM 4322 C CA . ARG A 1 530 ? -15.203 0.358 43.943 1.00 82.06 530 ARG A CA 1
ATOM 4323 C C . ARG A 1 530 ? -14.075 -0.669 43.908 1.00 82.06 530 ARG A C 1
ATOM 4325 O O . ARG A 1 530 ? -13.936 -1.375 42.914 1.00 82.06 530 ARG A O 1
ATOM 4332 N N . ARG A 1 531 ? -13.302 -0.802 44.992 1.00 83.25 531 ARG A N 1
ATOM 4333 C CA . ARG A 1 531 ? -12.152 -1.728 45.046 1.00 83.25 531 ARG A CA 1
ATOM 4334 C C . ARG A 1 531 ? -12.557 -3.198 44.849 1.00 83.25 531 ARG A C 1
ATOM 4336 O O . ARG A 1 531 ? -11.925 -3.871 44.030 1.00 83.25 531 ARG A O 1
ATOM 4343 N N . PRO A 1 532 ? -13.588 -3.726 45.544 1.00 80.44 532 PRO A N 1
ATOM 4344 C CA . PRO A 1 532 ? -14.102 -5.069 45.275 1.00 80.44 532 PRO A CA 1
ATOM 4345 C C . PRO A 1 532 ? -14.519 -5.270 43.814 1.00 80.44 532 PRO A C 1
ATOM 4347 O O . PRO A 1 532 ? -14.191 -6.298 43.218 1.00 80.44 532 PRO A O 1
ATOM 4350 N N . THR A 1 533 ? -15.186 -4.275 43.223 1.00 79.75 533 THR A N 1
ATOM 4351 C CA . THR A 1 533 ? -15.666 -4.328 41.836 1.00 79.75 533 THR A CA 1
ATOM 4352 C C . THR A 1 533 ? -14.510 -4.338 40.837 1.00 79.75 533 THR A C 1
ATOM 4354 O O . THR A 1 533 ? -14.464 -5.203 39.965 1.00 79.75 533 THR A O 1
ATOM 4357 N N . GLU A 1 534 ? -13.534 -3.438 40.988 1.00 86.44 534 GLU A N 1
ATOM 4358 C CA . GLU A 1 534 ? -12.326 -3.390 40.153 1.00 86.44 534 GLU A CA 1
ATOM 4359 C C . GLU A 1 534 ? -11.571 -4.728 40.212 1.00 86.44 534 GLU A C 1
ATOM 4361 O O . GLU A 1 534 ? -11.244 -5.303 39.172 1.00 86.44 534 GLU A O 1
ATOM 4366 N N . LYS A 1 535 ? -11.383 -5.296 41.413 1.00 86.50 535 LYS A N 1
ATOM 4367 C CA . LYS A 1 535 ? -10.725 -6.601 41.601 1.00 86.50 535 LYS A CA 1
ATOM 4368 C C . LYS A 1 535 ? -11.491 -7.744 40.928 1.00 86.50 535 LYS A C 1
ATOM 4370 O O . LYS A 1 535 ? -10.874 -8.612 40.308 1.00 86.50 535 LYS A O 1
ATOM 4375 N N . PHE A 1 536 ? -12.821 -7.749 41.029 1.00 81.62 536 PHE A N 1
ATOM 4376 C CA . PHE A 1 536 ? -13.663 -8.735 40.354 1.00 81.62 536 PHE A CA 1
ATOM 4377 C C . PHE A 1 536 ? -13.520 -8.648 38.830 1.00 81.62 536 PHE A C 1
ATOM 4379 O O . PHE A 1 536 ? -13.261 -9.667 38.190 1.00 81.62 536 PHE A O 1
ATOM 4386 N N . ILE A 1 537 ? -13.616 -7.442 38.256 1.00 81.25 537 ILE A N 1
ATOM 4387 C CA . ILE A 1 537 ? -13.486 -7.226 36.807 1.00 81.25 537 ILE A CA 1
ATOM 4388 C C . ILE A 1 537 ? -12.093 -7.641 36.327 1.00 81.25 537 ILE A C 1
ATOM 4390 O O . ILE A 1 537 ? -11.987 -8.379 35.348 1.00 81.25 537 ILE A O 1
ATOM 4394 N N . ILE A 1 538 ? -11.029 -7.237 37.030 1.00 84.31 538 ILE A N 1
ATOM 4395 C CA . ILE A 1 538 ? -9.650 -7.629 36.706 1.00 84.31 538 ILE A CA 1
ATOM 4396 C C . ILE A 1 538 ? -9.524 -9.154 36.658 1.00 84.31 538 ILE A C 1
ATOM 4398 O O . ILE A 1 538 ? -8.967 -9.687 35.701 1.00 84.31 538 ILE A O 1
ATOM 4402 N N . ASN A 1 539 ? -10.042 -9.866 37.660 1.00 82.81 539 ASN A N 1
ATOM 4403 C CA . ASN A 1 539 ? -9.959 -11.326 37.716 1.00 82.81 539 ASN A CA 1
ATOM 4404 C C . ASN A 1 539 ? -10.783 -11.996 36.615 1.00 82.81 539 ASN A C 1
ATOM 4406 O O . ASN A 1 539 ? -10.294 -12.918 35.965 1.00 82.81 539 ASN A O 1
ATOM 4410 N N . PHE A 1 540 ? -12.007 -11.521 36.382 1.00 78.25 540 PHE A N 1
ATOM 4411 C CA . PHE A 1 540 ? -12.882 -12.039 35.335 1.00 78.25 540 PHE A CA 1
ATOM 4412 C C . PHE A 1 540 ? -12.246 -11.872 33.951 1.00 78.25 540 PHE A C 1
ATOM 4414 O O . PHE A 1 540 ? -12.090 -12.844 33.211 1.00 78.25 540 PHE A O 1
ATOM 4421 N N . VAL A 1 541 ? -11.803 -10.655 33.628 1.00 76.25 541 VAL A N 1
ATOM 4422 C CA . VAL A 1 541 ? -11.203 -10.351 32.329 1.00 76.25 541 VAL A CA 1
ATOM 4423 C C . VAL A 1 541 ? -9.861 -11.060 32.175 1.00 76.25 541 VAL A C 1
ATOM 4425 O O . VAL A 1 541 ? -9.633 -11.686 31.148 1.00 76.25 541 VAL A O 1
ATOM 4428 N N . ASN A 1 542 ? -8.990 -11.062 33.188 1.00 81.56 542 ASN A N 1
ATOM 4429 C CA . ASN A 1 542 ? -7.718 -11.787 33.104 1.00 81.56 542 ASN A CA 1
ATOM 4430 C C . ASN A 1 542 ? -7.904 -13.308 33.008 1.00 81.56 542 ASN A C 1
ATOM 4432 O O . ASN A 1 542 ? -7.089 -13.961 32.366 1.00 81.56 542 ASN A O 1
ATOM 4436 N N . SER A 1 543 ? -8.959 -13.880 33.593 1.00 76.31 543 SER A N 1
ATOM 4437 C CA . SER A 1 543 ? -9.307 -15.297 33.411 1.00 76.31 543 SER A CA 1
ATOM 4438 C C . SER A 1 543 ? -9.724 -15.591 31.964 1.00 76.31 543 SER A C 1
ATOM 4440 O O . SER A 1 543 ? -9.253 -16.559 31.362 1.00 76.31 543 SER A O 1
ATOM 4442 N N . ALA A 1 544 ? -10.526 -14.704 31.363 1.00 67.31 544 ALA A N 1
ATOM 4443 C CA . ALA A 1 544 ? -10.906 -14.794 29.953 1.00 67.31 544 ALA A CA 1
ATOM 4444 C C . ALA A 1 544 ? -9.706 -14.584 29.003 1.00 67.31 544 ALA A C 1
ATOM 4446 O O . ALA A 1 544 ? -9.573 -15.286 28.001 1.00 67.31 544 ALA A O 1
ATOM 4447 N N . LEU A 1 545 ? -8.801 -13.654 29.330 1.00 65.81 545 LEU A N 1
ATOM 4448 C CA . LEU A 1 545 ? -7.598 -13.351 28.544 1.00 65.81 545 LEU A CA 1
ATOM 4449 C C . LEU A 1 545 ? -6.485 -14.398 28.719 1.00 65.81 545 LEU A C 1
ATOM 4451 O O . LEU A 1 545 ? -5.757 -14.683 27.772 1.00 65.81 545 LEU A O 1
ATOM 4455 N N . GLY A 1 546 ? -6.343 -14.996 29.905 1.00 58.53 546 GLY A N 1
ATOM 4456 C CA . GLY A 1 546 ? -5.208 -15.849 30.279 1.00 58.53 546 GLY A CA 1
ATOM 4457 C C . GLY A 1 546 ? -5.044 -17.118 29.435 1.00 58.53 546 GLY A C 1
ATOM 4458 O O . GLY A 1 546 ? -3.931 -17.634 29.319 1.00 58.53 546 GLY A O 1
ATOM 4459 N N . ASN A 1 547 ? -6.123 -17.575 28.793 1.00 54.84 547 ASN A N 1
ATOM 4460 C CA . ASN A 1 547 ? -6.146 -18.768 27.940 1.00 54.84 547 ASN A CA 1
ATOM 4461 C C . ASN A 1 547 ? -6.036 -18.464 26.432 1.00 54.84 547 ASN A C 1
ATOM 4463 O O . ASN A 1 547 ? -5.963 -19.390 25.619 1.00 54.84 547 ASN A O 1
ATOM 4467 N N . ALA A 1 548 ? -6.000 -17.190 26.030 1.00 50.84 548 ALA A N 1
ATOM 4468 C CA . ALA A 1 548 ? -5.974 -16.787 24.629 1.00 50.84 548 ALA A CA 1
ATOM 4469 C C . ALA A 1 548 ? -4.791 -15.852 24.335 1.00 50.84 548 ALA A C 1
ATOM 4471 O O . ALA A 1 548 ? -4.633 -14.798 24.943 1.00 50.84 548 ALA A O 1
ATOM 4472 N N . SER A 1 549 ? -3.947 -16.212 23.362 1.00 53.66 549 SER A N 1
ATOM 4473 C CA . SER A 1 549 ? -2.986 -15.250 22.809 1.00 53.66 549 SER A CA 1
ATOM 4474 C C . SER A 1 549 ? -3.743 -14.123 22.100 1.00 53.66 549 SER A C 1
ATOM 4476 O O . SER A 1 549 ? -4.821 -14.359 21.552 1.00 53.66 549 SER A O 1
ATOM 4478 N N . ILE A 1 550 ? -3.180 -12.911 22.049 1.00 47.84 550 ILE A N 1
ATOM 4479 C CA . ILE A 1 550 ? -3.776 -11.786 21.296 1.00 47.84 550 ILE A CA 1
ATOM 4480 C C . ILE A 1 550 ? -4.044 -12.187 19.850 1.00 47.84 550 ILE A C 1
ATOM 4482 O O . ILE A 1 550 ? -5.109 -11.894 19.330 1.00 47.84 550 ILE A O 1
ATOM 4486 N N . ALA A 1 551 ? -3.135 -12.942 19.228 1.00 40.31 551 ALA A N 1
ATOM 4487 C CA . ALA A 1 551 ? -3.329 -13.477 17.884 1.00 40.31 551 ALA A CA 1
ATOM 4488 C C . ALA A 1 551 ? -4.580 -14.374 17.769 1.00 40.31 551 ALA A C 1
ATOM 4490 O O . ALA A 1 551 ? -5.266 -14.351 16.752 1.00 40.31 551 ALA A O 1
ATOM 4491 N N . ARG A 1 552 ? -4.921 -15.139 18.816 1.00 49.00 552 ARG A N 1
ATOM 4492 C CA . ARG A 1 552 ? -6.095 -16.025 18.853 1.00 49.00 552 ARG A CA 1
ATOM 4493 C C . ARG A 1 552 ? -7.384 -15.270 19.222 1.00 49.00 552 ARG A C 1
ATOM 4495 O O . ARG A 1 552 ? -8.425 -15.580 18.656 1.00 49.00 552 ARG A O 1
ATOM 4502 N N . LEU A 1 553 ? -7.317 -14.264 20.099 1.00 46.16 553 LEU A N 1
ATOM 4503 C CA . LEU A 1 553 ? -8.420 -13.333 20.403 1.00 46.16 553 LEU A CA 1
ATOM 4504 C C . LEU A 1 553 ? -8.778 -12.467 19.187 1.00 46.16 553 LEU A C 1
ATOM 4506 O O . LEU A 1 553 ? -9.951 -12.337 18.853 1.00 46.16 553 LEU A O 1
ATOM 4510 N N . VAL A 1 554 ? -7.765 -11.949 18.488 1.00 43.34 554 VAL A N 1
ATOM 4511 C CA . VAL A 1 554 ? -7.923 -11.146 17.271 1.00 43.34 554 VAL A CA 1
ATOM 4512 C C . VAL A 1 554 ? -8.361 -12.006 16.085 1.00 43.34 554 VAL A C 1
ATOM 4514 O O . VAL A 1 554 ? -9.235 -11.588 15.350 1.00 43.34 554 VAL A O 1
ATOM 4517 N N . ARG A 1 555 ? -7.888 -13.247 15.912 1.00 41.53 555 ARG A N 1
ATOM 4518 C CA . ARG A 1 555 ? -8.493 -14.133 14.897 1.00 41.53 555 ARG A CA 1
ATOM 4519 C C . ARG A 1 555 ? -9.951 -14.496 15.220 1.00 41.53 555 ARG A C 1
ATOM 4521 O O . ARG A 1 555 ? -10.758 -14.579 14.316 1.00 41.53 555 ARG A O 1
ATOM 4528 N N . ARG A 1 556 ? -10.333 -14.719 16.483 1.00 47.31 556 ARG A N 1
ATOM 4529 C CA . ARG A 1 556 ? -11.664 -15.285 16.825 1.00 47.31 556 ARG A CA 1
ATOM 4530 C C . ARG A 1 556 ? -12.784 -14.272 17.077 1.00 47.31 556 ARG A C 1
ATOM 4532 O O . ARG A 1 556 ? -13.956 -14.621 16.927 1.00 47.31 556 ARG A O 1
ATOM 4539 N N . LEU A 1 557 ? -12.455 -13.048 17.489 1.00 36.50 557 LEU A N 1
ATOM 4540 C CA . LEU A 1 557 ? -13.429 -11.951 17.583 1.00 36.50 557 LEU A CA 1
ATOM 4541 C C . LEU A 1 557 ? -13.671 -11.276 16.224 1.00 36.50 557 LEU A C 1
ATOM 4543 O O . LEU A 1 557 ? -14.687 -10.608 16.076 1.00 36.50 557 LEU A O 1
ATOM 4547 N N . PHE A 1 558 ? -12.769 -11.466 15.253 1.00 43.94 558 PHE A N 1
ATOM 4548 C CA . PHE A 1 558 ? -12.752 -10.721 13.991 1.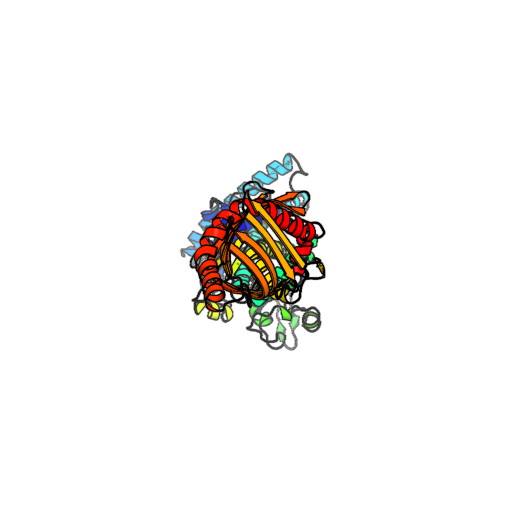00 43.94 558 PHE A CA 1
ATOM 4549 C C . PHE A 1 558 ? -12.853 -11.590 12.722 1.00 43.94 558 PHE A C 1
ATOM 4551 O O . PHE A 1 558 ? -12.699 -11.051 11.633 1.00 43.94 558 PHE A O 1
ATOM 4558 N N . LEU A 1 559 ? -13.121 -12.897 12.829 1.00 29.78 559 LEU A N 1
ATOM 4559 C CA . LEU A 1 559 ? -13.513 -13.720 11.676 1.00 29.78 559 LEU A CA 1
ATOM 4560 C C . LEU A 1 559 ? -15.037 -13.642 11.490 1.00 29.78 559 LEU A C 1
ATOM 4562 O O . LEU A 1 559 ? -15.791 -14.291 12.224 1.00 29.78 559 LEU A O 1
ATOM 4566 N N . PHE A 1 560 ? -15.451 -12.808 10.535 1.00 34.03 560 PHE A N 1
ATOM 4567 C CA . PHE A 1 560 ? -16.400 -13.212 9.499 1.00 34.03 560 PHE A CA 1
ATOM 4568 C C . PHE A 1 560 ? -15.598 -13.482 8.236 1.00 34.03 560 PHE A C 1
ATOM 4570 O O . PHE A 1 560 ? -14.675 -12.673 7.991 1.00 34.03 560 PHE A O 1
#

Sequence (560 aa):
MVYHSRILVENLGSEVDKPAFNVKKYIQRSVCDLINETIIGVKTDANSGSLDYYLQTINRMYIVVHARIAKFWLQIEWIFKLTNYYKEQEEGKKVIHGFMRDAYHEVDKLYKYDKESSSSILAEMLKIREVIPDFAGEWGFIYHLTTFYSASEDTIAVISSFCLVVFGLFPNIQKKAYEEINSHLAIGKVIEENDINKMEYLEMCIKDVLRLFPAAPFIIRTAAKDFQLDELLIPKGCSIILAIHNIHRDSDYWNTPDTFNPDHFKPEEVAKRPKHAYLPFSAGTRSCLGKIYAMQGLKVILATILREFSLRQTEKIEKATTDVINGGIGLYHRTVDKIVFTFRRIEDRIKQCLLELKKRIIRGIPELKIPIMDPFRINKFKFGIKLKSESVEAGVKNVTVRGISRFILNDIKCSFPRPWMVRVNLNIILPSITAAGIYRMNALIGDTLQLNGTGKFWARVHHIELNTSTLLQFRRFRPRISDLGVNVRIRKLQNNFEGLNKDKETNELFNRLISETAPEAVNILWKELRRPTEKFIINFVNSALGNASIARLVRRLFLF